Protein AF-0000000074539294 (afdb_homodimer)

Foldseek 3Di:
DKWFFFKFFLAWAWDADPDLQQTFIFAKMATWPFAKAKDADQAEDEPRHGDDDQLQVQLCVVLVGNYMYMYHPDDPQAQRCRQLRNQLNSLVNSPDDNLVSLQSSSSSCSVRVNHGYGSLNLSQHAIKGFPGRGTNVPTDIDHDHDWDKKKKDAQWGDDPCVQCVDPVLSVQSNVLRNVLSVVCVVPVDPVSSLVSSAVSCVSSVNCVLAVVLQVQQVVVVKGWHGGPPHSMIMIDNRQVSCVVRHHMDMTTGTRHRMDDD/DKWFFFKFFLAWAWDADPDLQQTFIFAKMATWPFAKAKDADQAEDEPRHGDDDQLQVQLCVVLVGNYMYMYHPDDPQAQRCRQLRNQLNSLVNSPDDNLVSLQSSSSSCSVRVNHGYGSLNLSQHAIKGFPGRGTNVPTDIDHDHDWDKKKKDAQWGDDPCVQCVDPVLSVQSNVLRNVLSVVCVVPVDPVSSLVSSAVSCVSSVNCVLAVVLQVQQVVVVKGWHGGPPHSMIMIDNRQVSCVVRHHMDMTTGTRHRMDDD

Radius of gyration: 23.57 Å; Cα contacts (8 Å, |Δi|>4): 1418; chains: 2; bounding box: 53×70×58 Å

Sequence (522 aa):
MIFAPASITCIFSPHVDSNPKNSGSIGVGFTIERGLQASPSRKTTINGEEWNFPTLDDVLEKVGLEGVEIKASLPFGCGFGMSGAAALATAVLGNLGYIEAADIAHVAEVENFTGLGDVVTQTFGGVVVRKSAACPSRAELERFFWNAEFDFVVMGEISTKDVIGDELKRRRIGEAGKRWTKEFLKKPTLENLFHCSNGFARETGLLELVGDAVEAVESAGGKAAMVMLGKTVFAVNGFEALKEFGEPFKARLDCCGVRRLMIFAPASITCIFSPHVDSNPKNSGSIGVGFTIERGLQASPSRKTTINGEEWNFPTLDDVLEKVGLEGVEIKASLPFGCGFGMSGAAALATAVLGNLGYIEAADIAHVAEVENFTGLGDVVTQTFGGVVVRKSAACPSRAELERFFWNAEFDFVVMGEISTKDVIGDELKRRRIGEAGKRWTKEFLKKPTLENLFHCSNGFARETGLLELVGDAVEAVESAGGKAAMVMLGKTVFAVNGFEALKEFGEPFKARLDCCGVRRL

Secondary structure (DSSP, 8-state):
-EEEEEEEEEEEEEE--SSGGG-EEEEEEEEEEEEEEEEEESS-EETTEE---HHHHHHHHHHT-SEEEEEESS-TTSSS-HHHHHHHHHHHHTS--HHHHHHHHHHHHHHHTS-SSHHHHHHH-SEEEE-S-S-TTT--EEEE----EEEEEEEE---HHHHHS-HHHHHHHHHHHHHHHHHHHHS-SHHHHHHHHHHHHHHHT-GGGTHHHHHHHHHTT-EEEE-TTSEEEEEES-HHHHGGGS--EEEEB-SS-SEE-/-EEEEEEEEEEEEEE--SSGGG-EEEEEEEEEEEEEEEEEESS-EETTEE---HHHHHHHHHHT-SEEEEEESS-TTSSS-HHHHHHHHHHHHTS--HHHHHHHHHHHHHHTTS-SSHHHHHHH-SEEEE-S-S-TTT--EEEE----EEEEEEEE---HHHHHT-HHHHHHHHHHHHHHHHHHHHS-SHHHHHHHHHHHHHHHT-GGGTHHHHHHHHHTT-EEEE-TTSEEEEEES-HHHHGGGS--EEEEB-SS-SEE-

Organism: Archaeoglobus fulgidus (strain ATCC 49558 / DSM 4304 / JCM 9628 / NBRC 100126 / VC-16) (NCBI:txid224325)

InterPro domains:
  IPR006204 GHMP kinase N-terminal domain [PF00288] (59-126)
  IPR012043 Pantoate kinase [MF_02223] (1-254)
  IPR012043 Pantoate kinase [PIRSF016896] (2-261)
  IPR012043 Pantoate kinase [PTHR42282] (2-242)
  IPR020568 Ribosomal protein uS5 domain 2-type superfamily [SSF54211] (2-130)

pLDDT: mean 94.46, std 6.66, range [62.99, 98.83]

Solvent-accessible surface area (backbone atoms only — not comparable to full-atom values): 24435 Å² total; per-residue (Å²): 87,24,34,17,26,20,20,39,27,44,39,50,14,72,40,86,45,96,50,46,61,55,16,11,22,24,17,34,29,31,16,28,71,51,29,34,37,29,36,86,33,83,50,37,23,50,70,85,35,78,54,85,49,70,41,49,52,52,32,30,63,74,41,72,47,77,23,35,36,31,46,60,78,63,66,72,55,34,17,33,31,44,65,36,23,53,22,31,26,52,20,50,69,38,76,45,44,42,50,58,16,39,31,48,23,33,33,27,22,43,77,61,66,71,43,45,42,35,39,48,33,22,63,54,17,12,37,25,35,30,75,33,36,28,20,56,82,66,43,42,67,48,30,37,78,70,93,50,64,33,26,34,30,67,66,43,71,39,64,59,60,69,55,58,65,35,62,71,52,34,49,50,32,26,54,42,14,53,53,35,41,54,56,28,66,74,51,79,41,73,69,38,47,41,52,33,25,39,50,41,27,53,75,64,59,56,36,71,73,48,40,70,62,33,50,44,12,40,75,69,71,21,45,40,31,61,24,52,57,18,34,19,39,39,18,39,76,19,55,75,51,36,47,79,64,39,76,49,48,76,45,36,56,22,47,41,29,44,39,75,106,86,24,35,16,26,21,21,38,28,43,40,50,14,72,40,86,44,95,50,44,61,55,16,10,21,24,17,32,28,31,16,27,70,50,30,32,37,30,36,85,34,81,51,36,24,49,70,86,35,78,56,86,49,70,39,48,51,52,30,30,63,75,42,72,45,78,24,35,37,31,48,59,79,63,67,72,56,35,18,34,31,44,66,35,23,51,20,31,24,52,20,50,68,39,76,46,44,43,49,59,16,38,31,48,23,33,33,27,23,44,75,62,68,71,42,46,46,36,39,46,33,23,63,55,17,12,36,25,34,31,74,34,37,28,20,54,80,68,42,42,67,47,29,35,77,69,94,48,64,33,24,34,29,66,66,44,70,38,65,59,61,68,53,58,64,34,60,70,51,33,52,52,33,26,54,41,13,53,52,35,41,54,57,29,66,75,53,80,43,74,71,38,46,41,52,32,24,39,50,40,26,53,74,63,57,55,36,73,74,48,40,69,61,34,50,44,12,40,75,69,72,20,45,41,29,61,24,51,58,17,32,19,39,40,18,39,75,19,56,75,52,36,48,81,63,36,76,49,49,75,46,37,56,22,44,40,29,45,38,73,108

Structure (mmCIF, N/CA/C/O backbone):
data_AF-0000000074539294-model_v1
#
loop_
_entity.id
_entity.type
_entity.pdbx_description
1 polymer 'Pantoate kinase'
#
loop_
_atom_site.group_PDB
_atom_site.id
_atom_site.type_symbol
_atom_site.label_atom_id
_atom_site.label_alt_id
_atom_site.label_comp_id
_atom_site.label_asym_id
_atom_site.label_entity_id
_atom_site.label_seq_id
_atom_site.pdbx_PDB_ins_code
_atom_site.Cartn_x
_atom_site.Cartn_y
_atom_site.Cartn_z
_atom_site.occupancy
_atom_site.B_iso_or_equiv
_atom_site.auth_seq_id
_atom_site.auth_comp_id
_atom_site.auth_asym_id
_atom_site.auth_atom_id
_atom_site.pdbx_PDB_model_num
ATOM 1 N N . MET A 1 1 ? 12.083 6.894 -11.375 1 93.81 1 MET A N 1
ATOM 2 C CA . MET A 1 1 ? 11.538 8.016 -10.615 1 93.81 1 MET A CA 1
ATOM 3 C C . MET A 1 1 ? 10.528 7.532 -9.58 1 93.81 1 MET A C 1
ATOM 5 O O . MET A 1 1 ? 9.766 6.599 -9.839 1 93.81 1 MET A O 1
ATOM 9 N N . ILE A 1 2 ? 10.609 8.138 -8.392 1 96.22 2 ILE A N 1
ATOM 10 C CA . ILE A 1 2 ? 9.728 7.733 -7.302 1 96.22 2 ILE A CA 1
ATOM 11 C C . ILE A 1 2 ? 8.795 8.885 -6.938 1 96.22 2 ILE A C 1
ATOM 13 O O . ILE A 1 2 ? 9.227 10.037 -6.843 1 96.22 2 ILE A O 1
ATOM 17 N N . PHE A 1 3 ? 7.556 8.599 -6.825 1 97.26 3 PHE A N 1
ATOM 18 C CA . PHE A 1 3 ? 6.571 9.556 -6.335 1 97.26 3 PHE A CA 1
ATOM 19 C C . PHE A 1 3 ? 6.219 9.273 -4.88 1 97.26 3 PHE A C 1
ATOM 21 O O . PHE A 1 3 ? 5.986 8.122 -4.504 1 97.26 3 PHE A O 1
ATOM 28 N N . ALA A 1 4 ? 6.24 10.265 -4.098 1 97.97 4 ALA A N 1
ATOM 29 C CA . ALA A 1 4 ? 5.737 10.199 -2.728 1 97.97 4 ALA A CA 1
ATOM 30 C C . ALA A 1 4 ? 4.619 11.213 -2.506 1 97.97 4 ALA A C 1
ATOM 32 O O . ALA A 1 4 ? 4.787 12.403 -2.783 1 97.97 4 ALA A O 1
ATOM 33 N N . PRO A 1 5 ? 3.53 10.804 -1.981 1 98.24 5 PRO A N 1
ATOM 34 C CA . PRO A 1 5 ? 2.398 11.708 -1.764 1 98.24 5 PRO A CA 1
ATOM 35 C C . PRO A 1 5 ? 2.577 12.592 -0.532 1 98.24 5 PRO A C 1
ATOM 37 O O . PRO A 1 5 ? 3.336 12.245 0.377 1 98.24 5 PRO A O 1
ATOM 40 N N . ALA A 1 6 ? 1.874 13.706 -0.586 1 98.52 6 ALA A N 1
ATOM 41 C CA . ALA A 1 6 ? 1.771 14.526 0.618 1 98.52 6 ALA A CA 1
ATOM 42 C C . ALA A 1 6 ? 0.951 13.819 1.694 1 98.52 6 ALA A C 1
ATOM 44 O O . ALA A 1 6 ? 0.131 12.95 1.388 1 98.52 6 ALA A O 1
ATOM 45 N N . SER A 1 7 ? 1.205 14.161 2.89 1 98.2 7 SER A N 1
ATOM 46 C CA . SER A 1 7 ? 0.519 13.618 4.058 1 98.2 7 SER A CA 1
ATOM 47 C C . SER A 1 7 ? -0.166 14.72 4.859 1 98.2 7 SER A C 1
ATOM 49 O O . SER A 1 7 ? 0.48 15.682 5.279 1 98.2 7 SER A O 1
ATOM 51 N N . ILE A 1 8 ? -1.438 14.567 5.099 1 98.43 8 ILE A N 1
ATOM 52 C CA . ILE A 1 8 ? -2.218 15.511 5.891 1 98.43 8 ILE A CA 1
ATOM 53 C C . ILE A 1 8 ? -2.491 14.923 7.273 1 98.43 8 ILE A C 1
ATOM 55 O O . ILE A 1 8 ? -3.117 13.868 7.393 1 98.43 8 ILE A O 1
ATOM 59 N N . THR A 1 9 ? -2.05 15.584 8.263 1 97.72 9 THR A N 1
ATOM 60 C CA . THR A 1 9 ? -2.299 15.145 9.631 1 97.72 9 THR A CA 1
ATOM 61 C C . THR A 1 9 ? -3.557 15.806 10.19 1 97.72 9 THR A C 1
ATOM 63 O O . THR A 1 9 ? -3.695 17.03 10.143 1 97.72 9 THR A O 1
ATOM 66 N N . CYS A 1 10 ? -4.426 15.034 10.734 1 98.42 10 CYS A N 1
ATOM 67 C CA . CYS A 1 10 ? -5.675 15.529 11.302 1 98.42 10 CYS A CA 1
ATOM 68 C C . CYS A 1 10 ? -5.631 15.498 12.825 1 98.42 10 CYS A C 1
ATOM 70 O O . CYS A 1 10 ? -6.236 16.346 13.485 1 98.42 10 CYS A O 1
ATOM 72 N N . ILE A 1 11 ? -5.043 14.525 13.376 1 98.21 11 ILE A N 1
ATOM 73 C CA . ILE A 1 11 ? -4.864 14.295 14.805 1 98.21 11 ILE A CA 1
ATOM 74 C C . ILE A 1 11 ? -3.478 13.708 15.063 1 98.21 11 ILE A C 1
ATOM 76 O O . ILE A 1 11 ? -3.001 12.867 14.297 1 98.21 11 ILE A O 1
ATOM 80 N N . PHE A 1 12 ? -2.844 14.165 16.106 1 96.32 12 PHE A N 1
ATOM 81 C CA . PHE A 1 12 ? -1.56 13.541 16.398 1 96.32 12 PHE A CA 1
ATOM 82 C C . PHE A 1 12 ? -1.262 13.589 17.892 1 96.32 12 PHE A C 1
ATOM 84 O O . PHE A 1 12 ? -1.701 14.506 18.589 1 96.32 12 PHE A O 1
ATOM 91 N N . SER A 1 13 ? -0.612 12.618 18.348 1 96.09 13 SER A N 1
ATOM 92 C CA . SER A 1 13 ? -0.024 12.486 19.678 1 96.09 13 SER A CA 1
ATOM 93 C C . SER A 1 13 ? 1.442 12.077 19.596 1 96.09 13 SER A C 1
ATOM 95 O O . SER A 1 13 ? 1.754 10.905 19.376 1 96.09 13 SER A O 1
ATOM 97 N N . PRO A 1 14 ? 2.311 13.022 19.853 1 93.33 14 PRO A N 1
ATOM 98 C CA . PRO A 1 14 ? 3.734 12.733 19.666 1 93.33 14 PRO A CA 1
ATOM 99 C C . PRO A 1 14 ? 4.311 11.862 20.78 1 93.33 14 PRO A C 1
ATOM 101 O O . PRO A 1 14 ? 3.93 12.009 21.944 1 93.33 14 PRO A O 1
ATOM 104 N N . HIS A 1 15 ? 5.156 10.986 20.425 1 92.8 15 HIS A N 1
ATOM 105 C CA . HIS A 1 15 ? 5.945 10.165 21.337 1 92.8 15 HIS A CA 1
ATOM 106 C C . HIS A 1 15 ? 7.396 10.069 20.876 1 92.8 15 HIS A C 1
ATOM 108 O O . HIS A 1 15 ? 7.672 9.579 19.779 1 92.8 15 HIS A O 1
ATOM 114 N N . VAL A 1 16 ? 8.261 10.544 21.703 1 89.87 16 VAL A N 1
ATOM 115 C CA . VAL A 1 16 ? 9.684 10.484 21.386 1 89.87 16 VAL A CA 1
ATOM 116 C C . VAL A 1 16 ? 10.39 9.539 22.357 1 89.87 16 VAL A C 1
ATOM 118 O O . VAL A 1 16 ? 10.281 9.696 23.575 1 89.87 16 VAL A O 1
ATOM 121 N N . ASP A 1 17 ? 11.046 8.597 21.766 1 92.5 17 ASP A N 1
ATOM 122 C CA . ASP A 1 17 ? 11.825 7.59 22.48 1 92.5 17 ASP A CA 1
ATOM 123 C C . ASP A 1 17 ? 13.315 7.731 22.175 1 92.5 17 ASP A C 1
ATOM 125 O O . ASP A 1 17 ? 13.698 8.429 21.234 1 92.5 17 ASP A O 1
ATOM 129 N N . SER A 1 18 ? 14.184 7.207 23.09 1 94.79 18 SER A N 1
ATOM 130 C CA . SER A 1 18 ? 15.618 7.198 22.82 1 94.79 18 SER A CA 1
ATOM 131 C C . SER A 1 18 ? 15.935 6.428 21.542 1 94.79 18 SER A C 1
ATOM 133 O O . SER A 1 18 ? 16.893 6.753 20.837 1 94.79 18 SER A O 1
ATOM 135 N N . ASN A 1 19 ? 15.173 5.419 21.334 1 96.82 19 ASN A N 1
ATOM 136 C CA . ASN A 1 19 ? 15.26 4.698 20.068 1 96.82 19 ASN A CA 1
ATOM 137 C C . ASN A 1 19 ? 14.341 5.307 19.012 1 96.82 19 ASN A C 1
ATOM 139 O O . ASN A 1 19 ? 13.118 5.19 19.106 1 96.82 19 ASN A O 1
ATOM 143 N N . PRO A 1 20 ? 14.882 5.884 17.991 1 97.07 20 PRO A N 1
ATOM 144 C CA . PRO A 1 20 ? 14.068 6.552 16.972 1 97.07 20 PRO A CA 1
ATOM 145 C C . PRO A 1 20 ? 13.052 5.616 16.321 1 97.07 20 PRO A C 1
ATOM 147 O O . PRO A 1 20 ? 11.997 6.065 15.865 1 97.07 20 PRO A O 1
ATOM 150 N N . LYS A 1 21 ? 13.3 4.382 16.28 1 97.56 21 LYS A N 1
ATOM 151 C CA . LYS A 1 21 ? 12.372 3.43 15.676 1 97.56 21 LYS A CA 1
ATOM 152 C C . LYS A 1 21 ? 11.127 3.253 16.541 1 97.56 21 LYS A C 1
ATOM 154 O O . LYS A 1 21 ? 10.104 2.752 16.071 1 97.56 21 LYS A O 1
ATOM 159 N N . ASN A 1 22 ? 11.211 3.636 17.828 1 96.96 22 ASN A N 1
ATOM 160 C CA . ASN A 1 22 ? 10.083 3.572 18.75 1 96.96 22 ASN A CA 1
ATOM 161 C C . ASN A 1 22 ? 9.441 4.942 18.948 1 96.96 22 ASN A C 1
ATOM 163 O O . ASN A 1 22 ? 8.674 5.143 19.891 1 96.96 22 ASN A O 1
ATOM 167 N N . SER A 1 23 ? 9.883 5.89 18.189 1 95.8 23 SER A N 1
ATOM 168 C CA . SER A 1 23 ? 9.325 7.238 18.2 1 95.8 23 SER A CA 1
ATOM 169 C C . SER A 1 23 ? 8.308 7.425 17.079 1 95.8 23 SER A C 1
ATOM 171 O O . SER A 1 23 ? 8.336 6.701 16.082 1 95.8 23 SER A O 1
ATOM 173 N N . GLY A 1 24 ? 7.432 8.35 17.246 1 94.49 24 GLY A N 1
ATOM 174 C CA . GLY A 1 24 ? 6.42 8.645 16.245 1 94.49 24 GLY A CA 1
ATOM 175 C C . GLY A 1 24 ? 5.218 9.378 16.809 1 94.49 24 GLY A C 1
ATOM 176 O O . GLY A 1 24 ? 5.361 10.227 17.692 1 94.49 24 GLY A O 1
ATOM 177 N N . SER A 1 25 ? 4.098 9.116 16.171 1 96.01 25 SER A N 1
ATOM 178 C CA . SER A 1 25 ? 2.872 9.742 16.656 1 96.01 25 SER A CA 1
ATOM 179 C C . SER A 1 25 ? 1.664 8.837 16.436 1 96.01 25 SER A C 1
ATOM 181 O O . SER A 1 25 ? 1.545 8.195 15.39 1 96.01 25 SER A O 1
ATOM 183 N N . ILE A 1 26 ? 0.941 8.704 17.455 1 97.7 26 ILE A N 1
ATOM 184 C CA . ILE A 1 26 ? -0.407 8.162 17.318 1 97.7 26 ILE A CA 1
ATOM 185 C C . ILE A 1 26 ? -1.324 9.212 16.693 1 97.7 26 ILE A C 1
ATOM 187 O O . ILE A 1 26 ? -1.22 10.4 17.004 1 97.7 26 ILE A O 1
ATOM 191 N N . GLY A 1 27 ? -2.201 8.768 15.843 1 98.23 27 GLY A N 1
ATOM 192 C CA . GLY A 1 27 ? -3.082 9.767 15.258 1 98.23 27 GLY A CA 1
ATOM 193 C C . GLY A 1 27 ? -3.706 9.32 13.95 1 98.23 27 GLY A C 1
ATOM 194 O O . GLY A 1 27 ? -3.742 8.125 13.649 1 98.23 27 GLY A O 1
ATOM 195 N N . VAL A 1 28 ? -4.297 10.313 13.254 1 98.67 28 VAL A N 1
ATOM 196 C CA . VAL A 1 28 ? -4.992 10.077 11.994 1 98.67 28 VAL A CA 1
ATOM 197 C C . VAL A 1 28 ? -4.463 11.03 10.925 1 98.67 28 VAL A C 1
ATOM 199 O O . VAL A 1 28 ? -4.287 12.224 11.181 1 98.67 28 VAL A O 1
ATOM 202 N N . GLY A 1 29 ? -4.114 10.541 9.847 1 98.38 29 GLY A N 1
ATOM 203 C CA . GLY A 1 29 ? -3.73 11.32 8.681 1 98.38 29 GLY A CA 1
ATOM 204 C C . GLY A 1 29 ? -4.112 10.659 7.37 1 98.38 29 GLY A C 1
ATOM 205 O O . GLY A 1 29 ? -4.567 9.514 7.355 1 98.38 29 GLY A O 1
ATOM 206 N N . PHE A 1 30 ? -3.954 11.396 6.27 1 98.5 30 PHE A N 1
ATOM 207 C CA . PHE A 1 30 ? -4.254 10.813 4.967 1 98.5 30 PHE A CA 1
ATOM 208 C C . PHE A 1 30 ? -3.324 11.372 3.897 1 98.5 30 PHE A C 1
ATOM 210 O O . PHE A 1 30 ? -2.717 12.429 4.085 1 98.5 30 PHE A O 1
ATOM 217 N N . THR A 1 31 ? -3.185 10.655 2.853 1 98.24 31 THR A N 1
ATOM 218 C CA . THR A 1 31 ? -2.363 11.096 1.732 1 98.24 31 THR A CA 1
ATOM 219 C C . THR A 1 31 ? -3.235 11.636 0.602 1 98.24 31 THR A C 1
ATOM 221 O O . THR A 1 31 ? -4.398 11.25 0.47 1 98.24 31 THR A O 1
ATOM 224 N N . ILE A 1 32 ? -2.646 12.52 -0.195 1 98.25 32 ILE A N 1
ATOM 225 C CA . ILE A 1 32 ? -3.35 13.048 -1.359 1 98.25 32 ILE A CA 1
ATOM 226 C C . ILE A 1 32 ? -2.512 12.822 -2.615 1 98.25 32 ILE A C 1
ATOM 228 O O . ILE A 1 32 ? -1.333 12.471 -2.527 1 98.25 32 ILE A O 1
ATOM 232 N N . GLU A 1 33 ? -3.146 13.001 -3.766 1 96.6 33 GLU A N 1
ATOM 233 C CA . GLU A 1 33 ? -2.523 12.637 -5.035 1 96.6 33 GLU A CA 1
ATOM 234 C C . GLU A 1 33 ? -1.453 13.649 -5.435 1 96.6 33 GLU A C 1
ATOM 236 O O . GLU A 1 33 ? -0.793 13.487 -6.464 1 96.6 33 GLU A O 1
ATOM 241 N N . ARG A 1 34 ? -1.275 14.663 -4.641 1 97.96 34 ARG A N 1
ATOM 242 C CA . ARG A 1 34 ? -0.166 15.595 -4.817 1 97.96 34 ARG A CA 1
ATOM 243 C C . ARG A 1 34 ? 0.992 15.249 -3.888 1 97.96 34 ARG A C 1
ATOM 245 O O . ARG A 1 34 ? 0.787 14.667 -2.821 1 97.96 34 ARG A O 1
ATOM 252 N N . GLY A 1 35 ? 2.122 15.58 -4.305 1 98.09 35 GLY A N 1
ATOM 253 C CA . GLY A 1 35 ? 3.337 15.279 -3.564 1 98.09 35 GLY A CA 1
ATOM 254 C C . GLY A 1 35 ? 4.6 15.692 -4.295 1 98.09 35 GLY A C 1
ATOM 255 O O . GLY A 1 35 ? 4.728 16.841 -4.722 1 98.09 35 GLY A O 1
ATOM 256 N N . LEU A 1 36 ? 5.475 14.758 -4.335 1 98.59 36 LEU A N 1
ATOM 257 C CA . LEU A 1 36 ? 6.716 15.092 -5.027 1 98.59 36 LEU A CA 1
ATOM 258 C C . LEU A 1 36 ? 7.273 13.877 -5.76 1 98.59 36 LEU A C 1
ATOM 260 O O . LEU A 1 36 ? 6.864 12.744 -5.495 1 98.59 36 LEU A O 1
ATOM 264 N N . GLN A 1 37 ? 8.093 14.154 -6.736 1 98.49 37 GLN A N 1
ATOM 265 C CA . GLN A 1 37 ? 8.827 13.147 -7.496 1 98.49 37 GLN A CA 1
ATOM 266 C C . GLN A 1 37 ? 10.329 13.257 -7.248 1 98.49 37 GLN A C 1
ATOM 268 O O . GLN A 1 37 ? 10.87 14.361 -7.161 1 98.49 37 GLN A O 1
ATOM 273 N N . ALA A 1 38 ? 10.956 12.143 -7.126 1 98.04 38 ALA A N 1
ATOM 274 C CA . ALA A 1 38 ? 12.389 12.122 -6.845 1 98.04 38 ALA A CA 1
ATOM 275 C C . ALA A 1 38 ? 13.133 11.249 -7.852 1 98.04 38 ALA A C 1
ATOM 277 O O . ALA A 1 38 ? 12.639 10.192 -8.251 1 98.04 38 ALA A O 1
ATOM 278 N N . SER A 1 39 ? 14.256 11.67 -8.218 1 97.89 39 SER A N 1
ATOM 279 C CA . SER A 1 39 ? 15.171 10.927 -9.078 1 97.89 39 SER A CA 1
ATOM 280 C C . SER A 1 39 ? 16.619 11.115 -8.639 1 97.89 39 SER A C 1
ATOM 282 O O . SER A 1 39 ? 16.987 12.178 -8.135 1 97.89 39 SER A O 1
ATOM 284 N N . PRO A 1 40 ? 17.433 10.086 -8.866 1 96.68 40 PRO A N 1
ATOM 285 C CA . PRO A 1 40 ? 18.844 10.252 -8.511 1 96.68 40 PRO A CA 1
ATOM 286 C C . PRO A 1 40 ? 19.518 11.385 -9.281 1 96.68 40 PRO A C 1
ATOM 288 O O . PRO A 1 40 ? 19.194 11.621 -10.448 1 96.68 40 PRO A O 1
ATOM 291 N N . SER A 1 41 ? 20.389 12.018 -8.6 1 97.13 41 SER A N 1
ATOM 292 C CA . SER A 1 41 ? 21.149 13.115 -9.19 1 97.13 41 SER A CA 1
ATOM 293 C C . SER A 1 41 ? 22.503 13.278 -8.509 1 97.13 41 SER A C 1
ATOM 295 O O . SER A 1 41 ? 22.753 12.68 -7.46 1 97.13 41 SER A O 1
ATOM 297 N N . ARG A 1 42 ? 23.418 14.057 -9.156 1 95.78 42 ARG A N 1
ATOM 298 C CA . ARG A 1 42 ? 24.731 14.329 -8.58 1 95.78 42 ARG A CA 1
ATOM 299 C C . ARG A 1 42 ? 24.634 15.349 -7.451 1 95.78 42 ARG A C 1
ATOM 301 O O . ARG A 1 42 ? 25.468 15.361 -6.544 1 95.78 42 ARG A O 1
ATOM 308 N N . LYS A 1 43 ? 23.593 16.177 -7.523 1 95.62 43 LYS A N 1
ATOM 309 C CA . LYS A 1 43 ? 23.324 17.173 -6.489 1 95.62 43 LYS A CA 1
ATOM 310 C C . LYS A 1 43 ? 21.866 17.123 -6.043 1 95.62 43 LYS A C 1
ATOM 312 O O . LYS A 1 43 ? 21 16.657 -6.787 1 95.62 43 LYS A O 1
ATOM 317 N N . THR A 1 44 ? 21.67 17.658 -4.865 1 97.19 44 THR A N 1
ATOM 318 C CA . THR A 1 44 ? 20.31 17.686 -4.339 1 97.19 44 THR A CA 1
ATOM 319 C C . THR A 1 44 ? 19.618 18.998 -4.698 1 97.19 44 THR A C 1
ATOM 321 O O . THR A 1 44 ? 20.103 20.077 -4.35 1 97.19 44 THR A O 1
ATOM 324 N N . THR A 1 45 ? 18.49 18.873 -5.382 1 97.67 45 THR A N 1
ATOM 325 C CA . THR A 1 45 ? 17.723 20.056 -5.754 1 97.67 45 THR A CA 1
ATOM 326 C C . THR A 1 45 ? 16.235 19.842 -5.493 1 97.67 45 THR A C 1
ATOM 328 O O . THR A 1 45 ? 15.742 18.715 -5.574 1 97.67 45 THR A O 1
ATOM 331 N N . ILE A 1 46 ? 15.586 20.896 -5.154 1 96.96 46 ILE A N 1
ATOM 332 C CA . ILE A 1 46 ? 14.13 20.945 -5.083 1 96.96 46 ILE A CA 1
ATOM 333 C C . ILE A 1 46 ? 13.603 22.021 -6.031 1 96.96 46 ILE A C 1
ATOM 335 O O . ILE A 1 46 ? 13.937 23.2 -5.888 1 96.96 46 ILE A O 1
ATOM 339 N N . ASN A 1 47 ? 12.857 21.568 -6.964 1 97.3 47 ASN A N 1
ATOM 340 C CA . ASN A 1 47 ? 12.321 22.472 -7.976 1 97.3 47 ASN A CA 1
ATOM 341 C C . ASN A 1 47 ? 13.424 23.305 -8.624 1 97.3 47 ASN A C 1
ATOM 343 O O . ASN A 1 47 ? 13.286 24.522 -8.765 1 97.3 47 ASN A O 1
ATOM 347 N N . GLY A 1 48 ? 14.53 22.694 -8.847 1 95.23 48 GLY A N 1
ATOM 348 C CA . GLY A 1 48 ? 15.611 23.299 -9.609 1 95.23 48 GLY A CA 1
ATOM 349 C C . GLY A 1 48 ? 16.602 24.053 -8.743 1 95.23 48 GLY A C 1
ATOM 350 O O . GLY A 1 48 ? 17.655 24.48 -9.222 1 95.23 48 GLY A O 1
ATOM 351 N N . GLU A 1 49 ? 16.295 24.172 -7.482 1 95.72 49 GLU A N 1
ATOM 352 C CA . GLU A 1 49 ? 17.169 24.92 -6.584 1 95.72 49 GLU A CA 1
ATOM 353 C C . GLU A 1 49 ? 17.918 23.986 -5.637 1 95.72 49 GLU A C 1
ATOM 355 O O . GLU A 1 49 ? 17.331 23.055 -5.083 1 95.72 49 GLU A O 1
ATOM 360 N N . GLU A 1 50 ? 19.106 24.313 -5.479 1 94.02 50 GLU A N 1
ATOM 361 C CA . GLU A 1 50 ? 19.892 23.502 -4.555 1 94.02 50 GLU A CA 1
ATOM 362 C C . GLU A 1 50 ? 19.35 23.603 -3.132 1 94.02 50 GLU A C 1
ATOM 364 O O . GLU A 1 50 ? 18.973 24.687 -2.682 1 94.02 50 GLU A O 1
ATOM 369 N N . TRP A 1 51 ? 19.289 22.521 -2.589 1 86.97 51 TRP A N 1
ATOM 370 C CA . TRP A 1 51 ? 18.687 22.455 -1.261 1 86.97 51 TRP A CA 1
ATOM 371 C C . TRP A 1 51 ? 19.498 21.551 -0.339 1 86.97 51 TRP A C 1
ATOM 373 O O . TRP A 1 51 ? 20.015 20.518 -0.771 1 86.97 51 TRP A O 1
ATOM 383 N N . ASN A 1 52 ? 19.75 22.042 0.803 1 84.83 52 ASN A N 1
ATOM 384 C CA . ASN A 1 52 ? 20.367 21.235 1.851 1 84.83 52 ASN A CA 1
ATOM 385 C C . ASN A 1 52 ? 19.467 21.128 3.079 1 84.83 52 ASN A C 1
ATOM 387 O O . ASN A 1 52 ? 18.979 22.139 3.585 1 84.83 52 ASN A O 1
ATOM 391 N N . PHE A 1 53 ? 19.218 20.033 3.486 1 87.77 53 PHE A N 1
ATOM 392 C CA . PHE A 1 53 ? 18.341 19.72 4.607 1 87.77 53 PHE A CA 1
ATOM 393 C C . PHE A 1 53 ? 18.848 18.501 5.368 1 87.77 53 PHE A C 1
ATOM 395 O O . PHE A 1 53 ? 19.08 17.445 4.776 1 87.77 53 PHE A O 1
ATOM 402 N N . PRO A 1 54 ? 19.117 18.622 6.583 1 92.28 54 PRO A N 1
ATOM 403 C CA . PRO A 1 54 ? 19.76 17.544 7.338 1 92.28 54 PRO A CA 1
ATOM 404 C C . PRO A 1 54 ? 19.037 16.207 7.19 1 92.28 54 PRO A C 1
ATOM 406 O O . PRO A 1 54 ? 19.682 15.163 7.065 1 92.28 54 PRO A O 1
ATOM 409 N N . THR A 1 55 ? 17.755 16.249 7.217 1 94.89 55 THR A N 1
ATOM 410 C CA . THR A 1 55 ? 16.981 15.019 7.09 1 94.89 55 THR A CA 1
ATOM 411 C C . THR A 1 55 ? 17.313 14.304 5.784 1 94.89 55 THR A C 1
ATOM 413 O O . THR A 1 55 ? 17.558 13.096 5.776 1 94.89 55 THR A O 1
ATOM 416 N N . LEU A 1 56 ? 17.342 15.018 4.713 1 96.35 56 LEU A N 1
ATOM 417 C CA . LEU A 1 56 ? 17.629 14.441 3.404 1 96.35 56 LEU A CA 1
ATOM 418 C C . LEU A 1 56 ? 19.083 13.989 3.317 1 96.35 56 LEU A C 1
ATOM 420 O O . LEU A 1 56 ? 19.38 12.951 2.721 1 96.35 56 LEU A O 1
ATOM 424 N N . ASP A 1 57 ? 19.986 14.743 3.918 1 96.35 57 ASP A N 1
ATOM 425 C CA . ASP A 1 57 ? 21.4 14.38 3.931 1 96.35 57 ASP A CA 1
ATOM 426 C C . ASP A 1 57 ? 21.616 13.039 4.628 1 96.35 57 ASP A C 1
ATOM 428 O O . ASP A 1 57 ? 22.393 12.206 4.156 1 96.35 57 ASP A O 1
ATOM 432 N N . ASP A 1 58 ? 20.946 12.883 5.708 1 97.42 58 ASP A N 1
ATOM 433 C CA . ASP A 1 58 ? 21.043 11.635 6.458 1 97.42 58 ASP A CA 1
ATOM 434 C C . ASP A 1 58 ? 20.599 10.447 5.607 1 97.42 58 ASP A C 1
ATOM 436 O O . ASP A 1 58 ? 21.243 9.396 5.615 1 97.42 58 ASP A O 1
ATOM 440 N N . VAL A 1 59 ? 19.511 10.629 4.881 1 98.07 59 VAL A N 1
ATOM 441 C CA . VAL A 1 59 ? 18.975 9.551 4.056 1 98.07 59 VAL A CA 1
ATOM 442 C C . VAL A 1 59 ? 19.938 9.25 2.91 1 98.07 59 VAL A C 1
ATOM 444 O O . VAL A 1 59 ? 20.239 8.086 2.633 1 98.07 59 VAL A O 1
ATOM 447 N N . LEU A 1 60 ? 20.434 10.302 2.262 1 97.82 60 LEU A N 1
ATOM 448 C CA . LEU A 1 60 ? 21.365 10.14 1.15 1 97.82 60 LEU A CA 1
ATOM 449 C C . LEU A 1 60 ? 22.591 9.342 1.579 1 97.82 60 LEU A C 1
ATOM 451 O O . LEU A 1 60 ? 23.031 8.44 0.863 1 97.82 60 LEU A O 1
ATOM 455 N N . GLU A 1 61 ? 23.082 9.632 2.708 1 97.07 61 GLU A N 1
ATOM 456 C CA . GLU A 1 61 ? 24.247 8.925 3.232 1 97.07 61 GLU A CA 1
ATOM 457 C C . GLU A 1 61 ? 23.938 7.449 3.467 1 97.07 61 GLU A C 1
ATOM 459 O O . GLU A 1 61 ? 24.731 6.578 3.104 1 97.07 61 GLU A O 1
ATOM 464 N N . LYS A 1 62 ? 22.829 7.168 4.025 1 97.46 62 LYS A N 1
ATOM 465 C CA . LYS A 1 62 ? 22.467 5.805 4.402 1 97.46 62 LYS A CA 1
ATOM 466 C C . LYS A 1 62 ? 22.214 4.942 3.169 1 97.46 62 LYS A C 1
ATOM 468 O O . LYS A 1 62 ? 22.478 3.738 3.182 1 97.46 62 LYS A O 1
ATOM 473 N N . VAL A 1 63 ? 21.659 5.558 2.091 1 97.02 63 VAL A N 1
ATOM 474 C CA . VAL A 1 63 ? 21.268 4.739 0.949 1 97.02 63 VAL A CA 1
ATOM 475 C C . VAL A 1 63 ? 22.346 4.807 -0.13 1 97.02 63 VAL A C 1
ATOM 477 O O . VAL A 1 63 ? 22.232 4.157 -1.172 1 97.02 63 VAL A O 1
ATOM 480 N N . GLY A 1 64 ? 23.38 5.639 0.062 1 95.91 64 GLY A N 1
ATOM 481 C CA . GLY A 1 64 ? 24.538 5.679 -0.817 1 95.91 64 GLY A CA 1
ATOM 482 C C . GLY A 1 64 ? 24.285 6.445 -2.102 1 95.91 64 GLY A C 1
ATOM 483 O O . GLY A 1 64 ? 24.728 6.03 -3.175 1 95.91 64 GLY A O 1
ATOM 484 N N . LEU A 1 65 ? 23.498 7.5 -2.01 1 96.77 65 LEU A N 1
ATOM 485 C CA . LEU A 1 65 ? 23.26 8.362 -3.162 1 96.77 65 LEU A CA 1
ATOM 486 C C . LEU A 1 65 ? 24.005 9.685 -3.013 1 96.77 65 LEU A C 1
ATOM 488 O O . LEU A 1 65 ? 24.09 10.234 -1.912 1 96.77 65 LEU A O 1
ATOM 492 N N . GLU A 1 66 ? 24.501 10.218 -4.034 1 96.14 66 GLU A N 1
ATOM 493 C CA . GLU A 1 66 ? 25.233 11.481 -4.014 1 96.14 66 GLU A CA 1
ATOM 494 C C . GLU A 1 66 ? 24.283 12.667 -3.88 1 96.14 66 GLU A C 1
ATOM 496 O O . GLU A 1 66 ? 24.629 13.681 -3.271 1 96.14 66 GLU A O 1
ATOM 501 N N . GLY A 1 67 ? 23.161 12.565 -4.552 1 97 67 GLY A N 1
ATOM 502 C CA . GLY A 1 67 ? 22.148 13.608 -4.548 1 97 67 GLY A CA 1
ATOM 503 C C . GLY A 1 67 ? 20.827 13.16 -5.142 1 97 67 GLY A C 1
ATOM 504 O O . GLY A 1 67 ? 20.711 12.034 -5.633 1 97 67 GLY A O 1
ATOM 505 N N . VAL A 1 68 ? 19.84 14.101 -5.026 1 97.95 68 VAL A N 1
ATOM 506 C CA . VAL A 1 68 ? 18.5 13.782 -5.508 1 97.95 68 VAL A CA 1
ATOM 507 C C . VAL A 1 68 ? 17.844 15.037 -6.078 1 97.95 68 VAL A C 1
ATOM 509 O O . VAL A 1 68 ? 18.018 16.134 -5.543 1 97.95 68 VAL A O 1
ATOM 512 N N . GLU A 1 69 ? 17.214 14.833 -7.202 1 98.37 69 GLU A N 1
ATOM 513 C CA . GLU A 1 69 ? 16.369 15.886 -7.759 1 98.37 69 GLU A CA 1
ATOM 514 C C . GLU A 1 69 ? 14.908 15.684 -7.369 1 98.37 69 GLU A C 1
ATOM 516 O O . GLU A 1 69 ? 14.321 14.639 -7.659 1 98.37 69 GLU A O 1
ATOM 521 N N . ILE A 1 70 ? 14.38 16.672 -6.757 1 98.05 70 ILE A N 1
ATOM 522 C CA . ILE A 1 70 ? 13.003 16.587 -6.284 1 98.05 70 ILE A CA 1
ATOM 523 C C . ILE A 1 70 ? 12.152 17.647 -6.979 1 98.05 70 ILE A C 1
ATOM 525 O O . ILE A 1 70 ? 12.542 18.814 -7.054 1 98.05 70 ILE A O 1
ATOM 529 N N . LYS A 1 71 ? 11.083 17.24 -7.535 1 98.36 71 LYS A N 1
ATOM 530 C CA . LYS A 1 71 ? 10.038 18.125 -8.041 1 98.36 71 LYS A CA 1
ATOM 531 C C . LYS A 1 71 ? 8.797 18.073 -7.154 1 98.36 71 LYS A C 1
ATOM 533 O O . LYS A 1 71 ? 8.063 17.083 -7.162 1 98.36 71 LYS A O 1
ATOM 538 N N . ALA A 1 72 ? 8.59 19.124 -6.437 1 97.62 72 ALA A N 1
ATOM 539 C CA . ALA A 1 72 ? 7.498 19.18 -5.468 1 97.62 72 ALA A CA 1
ATOM 540 C C . ALA A 1 72 ? 6.355 20.051 -5.98 1 97.62 72 ALA A C 1
ATOM 542 O O . ALA A 1 72 ? 6.587 21.106 -6.574 1 97.62 72 ALA A O 1
ATOM 543 N N . SER A 1 73 ? 5.144 19.635 -5.755 1 97.15 73 SER A N 1
ATOM 544 C CA . SER A 1 73 ? 3.974 20.373 -6.219 1 97.15 73 SER A CA 1
ATOM 545 C C . SER A 1 73 ? 3.341 21.175 -5.087 1 97.15 73 SER A C 1
ATOM 547 O O . SER A 1 73 ? 2.421 21.963 -5.316 1 97.15 73 SER A O 1
ATOM 549 N N . LEU A 1 74 ? 3.792 20.991 -3.877 1 97.28 74 LEU A N 1
ATOM 550 C CA . LEU A 1 74 ? 3.277 21.669 -2.692 1 97.28 74 LEU A CA 1
ATOM 551 C C . LEU A 1 74 ? 4.411 22.299 -1.89 1 97.28 74 LEU A C 1
ATOM 553 O O . LEU A 1 74 ? 5.558 21.856 -1.977 1 97.28 74 LEU A O 1
ATOM 557 N N . PRO A 1 75 ? 4.11 23.269 -1.151 1 93.67 75 PRO A N 1
ATOM 558 C CA . PRO A 1 75 ? 5.165 23.943 -0.391 1 93.67 75 PRO A CA 1
ATOM 559 C C . PRO A 1 75 ? 5.611 23.147 0.833 1 93.67 75 PRO A C 1
ATOM 561 O O . PRO A 1 75 ? 4.828 22.373 1.39 1 93.67 75 PRO A O 1
ATOM 564 N N . PHE A 1 76 ? 6.842 23.379 1.212 1 91.2 76 PHE A N 1
ATOM 565 C CA . PHE A 1 76 ? 7.388 22.827 2.446 1 91.2 76 PHE A CA 1
ATOM 566 C C . PHE A 1 76 ? 6.992 23.682 3.644 1 91.2 76 PHE A C 1
ATOM 568 O O . PHE A 1 76 ? 6.793 24.891 3.511 1 91.2 76 PHE A O 1
ATOM 575 N N . GLY A 1 77 ? 6.817 23.04 4.764 1 88.62 77 GLY A N 1
ATOM 576 C CA . GLY A 1 77 ? 6.603 23.768 6.004 1 88.62 77 GLY A CA 1
ATOM 577 C C . GLY A 1 77 ? 5.157 24.174 6.217 1 88.62 77 GLY A C 1
ATOM 578 O O . GLY A 1 77 ? 4.851 24.949 7.125 1 88.62 77 GLY A O 1
ATOM 579 N N . CYS A 1 78 ? 4.269 23.614 5.389 1 92.05 78 CYS A N 1
ATOM 580 C CA . CYS A 1 78 ? 2.876 24.038 5.474 1 92.05 78 CYS A CA 1
ATOM 581 C C . CYS A 1 78 ? 1.974 22.873 5.866 1 92.05 78 CYS A C 1
ATOM 583 O O . CYS A 1 78 ? 0.762 22.922 5.653 1 92.05 78 CYS A O 1
ATOM 585 N N . GLY A 1 79 ? 2.589 21.834 6.329 1 93.38 79 GLY A N 1
ATOM 586 C CA . GLY A 1 79 ? 1.79 20.758 6.894 1 93.38 79 GLY A CA 1
ATOM 587 C C . GLY A 1 79 ? 1.551 19.619 5.922 1 93.38 79 GLY A C 1
ATOM 588 O O . GLY A 1 79 ? 0.806 18.684 6.224 1 93.38 79 GLY A O 1
ATOM 589 N N . PHE A 1 80 ? 2.19 19.612 4.797 1 96.76 80 PHE A N 1
ATOM 590 C CA . PHE A 1 80 ? 1.925 18.598 3.783 1 96.76 80 PHE A CA 1
ATOM 591 C C . PHE A 1 80 ? 2.886 17.424 3.928 1 96.76 80 PHE A C 1
ATOM 593 O O . PHE A 1 80 ? 2.925 16.538 3.073 1 96.76 80 PHE A O 1
ATOM 600 N N . GLY A 1 81 ? 3.7 17.451 4.929 1 95.58 81 GLY A N 1
ATOM 601 C CA . GLY A 1 81 ? 4.626 16.353 5.153 1 95.58 81 GLY A CA 1
ATOM 602 C C . GLY A 1 81 ? 5.654 16.204 4.048 1 95.58 81 GLY A C 1
ATOM 603 O O . GLY A 1 81 ? 6.07 15.09 3.725 1 95.58 81 GLY A O 1
ATOM 604 N N . MET A 1 82 ? 6.062 17.32 3.496 1 95.77 82 MET A N 1
ATOM 605 C CA . MET A 1 82 ? 6.942 17.275 2.332 1 95.77 82 MET A CA 1
ATOM 606 C C . MET A 1 82 ? 8.337 16.798 2.722 1 95.77 82 MET A C 1
ATOM 608 O O . MET A 1 82 ? 9.018 16.143 1.93 1 95.77 82 MET A O 1
ATOM 612 N N . SER A 1 83 ? 8.755 17.091 3.896 1 94.31 83 SER A N 1
ATOM 613 C CA . SER A 1 83 ? 10.034 16.563 4.358 1 94.31 83 SER A CA 1
ATOM 614 C C . SER A 1 83 ? 10.025 15.038 4.388 1 94.31 83 SER A C 1
ATOM 616 O O . SER A 1 83 ? 10.976 14.397 3.936 1 94.31 83 SER A O 1
ATOM 618 N N . GLY A 1 84 ? 8.983 14.508 4.98 1 96.63 84 GLY A N 1
ATOM 619 C CA . GLY A 1 84 ? 8.836 13.062 5.019 1 96.63 84 GLY A CA 1
ATOM 620 C C . GLY A 1 84 ? 8.753 12.433 3.641 1 96.63 84 GLY A C 1
ATOM 621 O O . GLY A 1 84 ? 9.379 11.402 3.385 1 96.63 84 GLY A O 1
ATOM 622 N N . ALA A 1 85 ? 7.987 13.091 2.782 1 98.11 85 ALA A N 1
ATOM 623 C CA . ALA A 1 85 ? 7.867 12.606 1.409 1 98.11 85 ALA A CA 1
ATOM 624 C C . ALA A 1 85 ? 9.225 12.583 0.715 1 98.11 85 ALA A C 1
ATOM 626 O O . ALA A 1 85 ? 9.56 11.618 0.023 1 98.11 85 ALA A O 1
ATOM 627 N N . ALA A 1 86 ? 9.978 13.63 0.882 1 97.87 86 ALA A N 1
ATOM 628 C CA . ALA A 1 86 ? 11.3 13.72 0.267 1 97.87 86 ALA A CA 1
ATOM 629 C C . ALA A 1 86 ? 12.23 12.638 0.806 1 97.87 86 ALA A C 1
ATOM 631 O O . ALA A 1 86 ? 12.944 11.985 0.041 1 97.87 86 ALA A O 1
ATOM 632 N N . ALA A 1 87 ? 12.216 12.496 2.093 1 97.78 87 ALA A N 1
ATOM 633 C CA . ALA A 1 87 ? 13.052 11.481 2.73 1 97.78 87 ALA A CA 1
ATOM 634 C C . ALA A 1 87 ? 12.691 10.083 2.235 1 97.78 87 ALA A C 1
ATOM 636 O O . ALA A 1 87 ? 13.572 9.301 1.87 1 97.78 87 ALA A O 1
ATOM 637 N N . LEU A 1 88 ? 11.429 9.829 2.209 1 98.1 88 LEU A N 1
ATOM 638 C CA . LEU A 1 88 ? 10.945 8.5 1.851 1 98.1 88 LEU A CA 1
ATOM 639 C C . LEU A 1 88 ? 11.221 8.199 0.381 1 98.1 88 LEU A C 1
ATOM 641 O O . LEU A 1 88 ? 11.714 7.12 0.046 1 98.1 88 LEU A O 1
ATOM 645 N N . ALA A 1 89 ? 10.891 9.132 -0.491 1 97.9 89 ALA A N 1
ATOM 646 C CA . ALA A 1 89 ? 11.148 8.932 -1.915 1 97.9 89 ALA A CA 1
ATOM 647 C C . ALA A 1 89 ? 12.631 8.687 -2.176 1 97.9 89 ALA A C 1
ATOM 649 O O . ALA A 1 89 ? 12.993 7.809 -2.963 1 97.9 89 ALA A O 1
ATOM 650 N N . THR A 1 90 ? 13.476 9.408 -1.536 1 97.64 90 THR A N 1
ATOM 651 C CA . THR A 1 90 ? 14.919 9.264 -1.696 1 97.64 90 THR A CA 1
ATOM 652 C C . THR A 1 90 ? 15.389 7.91 -1.17 1 97.64 90 THR A C 1
ATOM 654 O O . THR A 1 90 ? 16.214 7.246 -1.801 1 97.64 90 THR A O 1
ATOM 657 N N . ALA A 1 91 ? 14.859 7.533 -0.03 1 97.87 91 ALA A N 1
ATOM 658 C CA . ALA A 1 91 ? 15.236 6.244 0.545 1 97.87 91 ALA A CA 1
ATOM 659 C C . ALA A 1 91 ? 14.878 5.098 -0.397 1 97.87 91 ALA A C 1
ATOM 661 O O . ALA A 1 91 ? 15.658 4.158 -0.564 1 97.87 91 ALA A O 1
ATOM 662 N N . VAL A 1 92 ? 13.737 5.194 -0.994 1 96.33 92 VAL A N 1
ATOM 663 C CA . VAL A 1 92 ? 13.245 4.14 -1.876 1 96.33 92 VAL A CA 1
ATOM 664 C C . VAL A 1 92 ? 14.111 4.072 -3.132 1 96.33 92 VAL A C 1
ATOM 666 O O . VAL A 1 92 ? 14.263 3.005 -3.732 1 96.33 92 VAL A O 1
ATOM 669 N N . LEU A 1 93 ? 14.734 5.154 -3.498 1 95.59 93 LEU A N 1
ATOM 670 C CA . LEU A 1 93 ? 15.638 5.183 -4.643 1 95.59 93 LEU A CA 1
ATOM 671 C C . LEU A 1 93 ? 16.885 4.348 -4.373 1 95.59 93 LEU A C 1
ATOM 673 O O . LEU A 1 93 ? 17.553 3.901 -5.309 1 95.59 93 LEU A O 1
ATOM 677 N N . GLY A 1 94 ? 17.338 4.06 -3.124 1 91.34 94 GLY A N 1
ATOM 678 C CA . GLY A 1 94 ? 18.571 3.405 -2.717 1 91.34 94 GLY A CA 1
ATOM 679 C C . GLY A 1 94 ? 18.539 1.901 -2.909 1 91.34 94 GLY A C 1
ATOM 680 O O . GLY A 1 94 ? 19.442 1.193 -2.458 1 91.34 94 GLY A O 1
ATOM 681 N N . ASN A 1 95 ? 17.69 1.307 -3.605 1 82.5 95 ASN A N 1
ATOM 682 C CA . ASN A 1 95 ? 17.62 -0.116 -3.921 1 82.5 95 ASN A CA 1
ATOM 683 C C . ASN A 1 95 ? 17.51 -0.966 -2.658 1 82.5 95 ASN A C 1
ATOM 685 O O . ASN A 1 95 ? 18.254 -1.932 -2.488 1 82.5 95 ASN A O 1
ATOM 689 N N . LEU A 1 96 ? 16.953 -0.606 -1.692 1 91.18 96 LEU A N 1
ATOM 690 C CA . LEU A 1 96 ? 16.639 -1.324 -0.462 1 91.18 96 LEU A CA 1
ATOM 691 C C . LEU A 1 96 ? 15.208 -1.852 -0.49 1 91.18 96 LEU A C 1
ATOM 693 O O . LEU A 1 96 ? 14.413 -1.456 -1.346 1 91.18 96 LEU A O 1
ATOM 697 N N . GLY A 1 97 ? 15.01 -2.796 0.415 1 93.56 97 GLY A N 1
ATOM 698 C CA . GLY A 1 97 ? 13.61 -3.126 0.634 1 93.56 97 GLY A CA 1
ATOM 699 C C . GLY A 1 97 ? 12.771 -1.927 1.035 1 93.56 97 GLY A C 1
ATOM 700 O O . GLY A 1 97 ? 13.265 -1.009 1.693 1 93.56 97 GLY A O 1
ATOM 701 N N . TYR A 1 98 ? 11.585 -1.906 0.623 1 94.76 98 TYR A N 1
ATOM 702 C CA . TYR A 1 98 ? 10.705 -0.757 0.805 1 94.76 98 TYR A CA 1
ATOM 703 C C . TYR A 1 98 ? 10.529 -0.434 2.284 1 94.76 98 TYR A C 1
ATOM 705 O O . TYR A 1 98 ? 10.586 0.732 2.682 1 94.76 98 TYR A O 1
ATOM 713 N N . ILE A 1 99 ? 10.268 -1.479 3.101 1 94.83 99 ILE A N 1
ATOM 714 C CA . ILE A 1 99 ? 10.027 -1.248 4.521 1 94.83 99 ILE A CA 1
ATOM 715 C C . ILE A 1 99 ? 11.301 -0.727 5.183 1 94.83 99 ILE A C 1
ATOM 717 O O . ILE A 1 99 ? 11.247 0.171 6.026 1 94.83 99 ILE A O 1
ATOM 721 N N . GLU A 1 100 ? 12.422 -1.263 4.783 1 95.9 100 GLU A N 1
ATOM 722 C CA . GLU A 1 100 ? 13.705 -0.777 5.283 1 95.9 100 GLU A CA 1
ATOM 723 C C . GLU A 1 100 ? 13.935 0.679 4.89 1 95.9 100 GLU A C 1
ATOM 725 O O . GLU A 1 100 ? 14.385 1.485 5.708 1 95.9 100 GLU A O 1
ATOM 730 N N . ALA A 1 101 ? 13.669 0.958 3.685 1 97.38 101 ALA A N 1
ATOM 731 C CA . ALA A 1 101 ? 13.794 2.332 3.204 1 97.38 101 ALA A CA 1
ATOM 732 C C . ALA A 1 101 ? 12.888 3.274 3.992 1 97.38 101 ALA A C 1
ATOM 734 O O . ALA A 1 101 ? 13.302 4.374 4.365 1 97.38 101 ALA A O 1
ATOM 735 N N . ALA A 1 102 ? 11.706 2.818 4.241 1 97.79 102 ALA A N 1
ATOM 736 C CA . ALA A 1 102 ? 10.748 3.625 4.992 1 97.79 102 ALA A CA 1
ATOM 737 C C . ALA A 1 102 ? 11.231 3.863 6.42 1 97.79 102 ALA A C 1
ATOM 739 O O . ALA A 1 102 ? 11.071 4.959 6.962 1 97.79 102 ALA A O 1
ATOM 740 N N . ASP A 1 103 ? 11.823 2.816 7.001 1 98.15 103 ASP A N 1
ATOM 741 C CA . ASP A 1 103 ? 12.376 2.973 8.343 1 98.15 103 ASP A CA 1
ATOM 742 C C . ASP A 1 103 ? 13.509 3.996 8.354 1 98.15 103 ASP A C 1
ATOM 744 O O . ASP A 1 103 ? 13.621 4.796 9.285 1 98.15 103 ASP A O 1
ATOM 748 N N . ILE A 1 104 ? 14.328 3.926 7.381 1 98.48 104 ILE A N 1
ATOM 749 C CA . ILE A 1 104 ? 15.443 4.861 7.277 1 98.48 104 ILE A CA 1
ATOM 750 C C . ILE A 1 104 ? 14.911 6.291 7.199 1 98.48 104 ILE A C 1
ATOM 752 O O . ILE A 1 104 ? 15.403 7.181 7.897 1 98.48 104 ILE A O 1
ATOM 756 N N . ALA A 1 105 ? 13.908 6.483 6.357 1 98.4 105 ALA A N 1
ATOM 757 C CA . ALA A 1 105 ? 13.303 7.806 6.22 1 98.4 105 ALA A CA 1
ATOM 758 C C . ALA A 1 105 ? 12.694 8.27 7.54 1 98.4 105 ALA A C 1
ATOM 760 O O . ALA A 1 105 ? 12.875 9.421 7.944 1 98.4 105 ALA A O 1
ATOM 761 N N . HIS A 1 106 ? 12.006 7.369 8.181 1 98.4 106 HIS A N 1
ATOM 762 C CA . HIS A 1 106 ? 11.38 7.686 9.46 1 98.4 106 HIS A CA 1
ATOM 763 C C . HIS A 1 106 ? 12.422 8.089 10.499 1 98.4 106 HIS A C 1
ATOM 765 O O . HIS A 1 106 ? 12.262 9.101 11.184 1 98.4 106 HIS A O 1
ATOM 771 N N . VAL A 1 107 ? 13.424 7.328 10.629 1 98.32 107 VAL A N 1
ATOM 772 C CA . VAL A 1 107 ? 14.471 7.585 11.613 1 98.32 107 VAL A CA 1
ATOM 773 C C . VAL A 1 107 ? 15.114 8.943 11.339 1 98.32 107 VAL A C 1
ATOM 775 O O . VAL A 1 107 ? 15.384 9.707 12.268 1 98.32 107 VAL A O 1
ATOM 778 N N . ALA A 1 108 ? 15.33 9.234 10.096 1 97.45 108 ALA A N 1
ATOM 779 C CA . ALA A 1 108 ? 15.914 10.523 9.735 1 97.45 108 ALA A CA 1
ATOM 780 C C . ALA A 1 108 ? 15.02 11.675 10.183 1 97.45 108 ALA A C 1
ATOM 782 O O . ALA A 1 108 ? 15.507 12.682 10.703 1 97.45 108 ALA A O 1
ATOM 783 N N . GLU A 1 109 ? 13.73 11.555 9.964 1 95.5 109 GLU A N 1
ATOM 784 C CA . GLU A 1 109 ? 12.792 12.589 10.393 1 95.5 109 GLU A CA 1
ATOM 785 C C . GLU A 1 109 ? 12.815 12.761 11.909 1 95.5 109 GLU A C 1
ATOM 787 O O . GLU A 1 109 ? 12.852 13.886 12.411 1 95.5 109 GLU A O 1
ATOM 792 N N . VAL A 1 110 ? 12.793 11.644 12.597 1 94.91 110 VAL A N 1
ATOM 793 C CA . VAL A 1 110 ? 12.74 11.666 14.055 1 94.91 110 VAL A CA 1
ATOM 794 C C . VAL A 1 110 ? 14.005 12.318 14.609 1 94.91 110 VAL A C 1
ATOM 796 O O . VAL A 1 110 ? 13.932 13.19 15.478 1 94.91 110 VAL A O 1
ATOM 799 N N . GLU A 1 111 ? 15.072 11.938 14.085 1 94.84 111 GLU A N 1
ATOM 800 C CA . GLU A 1 111 ? 16.353 12.411 14.599 1 94.84 111 GLU A CA 1
ATOM 801 C C . GLU A 1 111 ? 16.548 13.897 14.312 1 94.84 111 GLU A C 1
ATOM 803 O O . GLU A 1 111 ? 17.198 14.605 15.085 1 94.84 111 GLU A O 1
ATOM 808 N N . ASN A 1 112 ? 15.931 14.364 13.275 1 91.74 112 ASN A N 1
ATOM 809 C CA . ASN A 1 112 ? 16.08 15.77 12.916 1 91.74 112 ASN A CA 1
ATOM 810 C C . ASN A 1 112 ? 14.849 16.582 13.307 1 91.74 112 ASN A C 1
ATOM 812 O O . ASN A 1 112 ? 14.738 17.758 12.956 1 91.74 112 ASN A O 1
ATOM 816 N N . PHE A 1 113 ? 13.858 15.904 13.881 1 87.72 113 PHE A N 1
ATOM 817 C CA . PHE A 1 113 ? 12.66 16.523 14.437 1 87.72 113 PHE A CA 1
ATOM 818 C C . PHE A 1 113 ? 11.862 17.231 13.349 1 87.72 113 PHE A C 1
ATOM 820 O O . PHE A 1 113 ? 11.445 18.378 13.525 1 87.72 113 PHE A O 1
ATOM 827 N N . THR A 1 114 ? 11.72 16.554 12.25 1 87.85 114 THR A N 1
ATOM 828 C CA . THR A 1 114 ? 10.979 17.146 11.141 1 87.85 114 THR A CA 1
ATOM 829 C C . THR A 1 114 ? 9.644 16.435 10.941 1 87.85 114 THR A C 1
ATOM 831 O O . THR A 1 114 ? 8.789 16.908 10.19 1 87.85 114 THR A O 1
ATOM 834 N N . GLY A 1 115 ? 9.504 15.35 11.579 1 88.98 115 GLY A N 1
ATOM 835 C CA . GLY A 1 115 ? 8.248 14.623 11.488 1 88.98 115 GLY A CA 1
ATOM 836 C C . GLY A 1 115 ? 8.202 13.398 12.382 1 88.98 115 GLY A C 1
ATOM 837 O O . GLY A 1 115 ? 9.227 12.755 12.616 1 88.98 115 GLY A O 1
ATOM 838 N N . LEU A 1 116 ? 6.987 13.04 12.757 1 90.93 116 LEU A N 1
ATOM 839 C CA . LEU A 1 116 ? 6.828 11.902 13.656 1 90.93 116 LEU A CA 1
ATOM 840 C C . LEU A 1 116 ? 5.798 10.918 13.11 1 90.93 116 LEU A C 1
ATOM 842 O O . LEU A 1 116 ? 5.611 9.835 13.668 1 90.93 116 LEU A O 1
ATOM 846 N N . GLY A 1 117 ? 5.149 11.29 12.055 1 94.09 117 GLY A N 1
ATOM 847 C CA . GLY A 1 117 ? 4.098 10.392 11.605 1 94.09 117 GLY A CA 1
ATOM 848 C C . GLY A 1 117 ? 3.916 10.392 10.099 1 94.09 117 GLY A C 1
ATOM 849 O O . GLY A 1 117 ? 3.291 9.487 9.543 1 94.09 117 GLY A O 1
ATOM 850 N N . ASP A 1 118 ? 4.492 11.311 9.432 1 96.6 118 ASP A N 1
ATOM 851 C CA . ASP A 1 118 ? 4.249 11.505 8.006 1 96.6 118 ASP A CA 1
ATOM 852 C C . ASP A 1 118 ? 4.746 10.308 7.197 1 96.6 118 ASP A C 1
ATOM 854 O O . ASP A 1 118 ? 4.055 9.834 6.293 1 96.6 118 ASP A O 1
ATOM 858 N N . VAL A 1 119 ? 5.881 9.845 7.538 1 98.39 119 VAL A N 1
ATOM 859 C CA . VAL A 1 119 ? 6.469 8.762 6.756 1 98.39 119 VAL A CA 1
ATOM 860 C C . VAL A 1 119 ? 5.596 7.513 6.866 1 98.39 119 VAL A C 1
ATOM 862 O O . VAL A 1 119 ? 5.405 6.794 5.882 1 98.39 119 VAL A O 1
ATOM 865 N N . VAL A 1 120 ? 5.064 7.266 8.067 1 98.06 120 VAL A N 1
ATOM 866 C CA . VAL A 1 120 ? 4.175 6.12 8.227 1 98.06 120 VAL A CA 1
ATOM 867 C C . VAL A 1 120 ? 2.939 6.297 7.347 1 98.06 120 VAL A C 1
ATOM 869 O O . VAL A 1 120 ? 2.545 5.377 6.627 1 98.06 120 VAL A O 1
ATOM 872 N N . THR A 1 121 ? 2.361 7.435 7.371 1 98.26 121 THR A N 1
ATOM 873 C CA . THR A 1 121 ? 1.178 7.718 6.567 1 98.26 121 THR A CA 1
ATOM 874 C C . THR A 1 121 ? 1.498 7.615 5.079 1 98.26 121 THR A C 1
ATOM 876 O O . THR A 1 121 ? 0.721 7.047 4.309 1 98.26 121 THR A O 1
ATOM 879 N N . GLN A 1 122 ? 2.591 8.096 4.693 1 98.27 122 GLN A N 1
ATOM 880 C CA . GLN A 1 122 ? 2.999 8.099 3.292 1 98.27 122 GLN A CA 1
ATOM 881 C C . GLN A 1 122 ? 3.376 6.696 2.826 1 98.27 122 GLN A C 1
ATOM 883 O O . GLN A 1 122 ? 3.179 6.35 1.659 1 98.27 122 GLN A O 1
ATOM 888 N N . THR A 1 123 ? 3.924 5.9 3.697 1 96.73 123 THR A N 1
ATOM 889 C CA . THR A 1 123 ? 4.329 4.532 3.392 1 96.73 123 THR A CA 1
ATOM 890 C C . THR A 1 123 ? 3.12 3.681 3.015 1 96.73 123 THR A C 1
ATOM 892 O O . THR A 1 123 ? 3.197 2.853 2.105 1 96.73 123 THR A O 1
ATOM 895 N N . PHE A 1 124 ? 2.034 3.937 3.632 1 94.99 124 PHE A N 1
ATOM 896 C CA . PHE A 1 124 ? 0.926 3 3.497 1 94.99 124 PHE A CA 1
ATOM 897 C C . PHE A 1 124 ? -0.18 3.589 2.631 1 94.99 124 PHE A C 1
ATOM 899 O O . PHE A 1 124 ? -0.895 2.857 1.943 1 94.99 124 PHE A O 1
ATOM 906 N N . GLY A 1 125 ? -0.357 4.963 2.716 1 94.61 125 GLY A N 1
ATOM 907 C CA . GLY A 1 125 ? -1.317 5.625 1.848 1 94.61 125 GLY A CA 1
ATOM 908 C C . GLY A 1 125 ? -2.749 5.496 2.333 1 94.61 125 GLY A C 1
ATOM 909 O O . GLY A 1 125 ? -3.067 4.593 3.11 1 94.61 125 GLY A O 1
ATOM 910 N N . GLY A 1 126 ? -3.639 6.387 1.802 1 95.72 126 GLY A N 1
ATOM 911 C CA . GLY A 1 126 ? -5.023 6.412 2.249 1 95.72 126 GLY A CA 1
ATOM 912 C C . GLY A 1 126 ? -5.225 7.21 3.523 1 95.72 126 GLY A C 1
ATOM 913 O O . GLY A 1 126 ? -4.478 8.152 3.796 1 95.72 126 GLY A O 1
ATOM 914 N N . VAL A 1 127 ? -6.333 6.854 4.182 1 97.42 127 VAL A N 1
ATOM 915 C CA . VAL A 1 127 ? -6.519 7.336 5.546 1 97.42 127 VAL A CA 1
ATOM 916 C C . VAL A 1 127 ? -5.861 6.371 6.53 1 97.42 127 VAL A C 1
ATOM 918 O O . VAL A 1 127 ? -6.267 5.212 6.637 1 97.42 127 VAL A O 1
ATOM 921 N N . VAL A 1 128 ? -4.909 6.861 7.165 1 97.98 128 VAL A N 1
ATOM 922 C CA . VAL A 1 128 ? -4.117 6.003 8.041 1 97.98 128 VAL A CA 1
ATOM 923 C C . VAL A 1 128 ? -4.352 6.394 9.498 1 97.98 128 VAL A C 1
ATOM 925 O O . VAL A 1 128 ? -4.206 7.562 9.865 1 97.98 128 VAL A O 1
ATOM 928 N N . VAL A 1 129 ? -4.721 5.413 10.25 1 98.29 129 VAL A N 1
ATOM 929 C CA . VAL A 1 129 ? -4.774 5.566 11.7 1 98.29 129 VAL A CA 1
ATOM 930 C C . VAL A 1 129 ? -3.562 4.887 12.336 1 98.29 129 VAL A C 1
ATOM 932 O O . VAL A 1 129 ? -3.469 3.658 12.351 1 98.29 129 VAL A O 1
ATOM 935 N N . ARG A 1 130 ? -2.691 5.675 12.8 1 97.99 130 ARG A N 1
ATOM 936 C CA . ARG A 1 130 ? -1.545 5.151 13.536 1 97.99 130 ARG A CA 1
ATOM 937 C C . ARG A 1 130 ? -1.916 4.847 14.984 1 97.99 130 ARG A C 1
ATOM 939 O O . ARG A 1 130 ? -2.116 5.763 15.784 1 97.99 130 ARG A O 1
ATOM 946 N N . LYS A 1 131 ? -1.958 3.622 15.328 1 96.87 131 LYS A N 1
ATOM 947 C CA . LYS A 1 131 ? -2.357 3.183 16.662 1 96.87 131 LYS A CA 1
ATOM 948 C C . LYS A 1 131 ? -1.154 3.097 17.596 1 96.87 131 LYS A C 1
ATOM 950 O O . LYS A 1 131 ? -1.313 2.982 18.813 1 96.87 131 LYS A O 1
ATOM 955 N N . SER A 1 132 ? 0.008 3.163 17.026 1 96.28 132 SER A N 1
ATOM 956 C CA . SER A 1 132 ? 1.251 3.188 17.79 1 96.28 132 SER A CA 1
ATOM 957 C C . SER A 1 132 ? 2.223 4.221 17.23 1 96.28 132 SER A C 1
ATOM 959 O O . SER A 1 132 ? 2.146 4.58 16.053 1 96.28 132 SER A O 1
ATOM 961 N N . ALA A 1 133 ? 3.032 4.692 18.16 1 96.32 133 ALA A N 1
ATOM 962 C CA . ALA A 1 133 ? 4.132 5.561 17.748 1 96.32 133 ALA A CA 1
ATOM 963 C C . ALA A 1 133 ? 5.379 4.746 17.418 1 96.32 133 ALA A C 1
ATOM 965 O O . ALA A 1 133 ? 6.115 4.333 18.317 1 96.32 133 ALA A O 1
ATOM 966 N N . ALA A 1 134 ? 5.622 4.534 16.143 1 97.27 134 ALA A N 1
ATOM 967 C CA . ALA A 1 134 ? 6.751 3.71 15.721 1 97.27 134 ALA A CA 1
ATOM 968 C C . ALA A 1 134 ? 7.081 3.943 14.249 1 97.27 134 ALA A C 1
ATOM 970 O O . ALA A 1 134 ? 6.339 4.627 13.541 1 97.27 134 ALA A O 1
ATOM 971 N N . CYS A 1 135 ? 8.193 3.386 13.875 1 97.69 135 CYS A N 1
ATOM 972 C CA . CYS A 1 135 ? 8.568 3.401 12.466 1 97.69 135 CYS A CA 1
ATOM 973 C C . CYS A 1 135 ? 7.68 2.463 11.656 1 97.69 135 CYS A C 1
ATOM 975 O O . CYS A 1 135 ? 6.952 1.647 12.223 1 97.69 135 CYS A O 1
ATOM 977 N N . PRO A 1 136 ? 7.749 2.52 10.362 1 96.51 136 PRO A N 1
ATOM 978 C CA . PRO A 1 136 ? 6.832 1.766 9.504 1 96.51 136 PRO A CA 1
ATOM 979 C C . PRO A 1 136 ? 6.908 0.259 9.74 1 96.51 136 PRO A C 1
ATOM 981 O O . PRO A 1 136 ? 5.882 -0.425 9.713 1 96.51 136 PRO A O 1
ATOM 984 N N . SER A 1 137 ? 8.052 -0.327 9.999 1 95.07 137 SER A N 1
ATOM 985 C CA . SER A 1 137 ? 8.181 -1.773 10.15 1 95.07 137 SER A CA 1
ATOM 986 C C . SER A 1 137 ? 7.528 -2.254 11.441 1 95.07 137 SER A C 1
ATOM 988 O O . SER A 1 137 ? 7.262 -3.447 11.602 1 95.07 137 SER A O 1
ATOM 990 N N . ARG A 1 138 ? 7.19 -1.348 12.329 1 94.75 138 ARG A N 1
ATOM 991 C CA . ARG A 1 138 ? 6.696 -1.725 13.65 1 94.75 138 ARG A CA 1
ATOM 992 C C . ARG A 1 138 ? 5.326 -1.111 13.918 1 94.75 138 ARG A C 1
ATOM 994 O O . ARG A 1 138 ? 4.683 -1.429 14.92 1 94.75 138 ARG A O 1
ATOM 1001 N N . ALA A 1 139 ? 4.914 -0.288 13.043 1 94.3 139 ALA A N 1
ATOM 1002 C CA . ALA A 1 139 ? 3.704 0.497 13.273 1 94.3 139 ALA A CA 1
ATOM 1003 C C . ALA A 1 139 ? 2.467 -0.398 13.298 1 94.3 139 ALA A C 1
ATOM 1005 O O . ALA A 1 139 ? 2.337 -1.31 1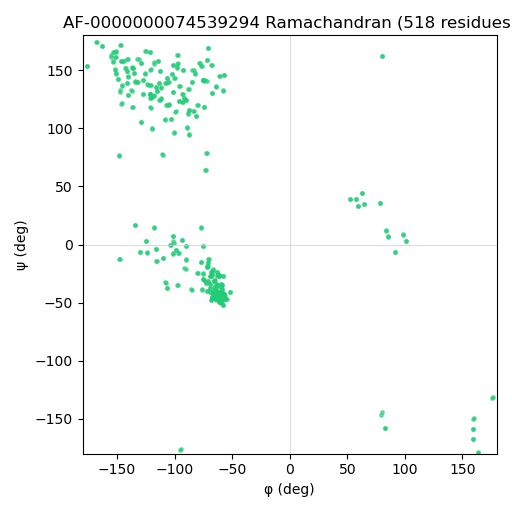2.479 1 94.3 139 ALA A O 1
ATOM 1006 N N . GLU A 1 140 ? 1.702 -0.221 14.282 1 93.61 140 GLU A N 1
ATOM 1007 C CA . GLU A 1 140 ? 0.338 -0.742 14.28 1 93.61 140 GLU A CA 1
ATOM 1008 C C . GLU A 1 140 ? -0.642 0.28 13.711 1 93.61 140 GLU A C 1
ATOM 1010 O O . GLU A 1 140 ? -0.677 1.429 14.155 1 93.61 140 GLU A O 1
ATOM 1015 N N . LEU A 1 141 ? -1.388 -0.157 12.675 1 94.36 141 LEU A N 1
ATOM 1016 C CA . LEU A 1 141 ? -2.232 0.863 12.062 1 94.36 141 LEU A CA 1
ATOM 1017 C C . LEU A 1 141 ? -3.478 0.238 11.444 1 94.36 141 LEU A C 1
ATOM 1019 O O . LEU A 1 141 ? -3.582 -0.987 11.35 1 94.36 141 LEU A O 1
ATOM 1023 N N . GLU A 1 142 ? -4.441 1.013 11.209 1 94.69 142 GLU A N 1
ATOM 1024 C CA . GLU A 1 142 ? -5.584 0.756 10.339 1 94.69 142 GLU A CA 1
ATOM 1025 C C . GLU A 1 142 ? -5.627 1.746 9.178 1 94.69 142 GLU A C 1
ATOM 1027 O O . GLU A 1 142 ? -5.038 2.826 9.254 1 94.69 142 GLU A O 1
ATOM 1032 N N . ARG A 1 143 ? -6.261 1.34 8.114 1 95.09 143 ARG A N 1
ATOM 1033 C CA . ARG A 1 143 ? -6.348 2.192 6.933 1 95.09 143 ARG A CA 1
ATOM 1034 C C . ARG A 1 143 ? -7.756 2.175 6.348 1 95.09 143 ARG A C 1
ATOM 1036 O O . ARG A 1 143 ? -8.462 1.17 6.445 1 95.09 143 ARG A O 1
ATOM 1043 N N . PHE A 1 144 ? -8.111 3.251 5.711 1 94.78 144 PHE A N 1
ATOM 1044 C CA . PHE A 1 144 ? -9.383 3.358 5.006 1 94.78 144 PHE A CA 1
ATOM 1045 C C . PHE A 1 144 ? -9.18 3.921 3.605 1 94.78 144 PHE A C 1
ATOM 1047 O O . PHE A 1 144 ? -8.367 4.826 3.406 1 94.78 144 PHE A O 1
ATOM 1054 N N . PHE A 1 145 ? -9.905 3.366 2.63 1 92 145 PHE A N 1
ATOM 1055 C CA . PHE A 1 145 ? -9.814 3.77 1.232 1 92 145 PHE A CA 1
ATOM 1056 C C . PHE A 1 145 ? -11.084 4.49 0.793 1 92 145 PHE A C 1
ATOM 1058 O O . PHE A 1 145 ? -11.871 3.952 0.012 1 92 145 PHE A O 1
ATOM 1065 N N . TRP A 1 146 ? -11.204 5.708 1.189 1 92.6 146 TRP A N 1
ATOM 1066 C CA . TRP A 1 146 ? -12.39 6.492 0.859 1 92.6 146 TRP A CA 1
ATOM 1067 C C . TRP A 1 146 ? -12.269 7.101 -0.534 1 92.6 146 TRP A C 1
ATOM 1069 O O . TRP A 1 146 ? -11.164 7.242 -1.063 1 92.6 146 TRP A O 1
ATOM 1079 N N . ASN A 1 147 ? -13.412 7.275 -1.171 1 91.31 147 ASN A N 1
ATOM 1080 C CA . ASN A 1 147 ? -13.494 8.139 -2.344 1 91.31 147 ASN A CA 1
ATOM 1081 C C . ASN A 1 147 ? -13.771 9.588 -1.954 1 91.31 147 ASN A C 1
ATOM 1083 O O . ASN A 1 147 ? -14.928 9.985 -1.806 1 91.31 147 ASN A O 1
ATOM 1087 N N . ALA A 1 148 ? -12.668 10.337 -1.837 1 94.81 148 ALA A N 1
ATOM 1088 C CA . ALA A 1 148 ? -12.831 11.695 -1.324 1 94.81 148 ALA A CA 1
ATOM 1089 C C . ALA A 1 148 ? -11.925 12.674 -2.065 1 94.81 148 ALA A C 1
ATOM 1091 O O . ALA A 1 148 ? -10.831 12.308 -2.501 1 94.81 148 ALA A O 1
ATOM 1092 N N . GLU A 1 149 ? -12.404 13.862 -2.257 1 97.56 149 GLU A N 1
ATOM 1093 C CA . GLU A 1 149 ? -11.667 15.018 -2.758 1 97.56 149 GLU A CA 1
ATOM 1094 C C . GLU A 1 149 ? -11.755 16.192 -1.788 1 97.56 149 GLU A C 1
ATOM 1096 O O . GLU A 1 149 ? -12.821 16.467 -1.233 1 97.56 149 GLU A O 1
ATOM 1101 N N . PHE A 1 150 ? -10.668 16.857 -1.59 1 98.66 150 PHE A N 1
ATOM 1102 C CA . PHE A 1 150 ? -10.621 17.929 -0.603 1 98.66 150 PHE A CA 1
ATOM 1103 C C . PHE A 1 150 ? -10.22 19.248 -1.254 1 98.66 150 PHE A C 1
ATOM 1105 O O . PHE A 1 150 ? -9.488 19.259 -2.246 1 98.66 150 PHE A O 1
ATOM 1112 N N . ASP A 1 151 ? -10.699 20.301 -0.681 1 98.78 151 ASP A N 1
ATOM 1113 C CA . ASP A 1 151 ? -10.239 21.657 -0.964 1 98.78 151 ASP A CA 1
ATOM 1114 C C . ASP A 1 151 ? -9.179 22.099 0.043 1 98.78 151 ASP A C 1
ATOM 1116 O O . ASP A 1 151 ? -9.321 21.863 1.245 1 98.78 151 ASP A O 1
ATOM 1120 N N . PHE A 1 152 ? -8.136 22.729 -0.483 1 98.73 152 PHE A N 1
ATOM 1121 C CA . PHE A 1 152 ? -7.065 23.191 0.392 1 98.73 152 PHE A CA 1
ATOM 1122 C C . PHE A 1 152 ? -6.803 24.678 0.187 1 98.73 152 PHE A C 1
ATOM 1124 O O . PHE A 1 152 ? -6.926 25.188 -0.929 1 98.73 152 PHE A O 1
ATOM 1131 N N . VAL A 1 153 ? -6.425 25.302 1.261 1 98.41 153 VAL A N 1
ATOM 1132 C CA . VAL A 1 153 ? -5.857 26.641 1.146 1 98.41 153 VAL A CA 1
ATOM 1133 C C . VAL A 1 153 ? -4.691 26.794 2.12 1 98.41 153 VAL A C 1
ATOM 1135 O O . VAL A 1 153 ? -4.796 26.413 3.288 1 98.41 153 VAL A O 1
ATOM 1138 N N . VAL A 1 154 ? -3.6 27.23 1.614 1 97.29 154 VAL A N 1
ATOM 1139 C CA . VAL A 1 154 ? -2.408 27.487 2.416 1 97.29 154 VAL A CA 1
ATOM 1140 C C . VAL A 1 154 ? -2.4 28.942 2.879 1 97.29 154 VAL A C 1
ATOM 1142 O O . VAL A 1 154 ? -2.444 29.861 2.059 1 97.29 154 VAL A O 1
ATOM 1145 N N . MET A 1 155 ? -2.273 29.142 4.148 1 95.03 155 MET A N 1
ATOM 1146 C CA . MET A 1 155 ? -2.331 30.495 4.694 1 95.03 155 MET A CA 1
ATOM 1147 C C . MET A 1 155 ? -0.999 30.886 5.324 1 95.03 155 MET A C 1
ATOM 1149 O O . MET A 1 155 ? -0.767 32.059 5.62 1 95.03 155 MET A O 1
ATOM 1153 N N . GLY A 1 156 ? -0.126 29.927 5.554 1 88.81 156 GLY A N 1
ATOM 1154 C CA . GLY A 1 156 ? 1.175 30.248 6.119 1 88.81 156 GLY A CA 1
ATOM 1155 C C . GLY A 1 156 ? 1.893 29.039 6.687 1 88.81 156 GLY A C 1
ATOM 1156 O O . GLY A 1 156 ? 1.394 27.915 6.597 1 88.81 156 GLY A O 1
ATOM 1157 N N . GLU A 1 157 ? 3.071 29.29 7.215 1 83.33 157 GLU A N 1
ATOM 1158 C CA . GLU A 1 157 ? 3.916 28.252 7.796 1 83.33 157 GLU A CA 1
ATOM 1159 C C . GLU A 1 157 ? 3.792 28.225 9.317 1 83.33 157 GLU A C 1
ATOM 1161 O O . GLU A 1 157 ? 3.479 29.243 9.937 1 83.33 157 GLU A O 1
ATOM 1166 N N . ILE A 1 158 ? 3.827 27.087 9.881 1 76.3 158 ILE A N 1
ATOM 1167 C CA . ILE A 1 158 ? 3.981 26.937 11.324 1 76.3 158 ILE A CA 1
ATOM 1168 C C . ILE A 1 158 ? 5.229 26.11 11.626 1 76.3 158 ILE A C 1
ATOM 1170 O O . ILE A 1 158 ? 5.463 25.075 10.998 1 76.3 158 ILE A O 1
ATOM 1174 N N . SER A 1 159 ? 6.01 26.647 12.486 1 68.06 159 SER A N 1
ATOM 1175 C CA . SER A 1 159 ? 7.172 25.865 12.894 1 68.06 159 SER A CA 1
ATOM 1176 C C . SER A 1 159 ? 6.773 24.732 13.834 1 68.06 159 SER A C 1
ATOM 1178 O O . SER A 1 159 ? 6.26 24.977 14.927 1 68.06 159 SER A O 1
ATOM 1180 N N . THR A 1 160 ? 6.944 23.607 13.555 1 62.99 160 THR A N 1
ATOM 1181 C CA . THR A 1 160 ? 6.663 22.423 14.359 1 62.99 160 THR A CA 1
ATOM 1182 C C . THR A 1 160 ? 7.434 22.468 15.675 1 62.99 160 THR A C 1
ATOM 1184 O O . THR A 1 160 ? 6.896 22.122 16.729 1 62.99 160 THR A O 1
ATOM 1187 N N . LYS A 1 161 ? 8.574 22.925 15.534 1 63.96 161 LYS A N 1
ATOM 1188 C CA . LYS A 1 161 ? 9.461 23.013 16.69 1 63.96 161 LYS A CA 1
ATOM 1189 C C . LYS A 1 161 ? 8.855 23.889 17.783 1 63.96 161 LYS A C 1
ATOM 1191 O O . LYS A 1 161 ? 8.956 23.57 18.969 1 63.96 161 LYS A O 1
ATOM 1196 N N . ASP A 1 162 ? 8.188 24.828 17.364 1 65.09 162 ASP A N 1
ATOM 1197 C CA . ASP A 1 162 ? 7.631 25.768 18.332 1 65.09 162 ASP A CA 1
ATOM 1198 C C . ASP A 1 162 ? 6.433 25.162 19.06 1 65.09 162 ASP A C 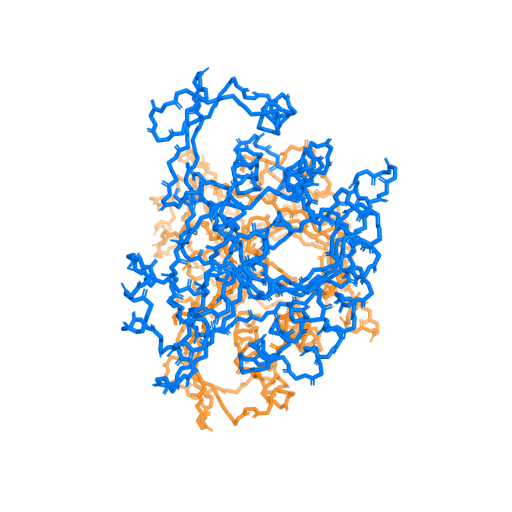1
ATOM 1200 O O . ASP A 1 162 ? 6.224 25.423 20.247 1 65.09 162 ASP A O 1
ATOM 1204 N N . VAL A 1 163 ? 5.804 24.348 18.394 1 66.82 163 VAL A N 1
ATOM 1205 C CA . VAL A 1 163 ? 4.596 23.775 18.978 1 66.82 163 VAL A CA 1
ATOM 1206 C C . VAL A 1 163 ? 4.962 22.572 19.845 1 66.82 163 VAL A C 1
ATOM 1208 O O . VAL A 1 163 ? 4.455 22.425 20.959 1 66.82 163 VAL A O 1
ATOM 1211 N N . ILE A 1 164 ? 5.908 21.773 19.443 1 66.13 164 ILE A N 1
ATOM 1212 C CA . ILE A 1 164 ? 6.224 20.516 20.112 1 66.13 164 ILE A CA 1
ATOM 1213 C C . ILE A 1 164 ? 7.3 20.75 21.17 1 66.13 164 ILE A C 1
ATOM 1215 O O . ILE A 1 164 ? 7.423 19.974 22.121 1 66.13 164 ILE A O 1
ATOM 1219 N N . GLY A 1 165 ? 7.937 21.78 20.974 1 64.76 165 GLY A N 1
ATOM 1220 C CA . GLY A 1 165 ? 9.02 22.068 21.901 1 64.76 165 GLY A CA 1
ATOM 1221 C C . GLY A 1 165 ? 8.534 22.494 23.273 1 64.76 165 GLY A C 1
ATOM 1222 O O . GLY A 1 165 ? 9.276 22.409 24.254 1 64.76 165 GLY A O 1
ATOM 1223 N N . ASP A 1 166 ? 7.299 22.915 23.346 1 68.7 166 ASP A N 1
ATOM 1224 C CA . ASP A 1 166 ? 6.708 23.258 24.636 1 68.7 166 ASP A CA 1
ATOM 1225 C C . ASP A 1 166 ? 6.17 22.015 25.341 1 68.7 166 ASP A C 1
ATOM 1227 O O . ASP A 1 166 ? 5.209 21.398 24.876 1 68.7 166 ASP A O 1
ATOM 1231 N N . GLU A 1 167 ? 6.803 21.762 26.415 1 72.2 167 GLU A N 1
ATOM 1232 C CA . GLU A 1 167 ? 6.496 20.517 27.114 1 72.2 167 GLU A CA 1
ATOM 1233 C C . GLU A 1 167 ? 5.017 20.441 27.482 1 72.2 167 GLU A C 1
ATOM 1235 O O . GLU A 1 167 ? 4.393 19.386 27.352 1 72.2 167 GLU A O 1
ATOM 1240 N N . LEU A 1 168 ? 4.561 21.564 28.167 1 69.89 168 LEU A N 1
ATOM 1241 C CA . LEU A 1 168 ? 3.159 21.575 28.57 1 69.89 168 LEU A CA 1
ATOM 1242 C C . LEU A 1 168 ? 2.245 21.399 27.362 1 69.89 168 LEU A C 1
ATOM 1244 O O . LEU A 1 168 ? 1.277 20.637 27.416 1 69.89 168 LEU A O 1
ATOM 1248 N N . LYS A 1 169 ? 2.552 22.034 26.366 1 76.47 169 LYS A N 1
ATOM 1249 C CA . LYS A 1 169 ? 1.783 21.902 25.131 1 76.47 169 LYS A CA 1
ATOM 1250 C C . LYS A 1 169 ? 1.903 20.493 24.558 1 76.47 169 LYS A C 1
ATOM 1252 O O . LYS A 1 169 ? 0.916 19.921 24.09 1 76.47 169 LYS A O 1
ATOM 1257 N N . ARG A 1 170 ? 3.035 20.032 24.733 1 80.75 170 ARG A N 1
ATOM 1258 C CA . ARG A 1 170 ? 3.272 18.689 24.213 1 80.75 170 ARG A CA 1
ATOM 1259 C C . ARG A 1 170 ? 2.436 17.657 24.962 1 80.75 170 ARG A C 1
ATOM 1261 O O . ARG A 1 170 ? 1.918 16.714 24.36 1 80.75 170 ARG A O 1
ATOM 1268 N N . ARG A 1 171 ? 2.346 17.823 26.23 1 85.24 171 ARG A N 1
ATOM 1269 C CA . ARG A 1 171 ? 1.55 16.904 27.038 1 85.24 171 ARG A CA 1
ATOM 1270 C C . ARG A 1 171 ? 0.071 17.001 26.68 1 85.24 171 ARG A C 1
ATOM 1272 O O . ARG A 1 171 ? -0.616 15.982 26.573 1 85.24 171 ARG A O 1
ATOM 1279 N N . ARG A 1 172 ? -0.367 18.202 26.571 1 87.23 172 ARG A N 1
ATOM 1280 C CA . ARG A 1 172 ? -1.761 18.419 26.2 1 87.23 172 ARG A CA 1
ATOM 1281 C C . ARG A 1 172 ? -2.061 17.827 24.827 1 87.23 172 ARG A C 1
ATOM 1283 O O . ARG A 1 172 ? -3.095 17.185 24.634 1 87.23 172 ARG A O 1
ATOM 1290 N N . ILE A 1 173 ? -1.199 18.035 23.996 1 91.58 173 ILE A N 1
ATOM 1291 C CA . ILE A 1 173 ? -1.334 17.52 22.638 1 91.58 173 ILE A CA 1
ATOM 1292 C C . ILE A 1 173 ? -1.329 15.993 22.661 1 91.58 173 ILE A C 1
ATOM 1294 O O . ILE A 1 173 ? -2.134 15.353 21.98 1 91.58 173 ILE A O 1
ATOM 1298 N N . GLY A 1 174 ? -0.481 15.472 23.458 1 93.8 174 GLY A N 1
ATOM 1299 C CA . GLY A 1 174 ? -0.382 14.027 23.579 1 93.8 174 GLY A CA 1
ATOM 1300 C C . GLY A 1 174 ? -1.665 13.38 24.066 1 93.8 174 GLY A C 1
ATOM 1301 O O . GLY A 1 174 ? -2.152 12.422 23.461 1 93.8 174 GLY A O 1
ATOM 1302 N N . GLU A 1 175 ? -2.196 13.882 25.09 1 95.22 175 GLU A N 1
ATOM 1303 C CA . GLU A 1 175 ? -3.413 13.332 25.679 1 95.22 175 GLU A CA 1
ATOM 1304 C C . GLU A 1 175 ? -4.611 13.531 24.755 1 95.22 175 GLU A C 1
ATOM 1306 O O . GLU A 1 175 ? -5.402 12.608 24.549 1 95.22 175 GLU A O 1
ATOM 1311 N N . ALA A 1 176 ? -4.721 14.675 24.266 1 96.3 176 ALA A N 1
ATOM 1312 C CA . ALA A 1 176 ? -5.818 14.972 23.348 1 96.3 176 ALA A CA 1
ATOM 1313 C C . ALA A 1 176 ? -5.742 14.095 22.102 1 96.3 176 ALA A C 1
ATOM 1315 O O . ALA A 1 176 ? -6.762 13.586 21.631 1 96.3 176 ALA A O 1
ATOM 1316 N N . GLY A 1 177 ? -4.546 13.974 21.587 1 97.34 177 GLY A N 1
ATOM 1317 C CA . GLY A 1 177 ? -4.356 13.158 20.399 1 97.34 177 GLY A CA 1
ATOM 1318 C C . GLY A 1 177 ? -4.821 11.725 20.579 1 97.34 177 GLY A C 1
ATOM 1319 O O . GLY A 1 177 ? -5.497 11.172 19.709 1 97.34 177 GLY A O 1
ATOM 1320 N N . LYS A 1 178 ? -4.501 11.136 21.693 1 97.48 178 LYS A N 1
ATOM 1321 C CA . LYS A 1 178 ? -4.932 9.771 21.98 1 97.48 178 LYS A CA 1
ATOM 1322 C C . LYS A 1 178 ? -6.452 9.684 22.082 1 97.48 178 LYS A C 1
ATOM 1324 O O . LYS A 1 178 ? -7.066 8.774 21.521 1 97.48 178 LYS A O 1
ATOM 1329 N N . ARG A 1 179 ? -6.982 10.594 22.76 1 97.79 179 ARG A N 1
ATOM 1330 C CA . ARG A 1 179 ? -8.423 10.59 22.992 1 97.79 179 ARG A CA 1
ATOM 1331 C C . ARG A 1 179 ? -9.19 10.741 21.683 1 97.79 179 ARG A C 1
ATOM 1333 O O . ARG A 1 179 ? -10.12 9.98 21.411 1 97.79 179 ARG A O 1
ATOM 1340 N N . TRP A 1 180 ? -8.807 11.648 20.892 1 98.36 180 TRP A N 1
ATOM 1341 C CA . TRP A 1 180 ? -9.555 11.939 19.673 1 98.36 180 TRP A CA 1
ATOM 1342 C C . TRP A 1 180 ? -9.323 10.86 18.621 1 98.36 180 TRP A C 1
ATOM 1344 O O . TRP A 1 180 ? -10.194 10.598 17.789 1 98.36 180 TRP A O 1
ATOM 1354 N N . THR A 1 181 ? -8.129 10.25 18.633 1 98.44 181 THR A N 1
ATOM 1355 C CA . THR A 1 181 ? -7.911 9.103 17.758 1 98.44 181 THR A CA 1
ATOM 1356 C C . THR A 1 181 ? -8.871 7.969 18.102 1 98.44 181 THR A C 1
ATOM 1358 O O . THR A 1 181 ? -9.448 7.344 17.21 1 98.44 181 THR A O 1
ATOM 1361 N N . LYS A 1 182 ? -9.05 7.713 19.379 1 97.88 182 LYS A N 1
ATOM 1362 C CA . LYS A 1 182 ? -9.989 6.689 19.828 1 97.88 182 LYS A CA 1
ATOM 1363 C C . LYS A 1 182 ? -11.417 7.034 19.415 1 97.88 182 LYS A C 1
ATOM 1365 O O . LYS A 1 182 ? -12.174 6.158 18.991 1 97.88 182 LYS A O 1
ATOM 1370 N N . GLU A 1 183 ? -11.752 8.277 19.591 1 98.29 183 GLU A N 1
ATOM 1371 C CA . GLU A 1 183 ? -13.084 8.733 19.204 1 98.29 183 GLU A CA 1
ATOM 1372 C C . GLU A 1 183 ? -13.325 8.527 17.711 1 98.29 183 GLU A C 1
ATOM 1374 O O . GLU A 1 183 ? -14.41 8.106 17.304 1 98.29 183 GLU A O 1
ATOM 1379 N N . PHE A 1 184 ? -12.382 8.814 16.87 1 98.27 184 PHE A N 1
ATOM 1380 C CA . PHE A 1 184 ? -12.494 8.636 15.427 1 98.27 184 PHE A CA 1
ATOM 1381 C C . PHE A 1 184 ? -12.726 7.17 15.079 1 98.27 184 PHE A C 1
ATOM 1383 O O . PHE A 1 184 ? -13.546 6.854 14.215 1 98.27 184 PHE A O 1
ATOM 1390 N N . LEU A 1 185 ? -12.005 6.319 15.746 1 96.7 185 LEU A N 1
ATOM 1391 C CA . LEU A 1 185 ? -12.039 4.893 15.439 1 96.7 185 LEU A CA 1
ATOM 1392 C C . LEU A 1 185 ? -13.405 4.299 15.763 1 96.7 185 LEU A C 1
ATOM 1394 O O . LEU A 1 185 ? -13.769 3.245 15.238 1 96.7 185 LEU A O 1
ATOM 1398 N N . LYS A 1 186 ? -14.176 4.956 16.639 1 96.43 186 LYS A N 1
ATOM 1399 C CA . LYS A 1 186 ? -15.521 4.479 16.948 1 96.43 186 LYS A CA 1
ATOM 1400 C C . LYS A 1 186 ? -16.42 4.531 15.715 1 96.43 186 LYS A C 1
ATOM 1402 O O . LYS A 1 186 ? -17.327 3.71 15.567 1 96.43 186 LYS A O 1
ATOM 1407 N N . LYS A 1 187 ? -16.236 5.478 14.89 1 96.02 187 LYS A N 1
ATOM 1408 C CA . LYS A 1 187 ? -16.985 5.664 13.65 1 96.02 187 LYS A CA 1
ATOM 1409 C C . LYS A 1 187 ? -16.116 6.31 12.575 1 96.02 187 LYS A C 1
ATOM 1411 O O . LYS A 1 187 ? -16.276 7.494 12.269 1 96.02 187 LYS A O 1
ATOM 1416 N N . PRO A 1 188 ? -15.269 5.545 11.991 1 95.64 188 PRO A N 1
ATOM 1417 C CA . PRO A 1 188 ? -14.292 6.089 11.045 1 95.64 188 PRO A CA 1
ATOM 1418 C C . PRO A 1 188 ? -14.923 6.497 9.715 1 95.64 188 PRO A C 1
ATOM 1420 O O . PRO A 1 188 ? -14.765 5.797 8.712 1 95.64 188 PRO A O 1
ATOM 1423 N N . THR A 1 189 ? -15.542 7.596 9.666 1 95.58 189 THR A N 1
ATOM 1424 C CA . THR A 1 189 ? -16.156 8.19 8.484 1 95.58 189 THR A CA 1
ATOM 1425 C C . THR A 1 189 ? -15.555 9.563 8.196 1 95.58 189 THR A C 1
ATOM 1427 O O . THR A 1 189 ? -14.897 10.152 9.056 1 95.58 189 THR A O 1
ATOM 1430 N N . LEU A 1 190 ? -15.829 10.014 7.023 1 96.37 190 LEU A N 1
ATOM 1431 C CA . LEU A 1 190 ? -15.341 11.332 6.63 1 96.37 190 LEU A CA 1
ATOM 1432 C C . LEU A 1 190 ? -15.912 12.416 7.538 1 96.37 190 LEU A C 1
ATOM 1434 O O . LEU A 1 190 ? -15.192 13.326 7.955 1 96.37 190 LEU A O 1
ATOM 1438 N N . GLU A 1 191 ? -17.167 12.333 7.819 1 96.53 191 GLU A N 1
ATOM 1439 C CA . GLU A 1 191 ? -17.815 13.299 8.702 1 96.53 191 GLU A CA 1
ATOM 1440 C C . GLU A 1 191 ? -17.169 13.304 10.084 1 96.53 191 GLU A C 1
ATOM 1442 O O . GLU A 1 191 ? -16.89 14.368 10.641 1 96.53 191 GLU A O 1
ATOM 1447 N N . ASN A 1 192 ? -16.968 12.13 10.535 1 97.9 192 ASN A N 1
ATOM 1448 C CA . ASN A 1 192 ? -16.372 12.018 11.861 1 97.9 192 ASN A CA 1
ATOM 1449 C C . ASN A 1 192 ? -14.919 12.485 11.864 1 97.9 192 ASN A C 1
ATOM 1451 O O . ASN A 1 192 ? -14.411 12.942 12.889 1 97.9 192 ASN A O 1
ATOM 1455 N N . LEU A 1 193 ? -14.236 12.406 10.756 1 98.51 193 LEU A N 1
ATOM 1456 C CA . LEU A 1 193 ? -12.874 12.917 10.651 1 98.51 193 LEU A CA 1
ATOM 1457 C C . LEU A 1 193 ? -12.832 14.416 10.929 1 98.51 193 LEU A C 1
ATOM 1459 O O . LEU A 1 193 ? -11.987 14.887 11.693 1 98.51 193 LEU A O 1
ATOM 1463 N N . PHE A 1 194 ? -13.753 15.142 10.331 1 98.58 194 PHE A N 1
ATOM 1464 C CA . PHE A 1 194 ? -13.797 16.584 10.542 1 98.58 194 PHE A CA 1
ATOM 1465 C C . PHE A 1 194 ? -14.152 16.909 11.988 1 98.58 194 PHE A C 1
ATOM 1467 O O . PHE A 1 194 ? -13.558 17.805 12.592 1 98.58 194 PHE A O 1
ATOM 1474 N N . HIS A 1 195 ? -15.087 16.16 12.477 1 98.16 195 HIS A N 1
ATOM 1475 C CA . HIS A 1 195 ? -15.507 16.379 13.857 1 98.16 195 HIS A CA 1
ATOM 1476 C C . HIS A 1 195 ? -14.347 16.173 14.825 1 98.16 195 HIS A C 1
ATOM 1478 O O . HIS A 1 195 ? -14.068 17.037 15.66 1 98.16 195 HIS A O 1
ATOM 1484 N N . CYS A 1 196 ? -13.651 15.086 14.691 1 98.73 196 CYS A N 1
ATOM 1485 C CA . CYS A 1 196 ? -12.578 14.729 15.614 1 98.73 196 CYS A CA 1
ATOM 1486 C C . CYS A 1 196 ? -11.364 15.627 15.411 1 98.73 196 CYS A C 1
ATOM 1488 O O . CYS A 1 196 ? -10.706 16.016 16.378 1 98.73 196 CYS A O 1
ATOM 1490 N N . SER A 1 197 ? -11.049 15.932 14.159 1 98.6 197 SER A N 1
ATOM 1491 C CA . SER A 1 197 ? -9.929 16.823 13.875 1 98.6 197 SER A CA 1
ATOM 1492 C C . SER A 1 197 ? -10.147 18.2 14.492 1 98.6 197 SER A C 1
ATOM 1494 O O . SER A 1 197 ? -9.241 18.757 15.116 1 98.6 197 SER A O 1
ATOM 1496 N N . ASN A 1 198 ? -11.344 18.729 14.316 1 98.23 198 ASN A N 1
ATOM 1497 C CA . ASN A 1 198 ? -11.669 20.031 14.888 1 98.23 198 ASN A CA 1
ATOM 1498 C C . ASN A 1 198 ? -11.698 19.982 16.413 1 98.23 198 ASN A C 1
ATOM 1500 O O . ASN A 1 198 ? -11.306 20.944 17.077 1 98.23 198 ASN A O 1
ATOM 1504 N N . GLY A 1 199 ? -12.269 18.903 16.91 1 97.81 199 GLY A N 1
ATOM 1505 C CA . GLY A 1 199 ? -12.23 18.737 18.354 1 97.81 199 GLY A CA 1
ATOM 1506 C C . GLY A 1 199 ? -10.823 18.767 18.92 1 97.81 199 GLY A C 1
ATOM 1507 O O . GLY A 1 199 ? -10.56 19.459 19.906 1 97.81 199 GLY A O 1
ATOM 1508 N N . PHE A 1 200 ? -9.926 18.074 18.354 1 97.99 200 PHE A N 1
ATOM 1509 C CA . PHE A 1 200 ? -8.521 18.047 18.743 1 97.99 200 PHE A CA 1
ATOM 1510 C C . PHE A 1 200 ? -7.907 19.439 18.651 1 97.99 200 PHE A C 1
ATOM 1512 O O . PHE A 1 200 ? -7.251 19.897 19.589 1 97.99 200 PHE A O 1
ATOM 1519 N N . ALA A 1 201 ? -8.103 20.098 17.512 1 95.7 201 ALA A N 1
ATOM 1520 C CA . ALA A 1 201 ? -7.519 21.418 17.285 1 95.7 201 ALA A CA 1
ATOM 1521 C C . ALA A 1 201 ? -8.028 22.426 18.311 1 95.7 201 ALA A C 1
ATOM 1523 O O . ALA A 1 201 ? -7.266 23.266 18.796 1 95.7 201 ALA A O 1
ATOM 1524 N N . ARG A 1 202 ? -9.273 22.351 18.596 1 95.5 202 ARG A N 1
ATOM 1525 C CA . ARG A 1 202 ? -9.863 23.255 19.578 1 95.5 202 ARG A CA 1
ATOM 1526 C C . ARG A 1 202 ? -9.278 23.014 20.965 1 95.5 202 ARG A C 1
ATOM 1528 O O . ARG A 1 202 ? -8.909 23.962 21.662 1 95.5 202 ARG A O 1
ATOM 1535 N N . GLU A 1 203 ? -9.201 21.811 21.313 1 94.68 203 GLU A N 1
ATOM 1536 C CA . GLU A 1 203 ? -8.722 21.446 22.642 1 94.68 203 GLU A CA 1
ATOM 1537 C C . GLU A 1 203 ? -7.255 21.825 22.824 1 94.68 203 GLU A C 1
ATOM 1539 O O . GLU A 1 203 ? -6.827 22.155 23.932 1 94.68 203 GLU A O 1
ATOM 1544 N N . THR A 1 204 ? -6.47 21.825 21.814 1 92.43 204 THR A N 1
ATOM 1545 C CA . THR A 1 204 ? -5.039 22.089 21.909 1 92.43 204 THR A CA 1
ATOM 1546 C C . THR A 1 204 ? -4.736 23.55 21.592 1 92.43 204 THR A C 1
ATOM 1548 O O . THR A 1 204 ? -3.584 23.982 21.67 1 92.43 204 THR A O 1
ATOM 1551 N N . GLY A 1 205 ? -5.762 24.306 21.148 1 89.16 205 GLY A N 1
ATOM 1552 C CA . GLY A 1 205 ? -5.595 25.725 20.875 1 89.16 205 GLY A CA 1
ATOM 1553 C C . GLY A 1 205 ? -5.059 26.006 19.484 1 89.16 205 GLY A C 1
ATOM 1554 O O . GLY A 1 205 ? -4.756 27.153 19.15 1 89.16 205 GLY A O 1
ATOM 1555 N N . LEU A 1 206 ? -4.97 24.994 18.688 1 89.73 206 LEU A N 1
ATOM 1556 C CA . LEU A 1 206 ? -4.384 25.145 17.361 1 89.73 206 LEU A CA 1
ATOM 1557 C C . LEU A 1 206 ? -5.399 25.725 16.381 1 89.73 206 LEU A C 1
ATOM 1559 O O . LEU A 1 206 ? -5.022 26.373 15.402 1 89.73 206 LEU A O 1
ATOM 1563 N N . LEU A 1 207 ? -6.643 25.536 16.661 1 92.41 207 LEU A N 1
ATOM 1564 C CA . LEU A 1 207 ? -7.698 25.93 15.734 1 92.41 207 LEU A CA 1
ATOM 1565 C C . LEU A 1 207 ? -7.701 27.441 15.524 1 92.41 207 LEU A C 1
ATOM 1567 O O . LEU A 1 207 ? -8.121 27.924 14.47 1 92.41 207 LEU A O 1
ATOM 1571 N N . GLU A 1 208 ? -7.25 28.158 16.455 1 90.96 208 GLU A N 1
ATOM 1572 C CA . GLU A 1 208 ? -7.254 29.617 16.398 1 90.96 208 GLU A CA 1
ATOM 1573 C C . GLU A 1 208 ? -6.413 30.126 15.231 1 90.96 208 GLU A C 1
ATOM 1575 O O . GLU A 1 208 ? -6.686 31.196 14.683 1 90.96 208 GLU A O 1
ATOM 1580 N N . LEU A 1 209 ? -5.474 29.358 14.844 1 89.77 209 LEU A N 1
ATOM 1581 C CA . LEU A 1 209 ? -4.562 29.754 13.777 1 89.77 209 LEU A CA 1
ATOM 1582 C C . LEU A 1 209 ? -5.285 29.811 12.436 1 89.77 209 LEU A C 1
ATOM 1584 O O . LEU A 1 209 ? -4.844 30.504 11.517 1 89.77 209 LEU A O 1
ATOM 1588 N N . VAL A 1 210 ? -6.448 29.024 12.327 1 94.93 210 VAL A N 1
ATOM 1589 C CA . VAL A 1 210 ? -7.136 28.955 11.043 1 94.93 210 VAL A CA 1
ATOM 1590 C C . VAL A 1 210 ? -8.639 29.13 11.251 1 94.93 210 VAL A C 1
ATOM 1592 O O . VAL A 1 210 ? -9.437 28.801 10.37 1 94.93 210 VAL A O 1
ATOM 1595 N N . GLY A 1 211 ? -9.053 29.616 12.348 1 96.33 211 GLY A N 1
ATOM 1596 C CA . GLY A 1 211 ? -10.441 29.662 12.78 1 96.33 211 GLY A CA 1
ATOM 1597 C C . GLY A 1 211 ? -11.347 30.385 11.802 1 96.33 211 GLY A C 1
ATOM 1598 O O . GLY A 1 211 ? -12.445 29.914 11.5 1 96.33 211 GLY A O 1
ATOM 1599 N N . ASP A 1 212 ? -10.922 31.5 11.315 1 97.03 212 ASP A N 1
ATOM 1600 C CA . ASP A 1 212 ? -11.735 32.298 10.402 1 97.03 212 ASP A CA 1
ATOM 1601 C C . ASP A 1 212 ? -12.068 31.513 9.135 1 97.03 212 ASP A C 1
ATOM 1603 O O . ASP A 1 212 ? -13.197 31.57 8.643 1 97.03 212 ASP A O 1
ATOM 1607 N N . ALA A 1 213 ? -11.098 30.837 8.616 1 97.74 213 ALA A N 1
ATOM 1608 C CA . ALA A 1 213 ? -11.301 30.062 7.395 1 97.74 213 ALA A CA 1
ATOM 1609 C C . ALA A 1 213 ? -12.254 28.895 7.638 1 97.74 213 ALA A C 1
ATOM 1611 O O . ALA A 1 213 ? -13.12 28.609 6.808 1 97.74 213 ALA A O 1
ATOM 1612 N N . VAL A 1 214 ? -12.103 28.231 8.753 1 98.27 214 VAL A N 1
ATOM 1613 C CA . VAL A 1 214 ? -12.961 27.103 9.1 1 98.27 214 VAL A CA 1
ATOM 1614 C C . VAL A 1 214 ? -14.406 27.576 9.241 1 98.27 214 VAL A C 1
ATOM 1616 O O . VAL A 1 214 ? -15.326 26.95 8.709 1 98.27 214 VAL A O 1
ATOM 1619 N N . GLU A 1 215 ? -14.574 28.66 9.915 1 97.88 215 GLU A N 1
ATOM 1620 C CA . GLU A 1 215 ? -15.91 29.214 10.114 1 97.88 215 GLU A CA 1
ATOM 1621 C C . GLU A 1 215 ? -16.546 29.613 8.785 1 97.88 215 GLU A C 1
ATOM 1623 O O . GLU A 1 215 ? -17.746 29.419 8.582 1 97.88 215 GLU A O 1
ATOM 1628 N N . ALA A 1 216 ? -15.783 30.204 7.968 1 98.21 216 ALA A N 1
ATOM 1629 C CA . ALA A 1 216 ? -16.29 30.626 6.664 1 98.21 216 ALA A CA 1
ATOM 1630 C C . ALA A 1 216 ? -16.819 29.434 5.871 1 98.21 216 ALA A C 1
ATOM 1632 O O . ALA A 1 216 ? -17.882 29.517 5.25 1 98.21 216 ALA A O 1
ATOM 1633 N N . VAL A 1 217 ? -16.101 28.336 5.855 1 98.48 217 VAL A N 1
ATOM 1634 C CA . VAL A 1 217 ? -16.507 27.142 5.121 1 98.48 217 VAL A CA 1
ATOM 1635 C C . VAL A 1 217 ? -17.782 26.567 5.734 1 98.48 217 VAL A C 1
ATOM 1637 O O . VAL A 1 217 ? -18.715 26.205 5.013 1 98.48 217 VAL A O 1
ATOM 1640 N N . GLU A 1 218 ? -17.779 26.475 7.021 1 97.86 218 GLU A N 1
ATOM 1641 C CA . GLU A 1 218 ? -18.933 25.903 7.708 1 97.86 218 GLU A CA 1
ATOM 1642 C C . GLU A 1 218 ? -20.185 26.745 7.479 1 97.86 218 GLU A C 1
ATOM 1644 O O . GLU A 1 218 ? -21.282 26.206 7.319 1 97.86 218 GLU A O 1
ATOM 1649 N N . SER A 1 219 ? -20.034 28.032 7.519 1 97.62 219 SER A N 1
ATOM 1650 C CA . SER A 1 219 ? -21.152 28.937 7.272 1 97.62 219 SER A CA 1
ATOM 1651 C C . SER A 1 219 ? -21.711 28.754 5.865 1 97.62 219 SER A C 1
ATOM 1653 O O . SER A 1 219 ? -22.895 29.001 5.625 1 97.62 219 SER A O 1
ATOM 1655 N N . ALA A 1 220 ? -20.901 28.318 4.993 1 97.61 220 ALA A N 1
ATOM 1656 C CA . ALA A 1 220 ? -21.314 28.11 3.607 1 97.61 220 ALA A CA 1
ATOM 1657 C C . ALA A 1 220 ? -21.848 26.695 3.401 1 97.61 220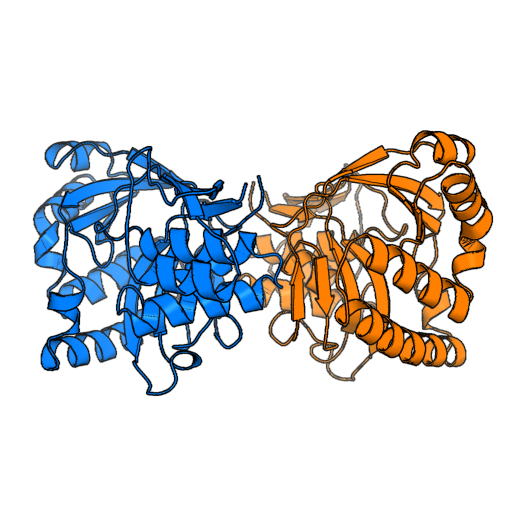 ALA A C 1
ATOM 1659 O O . ALA A 1 220 ? -22.181 26.309 2.278 1 97.61 220 ALA A O 1
ATOM 1660 N N . GLY A 1 221 ? -21.844 25.892 4.452 1 97.34 221 GLY A N 1
ATOM 1661 C CA . GLY A 1 221 ? -22.451 24.573 4.371 1 97.34 221 GLY A CA 1
ATOM 1662 C C . GLY A 1 221 ? -21.437 23.461 4.174 1 97.34 221 GLY A C 1
ATOM 1663 O O . GLY A 1 221 ? -21.809 22.301 3.988 1 97.34 221 GLY A O 1
ATOM 1664 N N . GLY A 1 222 ? -20.158 23.874 4.172 1 98.18 222 GLY A N 1
ATOM 1665 C CA . GLY A 1 222 ? -19.111 22.877 4.024 1 98.18 222 GLY A CA 1
ATOM 1666 C C . GLY A 1 222 ? -18.551 22.398 5.351 1 98.18 222 GLY A C 1
ATOM 1667 O O . GLY A 1 222 ? -19.123 22.674 6.407 1 98.18 222 GLY A O 1
ATOM 1668 N N . LYS A 1 223 ? -17.543 21.546 5.305 1 98.55 223 LYS A N 1
ATOM 1669 C CA . LYS A 1 223 ? -16.758 21.094 6.45 1 98.55 223 LYS A CA 1
ATOM 1670 C C . LYS A 1 223 ? -15.279 21.425 6.268 1 98.55 223 LYS A C 1
ATOM 1672 O O . LYS A 1 223 ? -14.745 21.315 5.163 1 98.55 223 LYS A O 1
ATOM 1677 N N . ALA A 1 224 ? -14.657 21.898 7.338 1 98.52 224 ALA A N 1
ATOM 1678 C CA . ALA A 1 224 ? -13.253 22.289 7.238 1 98.52 224 ALA A CA 1
ATOM 1679 C C . ALA A 1 224 ? -12.491 21.923 8.508 1 98.52 224 ALA A C 1
ATOM 1681 O O . ALA A 1 224 ? -13.076 21.852 9.592 1 98.52 224 ALA A O 1
ATOM 1682 N N . ALA A 1 225 ? -11.253 21.688 8.367 1 98.48 225 ALA A N 1
ATOM 1683 C CA . ALA A 1 225 ? -10.353 21.411 9.484 1 98.48 225 ALA A CA 1
ATOM 1684 C C . ALA A 1 225 ? -8.932 21.871 9.169 1 98.48 225 ALA A C 1
ATOM 1686 O O . ALA A 1 225 ? -8.612 22.176 8.018 1 98.48 225 ALA A O 1
ATOM 1687 N N . MET A 1 226 ? -8.164 21.92 10.174 1 97.41 226 MET A N 1
ATOM 1688 C CA . MET A 1 226 ? -6.778 22.37 10.069 1 97.41 226 MET A CA 1
ATOM 1689 C C . MET A 1 226 ? -5.865 21.225 9.645 1 97.41 226 MET A C 1
ATOM 1691 O O . MET A 1 226 ? -6.059 20.083 10.064 1 97.41 226 MET A O 1
ATOM 1695 N N . VAL A 1 227 ? -4.865 21.498 8.745 1 96.56 227 VAL A N 1
ATOM 1696 C CA . VAL A 1 227 ? -3.748 20.593 8.496 1 96.56 227 VAL A CA 1
ATOM 1697 C C . VAL A 1 227 ? -2.701 20.75 9.597 1 96.56 227 VAL A C 1
ATOM 1699 O O . VAL A 1 227 ? -2.09 21.813 9.734 1 96.56 227 VAL A O 1
ATOM 1702 N N . MET A 1 228 ? -2.418 19.707 10.296 1 91.57 228 MET A N 1
ATOM 1703 C CA . MET A 1 228 ? -1.519 19.794 11.443 1 91.57 228 MET A CA 1
ATOM 1704 C C . MET A 1 228 ? -0.116 19.326 11.071 1 91.57 228 MET A C 1
ATOM 1706 O O . MET A 1 228 ? 0.08 18.165 10.707 1 91.57 228 MET A O 1
ATOM 1710 N N . LEU A 1 229 ? 0.982 20.034 11.026 1 86.54 229 LEU A N 1
ATOM 1711 C CA . LEU A 1 229 ? 0.996 21.386 11.573 1 86.54 229 LEU A CA 1
ATOM 1712 C C . LEU A 1 229 ? 1.343 22.406 10.494 1 86.54 229 LEU A C 1
ATOM 1714 O O . LEU A 1 229 ? 2.493 22.483 10.053 1 86.54 229 LEU A O 1
ATOM 1718 N N . GLY A 1 230 ? 0.364 23.025 9.999 1 89.01 230 GLY A N 1
ATOM 1719 C CA . GLY A 1 230 ? 0.469 24.16 9.097 1 89.01 230 GLY A CA 1
ATOM 1720 C C . GLY A 1 230 ? -0.718 25.101 9.18 1 89.01 230 GLY A C 1
ATOM 1721 O O . GLY A 1 230 ? -1.785 24.721 9.667 1 89.01 230 GLY A O 1
ATOM 1722 N N . LYS A 1 231 ? -0.403 26.344 8.896 1 93.97 231 LYS A N 1
ATOM 1723 C CA . LYS A 1 231 ? -1.539 27.245 8.725 1 93.97 231 LYS A CA 1
ATOM 1724 C C . LYS A 1 231 ? -2.265 26.972 7.411 1 93.97 231 LYS A C 1
ATOM 1726 O O . LYS A 1 231 ? -2.306 27.831 6.528 1 93.97 231 LYS A O 1
ATOM 1731 N N . THR A 1 232 ? -2.796 25.86 7.337 1 97.08 232 THR A N 1
ATOM 1732 C CA . THR A 1 232 ? -3.457 25.31 6.159 1 97.08 232 THR A CA 1
ATOM 1733 C C . THR A 1 232 ? -4.791 24.672 6.536 1 97.08 232 THR A C 1
ATOM 1735 O O . THR A 1 232 ? -4.914 24.06 7.599 1 97.08 232 THR A O 1
ATOM 1738 N N . VAL A 1 233 ? -5.784 24.877 5.681 1 98.38 233 VAL A N 1
ATOM 1739 C CA . VAL A 1 233 ? -7.116 24.32 5.897 1 98.38 233 VAL A CA 1
ATOM 1740 C C . VAL A 1 233 ? -7.446 23.325 4.787 1 98.38 233 VAL A C 1
ATOM 1742 O O . VAL A 1 233 ? -7.134 23.562 3.618 1 98.38 233 VAL A O 1
ATOM 1745 N N . PHE A 1 234 ? -7.983 22.2 5.144 1 98.75 234 PHE A N 1
ATOM 1746 C CA . PHE A 1 234 ? -8.618 21.33 4.162 1 98.75 234 PHE A CA 1
ATOM 1747 C C . PHE A 1 234 ? -10.123 21.262 4.391 1 98.75 234 PHE A C 1
ATOM 1749 O O . PHE A 1 234 ? -10.589 21.375 5.527 1 98.75 234 PHE A O 1
ATOM 1756 N N . ALA A 1 235 ? -10.907 21.069 3.293 1 98.83 235 ALA A N 1
ATOM 1757 C CA . ALA A 1 235 ? -12.361 21.164 3.391 1 98.83 235 ALA A CA 1
ATOM 1758 C C . ALA A 1 235 ? -13.039 20.319 2.316 1 98.83 235 ALA A C 1
ATOM 1760 O O . ALA A 1 235 ? -12.393 19.884 1.36 1 98.83 235 ALA A O 1
ATOM 1761 N N . VAL A 1 236 ? -14.231 19.985 2.595 1 98.55 236 VAL A N 1
ATOM 1762 C CA . VAL A 1 236 ? -15.169 19.511 1.583 1 98.55 236 VAL A CA 1
ATOM 1763 C C . VAL A 1 236 ? -16.275 20.543 1.38 1 98.55 236 VAL A C 1
ATOM 1765 O O . VAL A 1 236 ? -16.753 21.149 2.342 1 98.55 236 VAL A O 1
ATOM 1768 N N . ASN A 1 237 ? -16.565 20.789 0.091 1 97.72 237 ASN A N 1
ATOM 1769 C CA . ASN A 1 237 ? -17.551 21.803 -0.269 1 97.72 237 ASN A CA 1
ATOM 1770 C C . ASN A 1 237 ? -17.176 23.172 0.291 1 97.72 237 ASN A C 1
ATOM 1772 O O . ASN A 1 237 ? -18.014 23.857 0.88 1 97.72 237 ASN A O 1
ATOM 1776 N N . GLY A 1 238 ? -15.949 23.51 0.282 1 97.99 238 GLY A N 1
ATOM 1777 C CA . GLY A 1 238 ? -15.479 24.758 0.863 1 97.99 238 GLY A CA 1
ATOM 1778 C C . GLY A 1 238 ? -14.7 25.615 -0.117 1 97.99 238 GLY A C 1
ATOM 1779 O O . GLY A 1 238 ? -14.19 26.677 0.249 1 97.99 238 GLY A O 1
ATOM 1780 N N . PHE A 1 239 ? -14.593 25.189 -1.366 1 98.36 239 PHE A N 1
ATOM 1781 C CA . PHE A 1 239 ? -13.683 25.796 -2.33 1 98.36 239 PHE A CA 1
ATOM 1782 C C . PHE A 1 239 ? -13.94 27.293 -2.449 1 98.36 239 PHE A C 1
ATOM 1784 O O . PHE A 1 239 ? -13.014 28.099 -2.337 1 98.36 239 PHE A O 1
ATOM 1791 N N . GLU A 1 240 ? -15.18 27.727 -2.573 1 98.41 240 GLU A N 1
ATOM 1792 C CA . GLU A 1 240 ? -15.525 29.132 -2.771 1 98.41 240 GLU A CA 1
ATOM 1793 C C . GLU A 1 240 ? -15.241 29.952 -1.516 1 98.41 240 GLU A C 1
ATOM 1795 O O . GLU A 1 240 ? -14.707 31.06 -1.6 1 98.41 240 GLU A O 1
ATOM 1800 N N . ALA A 1 241 ? -15.551 29.405 -0.375 1 98.36 241 ALA A N 1
ATOM 1801 C CA . ALA A 1 241 ? -15.327 30.11 0.884 1 98.36 241 ALA A CA 1
ATOM 1802 C C . ALA A 1 241 ? -13.837 30.309 1.144 1 98.36 241 ALA A C 1
ATOM 1804 O O . ALA A 1 241 ? -13.43 31.324 1.714 1 98.36 241 ALA A O 1
ATOM 1805 N N . LEU A 1 242 ? -13.025 29.393 0.687 1 98.52 242 LEU A N 1
ATOM 1806 C CA . LEU A 1 242 ? -11.594 29.421 0.97 1 98.52 242 LEU A CA 1
ATOM 1807 C C . LEU A 1 242 ? -10.889 30.458 0.101 1 98.52 242 LEU A C 1
ATOM 1809 O O . LEU A 1 242 ? -9.765 30.866 0.403 1 98.52 242 LEU A O 1
ATOM 1813 N N . LYS A 1 243 ? -11.52 30.943 -0.925 1 98.27 243 LYS A N 1
ATOM 1814 C CA . LYS A 1 243 ? -10.936 31.934 -1.824 1 98.27 243 LYS A CA 1
ATOM 1815 C C . LYS A 1 243 ? -10.633 33.235 -1.085 1 98.27 243 LYS A C 1
ATOM 1817 O O . LYS A 1 243 ? -9.767 34.005 -1.504 1 98.27 243 LYS A O 1
ATOM 1822 N N . GLU A 1 244 ? -11.318 33.452 -0.02 1 97.31 244 GLU A N 1
ATOM 1823 C CA . GLU A 1 244 ? -11.113 34.657 0.778 1 97.31 244 GLU A CA 1
ATOM 1824 C C . GLU A 1 244 ? -9.777 34.611 1.514 1 97.31 244 GLU A C 1
ATOM 1826 O O . GLU A 1 244 ? -9.287 35.638 1.988 1 97.31 244 GLU A O 1
ATOM 1831 N N . PHE A 1 245 ? -9.243 33.494 1.572 1 97.6 245 PHE A N 1
ATOM 1832 C CA . PHE A 1 245 ? -8.087 33.328 2.445 1 97.6 245 PHE A CA 1
ATOM 1833 C C . PHE A 1 245 ? -6.842 32.985 1.636 1 97.6 245 PHE A C 1
ATOM 1835 O O . PHE A 1 245 ? -5.757 32.82 2.197 1 97.6 245 PHE A O 1
ATOM 1842 N N . GLY A 1 246 ? -6.964 32.808 0.348 1 96.91 246 GLY A N 1
ATOM 1843 C CA . GLY A 1 246 ? -5.863 32.479 -0.543 1 96.91 246 GLY A CA 1
ATOM 1844 C C . GLY A 1 246 ? -6.317 31.842 -1.843 1 96.91 246 GLY A C 1
ATOM 1845 O O . GLY A 1 246 ? -7.439 32.076 -2.297 1 96.91 246 GLY A O 1
ATOM 1846 N N . GLU A 1 247 ? -5.427 31.139 -2.483 1 97.43 247 GLU A N 1
ATOM 1847 C CA . GLU A 1 247 ? -5.721 30.412 -3.714 1 97.43 247 GLU A CA 1
ATOM 1848 C C . GLU A 1 247 ? -5.933 28.926 -3.441 1 97.43 247 GLU A C 1
ATOM 1850 O O . GLU A 1 247 ? -4.973 28.153 -3.41 1 97.43 247 GLU A O 1
ATOM 1855 N N . PRO A 1 248 ? -7.146 28.587 -3.317 1 98.42 248 PRO A N 1
ATOM 1856 C CA . PRO A 1 248 ? -7.4 27.181 -2.992 1 98.42 248 PRO A CA 1
ATOM 1857 C C . PRO A 1 248 ? -7.124 26.245 -4.167 1 98.42 248 PRO A C 1
ATOM 1859 O O . PRO A 1 248 ? -7.07 26.689 -5.316 1 98.42 248 PRO A O 1
ATOM 1862 N N . PHE A 1 249 ? -6.904 24.959 -3.901 1 98.55 249 PHE A N 1
ATOM 1863 C CA . PHE A 1 249 ? -6.793 23.899 -4.895 1 98.55 249 PHE A CA 1
ATOM 1864 C C . PHE A 1 249 ? -7.472 22.625 -4.407 1 98.55 249 PHE A C 1
ATOM 1866 O O . PHE A 1 249 ? -7.748 22.48 -3.215 1 98.55 249 PHE A O 1
ATOM 1873 N N . LYS A 1 250 ? -7.786 21.805 -5.341 1 98.59 250 LYS A N 1
ATOM 1874 C CA . LYS A 1 250 ? -8.408 20.521 -5.031 1 98.59 250 LYS A CA 1
ATOM 1875 C C . LYS A 1 250 ? -7.395 19.383 -5.119 1 98.59 250 LYS A C 1
ATOM 1877 O O . LYS A 1 250 ? -6.461 19.438 -5.922 1 98.59 250 LYS A O 1
ATOM 1882 N N . ALA A 1 251 ? -7.542 18.409 -4.31 1 98.27 251 ALA A N 1
ATOM 1883 C CA . ALA A 1 251 ? -6.744 17.188 -4.391 1 98.27 251 ALA A CA 1
ATOM 1884 C C . ALA A 1 251 ? -7.541 15.98 -3.907 1 98.27 251 ALA A C 1
ATOM 1886 O O . ALA A 1 251 ? -8.277 16.068 -2.922 1 98.27 251 ALA A O 1
ATOM 1887 N N . ARG A 1 252 ? -7.344 14.884 -4.548 1 97.17 252 ARG A N 1
ATOM 1888 C CA . ARG A 1 252 ? -8.039 13.647 -4.205 1 97.17 252 ARG A CA 1
ATOM 1889 C C . ARG A 1 252 ? -7.223 12.815 -3.221 1 97.17 252 ARG A C 1
ATOM 1891 O O . ARG A 1 252 ? -5.992 12.867 -3.228 1 97.17 252 ARG A O 1
ATOM 1898 N N . LEU A 1 253 ? -7.946 12.082 -2.423 1 96.9 253 LEU A N 1
ATOM 1899 C CA . LEU A 1 253 ? -7.305 11.09 -1.566 1 96.9 253 LEU A CA 1
ATOM 1900 C C . LEU A 1 253 ? -6.519 10.081 -2.397 1 96.9 253 LEU A C 1
ATOM 1902 O O . LEU A 1 253 ? -6.997 9.618 -3.435 1 96.9 253 LEU A O 1
ATOM 1906 N N . ASP A 1 254 ? -5.302 9.818 -1.992 1 94.92 254 ASP A N 1
ATOM 1907 C CA . ASP A 1 254 ? -4.429 8.847 -2.644 1 94.92 254 ASP A CA 1
ATOM 1908 C C . ASP A 1 254 ? -4.27 7.591 -1.789 1 94.92 254 ASP A C 1
ATOM 1910 O O . ASP A 1 254 ? -3.626 7.626 -0.739 1 94.92 254 ASP A O 1
ATOM 1914 N N . CYS A 1 255 ? -4.639 6.413 -2.25 1 91.77 255 CYS A N 1
ATOM 1915 C CA . CYS A 1 255 ? -4.666 5.206 -1.431 1 91.77 255 CYS A CA 1
ATOM 1916 C C . CYS A 1 255 ? -3.437 4.343 -1.692 1 91.77 255 CYS A C 1
ATOM 1918 O O . CYS A 1 255 ? -3.28 3.281 -1.087 1 91.77 255 CYS A O 1
ATOM 1920 N N . CYS A 1 256 ? -2.513 4.662 -2.489 1 89.54 256 CYS A N 1
ATOM 1921 C CA . CYS A 1 256 ? -1.397 3.814 -2.891 1 89.54 256 CYS A CA 1
ATOM 1922 C C . CYS A 1 256 ? -0.156 4.113 -2.058 1 89.54 256 CYS A C 1
ATOM 1924 O O . CYS A 1 256 ? 0.636 3.214 -1.772 1 89.54 256 CYS A O 1
ATOM 1926 N N . GLY A 1 257 ? 0.085 5.336 -1.674 1 90.4 257 GLY A N 1
ATOM 1927 C CA . GLY A 1 257 ? 1.338 5.737 -1.055 1 90.4 257 GLY A CA 1
ATOM 1928 C C . GLY A 1 257 ? 2.456 5.954 -2.058 1 90.4 257 GLY A C 1
ATOM 1929 O O . GLY A 1 257 ? 2.22 6.456 -3.159 1 90.4 257 GLY A O 1
ATOM 1930 N N . VAL A 1 258 ? 3.632 5.61 -1.662 1 93.53 258 VAL A N 1
ATOM 1931 C CA . VAL A 1 258 ? 4.819 5.795 -2.491 1 93.53 258 VAL A CA 1
ATOM 1932 C C . VAL A 1 258 ? 4.832 4.758 -3.613 1 93.53 258 VAL A C 1
ATOM 1934 O O . VAL A 1 258 ? 4.445 3.606 -3.406 1 93.53 258 VAL A O 1
ATOM 1937 N N . ARG A 1 259 ? 5.254 5.228 -4.768 1 90.53 259 ARG A N 1
ATOM 1938 C CA . ARG A 1 259 ? 5.272 4.296 -5.891 1 90.53 259 ARG A CA 1
ATOM 1939 C C . ARG A 1 259 ? 6.297 4.72 -6.938 1 90.53 259 ARG A C 1
ATOM 1941 O O . ARG A 1 259 ? 6.729 5.874 -6.959 1 90.53 259 ARG A O 1
ATOM 1948 N N . ARG A 1 260 ? 6.6 3.813 -7.729 1 88.73 260 ARG A N 1
ATOM 1949 C CA . ARG A 1 260 ? 7.458 4.104 -8.874 1 88.73 260 ARG A CA 1
ATOM 1950 C C . ARG A 1 260 ? 6.633 4.547 -10.077 1 88.73 260 ARG A C 1
ATOM 1952 O O . ARG A 1 260 ? 5.565 3.991 -10.343 1 88.73 260 ARG A O 1
ATOM 1959 N N . LEU A 1 261 ? 7.073 5.613 -10.708 1 84.89 261 LEU A N 1
ATOM 1960 C CA . LEU A 1 261 ? 6.414 6.105 -11.913 1 84.89 261 LEU A CA 1
ATOM 1961 C C . LEU A 1 261 ? 7.047 5.502 -13.163 1 84.89 261 LEU A C 1
ATOM 1963 O O . LEU A 1 261 ? 8.254 5.252 -13.195 1 84.89 261 LEU A O 1
ATOM 1967 N N . MET B 1 1 ? -15.709 1.767 -7.214 1 93.9 1 MET B N 1
ATOM 1968 C CA . MET B 1 1 ? -15.126 0.582 -7.835 1 93.9 1 MET B CA 1
ATOM 1969 C C . MET B 1 1 ? -13.736 0.302 -7.276 1 93.9 1 MET B C 1
ATOM 1971 O O . MET B 1 1 ? -12.974 1.231 -7.001 1 93.9 1 MET B O 1
ATOM 1975 N N . ILE B 1 2 ? -13.466 -0.985 -7.038 1 96.34 2 ILE B N 1
ATOM 1976 C CA . ILE B 1 2 ? -12.185 -1.378 -6.461 1 96.34 2 ILE B CA 1
ATOM 1977 C C . ILE B 1 2 ? -11.405 -2.223 -7.466 1 96.34 2 ILE B C 1
ATOM 1979 O O . ILE B 1 2 ? -11.968 -3.111 -8.11 1 96.34 2 ILE B O 1
ATOM 1983 N N . PHE B 1 3 ? -10.174 -1.89 -7.644 1 97.35 3 PHE B N 1
ATOM 1984 C CA . PHE B 1 3 ? -9.265 -2.695 -8.451 1 97.35 3 PHE B CA 1
ATOM 1985 C C . PHE B 1 3 ? -8.354 -3.536 -7.564 1 97.35 3 PHE B C 1
ATOM 1987 O O . PHE B 1 3 ? -7.798 -3.035 -6.585 1 97.35 3 PHE B O 1
ATOM 1994 N N . ALA B 1 4 ? -8.265 -4.768 -7.87 1 98.03 4 ALA B N 1
ATOM 1995 C CA . ALA B 1 4 ? -7.285 -5.656 -7.25 1 98.03 4 ALA B CA 1
ATOM 1996 C C . ALA B 1 4 ? -6.366 -6.276 -8.299 1 98.03 4 ALA B C 1
ATOM 1998 O O . ALA B 1 4 ? -6.836 -6.863 -9.276 1 98.03 4 ALA B O 1
ATOM 1999 N N . PRO B 1 5 ? -5.104 -6.201 -8.11 1 98.27 5 PRO B N 1
ATOM 2000 C CA . PRO B 1 5 ? -4.154 -6.742 -9.085 1 98.27 5 PRO B CA 1
ATOM 2001 C C . PRO B 1 5 ? -4.014 -8.26 -8.993 1 98.27 5 PRO B C 1
ATOM 2003 O O . PRO B 1 5 ? -4.309 -8.849 -7.949 1 98.27 5 PRO B O 1
ATOM 2006 N N . ALA B 1 6 ? -3.594 -8.808 -10.105 1 98.54 6 ALA B N 1
ATOM 2007 C CA . ALA B 1 6 ? -3.195 -10.213 -10.084 1 98.54 6 ALA B CA 1
ATOM 2008 C C . ALA B 1 6 ? -1.925 -10.41 -9.262 1 98.54 6 ALA B C 1
ATOM 2010 O O . ALA B 1 6 ? -1.142 -9.473 -9.083 1 98.54 6 ALA B O 1
ATOM 2011 N N . SER B 1 7 ? -1.764 -11.568 -8.764 1 98.22 7 SER B N 1
ATOM 2012 C CA . SER B 1 7 ? -0.609 -11.964 -7.965 1 98.22 7 SER B CA 1
ATOM 2013 C C . SER B 1 7 ? 0.119 -13.147 -8.595 1 98.22 7 SER B C 1
ATOM 2015 O O . SER B 1 7 ? -0.486 -14.191 -8.848 1 98.22 7 SER B O 1
ATOM 2017 N N . ILE B 1 8 ? 1.4 -12.992 -8.811 1 98.45 8 ILE B N 1
ATOM 2018 C CA . ILE B 1 8 ? 2.24 -14.049 -9.363 1 98.45 8 ILE B CA 1
ATOM 2019 C C . ILE B 1 8 ? 3.106 -14.65 -8.259 1 98.45 8 ILE B C 1
ATOM 2021 O O . ILE B 1 8 ? 3.905 -13.947 -7.636 1 98.45 8 ILE B O 1
ATOM 2025 N N . THR B 1 9 ? 2.958 -15.902 -8.044 1 97.76 9 THR B N 1
ATOM 2026 C CA . THR B 1 9 ? 3.771 -16.592 -7.049 1 97.76 9 THR B CA 1
ATOM 2027 C C . THR B 1 9 ? 5.011 -17.205 -7.694 1 97.76 9 THR B C 1
ATOM 2029 O O . THR B 1 9 ? 4.906 -17.935 -8.682 1 97.76 9 THR B O 1
ATOM 2032 N N . CYS B 1 10 ? 6.147 -16.947 -7.133 1 98.45 10 CYS B N 1
ATOM 2033 C CA . CYS B 1 10 ? 7.411 -17.461 -7.647 1 98.45 10 CYS B CA 1
ATOM 2034 C C . CYS B 1 10 ? 7.945 -18.581 -6.762 1 98.45 10 CYS B C 1
ATOM 2036 O O . CYS B 1 10 ? 8.592 -19.509 -7.251 1 98.45 10 CYS B O 1
ATOM 2038 N N . ILE B 1 11 ? 7.785 -18.467 -5.522 1 98.23 11 ILE B N 1
ATOM 2039 C CA . ILE B 1 11 ? 8.194 -19.413 -4.489 1 98.23 11 ILE B CA 1
ATOM 2040 C C . ILE B 1 11 ? 7.131 -19.475 -3.395 1 98.23 11 ILE B C 1
ATOM 2042 O O . ILE B 1 11 ? 6.56 -18.449 -3.017 1 98.23 11 ILE B O 1
ATOM 2046 N N . PHE B 1 12 ? 6.86 -20.658 -2.919 1 96.35 12 PHE B N 1
ATOM 2047 C CA . PHE B 1 12 ? 5.911 -20.702 -1.813 1 96.35 12 PHE B CA 1
ATOM 2048 C C . PHE B 1 12 ? 6.186 -21.899 -0.911 1 96.35 12 PHE B C 1
ATOM 2050 O O . PHE B 1 12 ? 6.688 -22.927 -1.37 1 96.35 12 PHE B O 1
ATOM 2057 N N . SER B 1 13 ? 5.934 -21.727 0.308 1 96.14 13 SER B N 1
ATOM 2058 C CA . SER B 1 13 ? 5.918 -22.738 1.361 1 96.14 13 SER B CA 1
ATOM 2059 C C . SER B 1 13 ? 4.623 -22.679 2.164 1 96.14 13 SER B C 1
ATOM 2061 O O . SER B 1 13 ? 4.463 -21.818 3.032 1 96.14 13 SER B O 1
ATOM 2063 N N . PRO B 1 14 ? 3.762 -23.639 1.927 1 93.41 14 PRO B N 1
ATOM 2064 C CA . PRO B 1 14 ? 2.446 -23.571 2.568 1 93.41 14 PRO B CA 1
ATOM 2065 C C . PRO B 1 14 ? 2.492 -23.939 4.049 1 93.41 14 PRO B C 1
ATOM 2067 O O . PRO B 1 14 ? 3.251 -24.827 4.446 1 93.41 14 PRO B O 1
ATOM 2070 N N . HIS B 1 15 ? 1.75 -23.262 4.816 1 92.92 15 HIS B N 1
ATOM 2071 C CA . HIS B 1 15 ? 1.516 -23.552 6.226 1 92.92 15 HIS B CA 1
ATOM 2072 C C . HIS B 1 15 ? 0.04 -23.408 6.581 1 92.92 15 HIS B C 1
ATOM 2074 O O . HIS B 1 15 ? -0.534 -22.325 6.441 1 92.92 15 HIS B O 1
ATOM 2080 N N . VAL B 1 16 ? -0.524 -24.489 7.002 1 90.03 16 VAL B N 1
ATOM 2081 C CA . VAL B 1 16 ? -1.928 -24.471 7.4 1 90.03 16 VAL B CA 1
ATOM 2082 C C . VAL B 1 16 ? -2.043 -24.715 8.903 1 90.03 16 VAL B C 1
ATOM 2084 O O . VAL B 1 16 ? -1.511 -25.7 9.421 1 90.03 16 VAL B O 1
ATOM 2087 N N . ASP B 1 17 ? -2.696 -23.785 9.525 1 92.52 17 ASP B N 1
ATOM 2088 C CA . ASP B 1 17 ? -2.965 -23.812 10.959 1 92.52 17 ASP B CA 1
ATOM 2089 C C . ASP B 1 17 ? -4.461 -23.946 11.235 1 92.52 17 ASP B C 1
ATOM 2091 O O . ASP B 1 17 ? -5.282 -23.772 10.331 1 92.52 17 ASP B O 1
ATOM 2095 N N . SER B 1 18 ? -4.81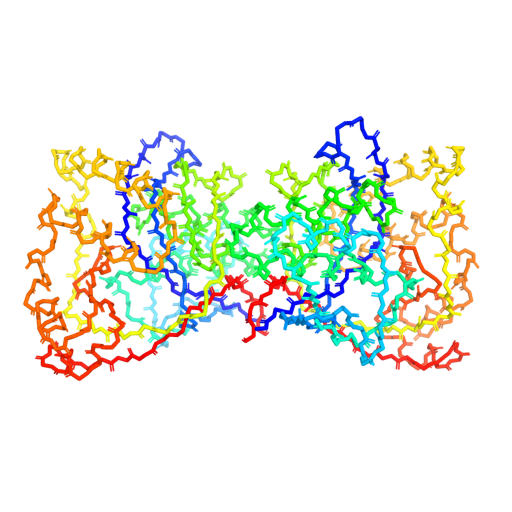 -24.446 12.454 1 94.74 18 SER B N 1
ATOM 2096 C CA . SER B 1 18 ? -6.216 -24.498 12.842 1 94.74 18 SER B CA 1
ATOM 2097 C C . SER B 1 18 ? -6.848 -23.11 12.816 1 94.74 18 SER B C 1
ATOM 2099 O O . SER B 1 18 ? -8.041 -22.971 12.539 1 94.74 18 SER B O 1
ATOM 2101 N N . ASN B 1 19 ? -6.067 -22.166 13.164 1 96.76 19 ASN B N 1
ATOM 2102 C CA . ASN B 1 19 ? -6.495 -20.777 13.031 1 96.76 19 ASN B CA 1
ATOM 2103 C C . ASN B 1 19 ? -6.162 -20.217 11.651 1 96.76 19 ASN B C 1
ATOM 2105 O O . ASN B 1 19 ? -4.992 -19.992 11.334 1 96.76 19 ASN B O 1
ATOM 2109 N N . PRO B 1 20 ? -7.138 -19.924 10.858 1 97.06 20 PRO B N 1
ATOM 2110 C CA . PRO B 1 20 ? -6.899 -19.446 9.494 1 97.06 20 PRO B CA 1
ATOM 2111 C C . PRO B 1 20 ? -6.049 -18.178 9.453 1 97.06 20 PRO B C 1
ATOM 2113 O O . PRO B 1 20 ? -5.339 -17.938 8.474 1 97.06 20 PRO B O 1
ATOM 2116 N N . LYS B 1 21 ? -6.07 -17.399 10.446 1 97.5 21 LYS B N 1
ATOM 2117 C CA . LYS B 1 21 ? -5.279 -16.172 10.477 1 97.5 21 LYS B CA 1
ATOM 2118 C C . LYS B 1 21 ? -3.792 -16.479 10.629 1 97.5 21 LYS B C 1
ATOM 2120 O O . LYS B 1 21 ? -2.946 -15.624 10.362 1 97.5 21 LYS B O 1
ATOM 2125 N N . ASN B 1 22 ? -3.453 -17.697 11.085 1 96.97 22 ASN B N 1
ATOM 2126 C CA . ASN B 1 22 ? -2.07 -18.141 11.225 1 96.97 22 ASN B CA 1
ATOM 2127 C C . ASN B 1 22 ? -1.657 -19.059 10.079 1 96.97 22 ASN B C 1
ATOM 2129 O O . ASN B 1 22 ? -0.648 -19.76 10.172 1 96.97 22 ASN B O 1
ATOM 2133 N N . SER B 1 23 ? -2.509 -19.169 9.12 1 95.92 23 SER B N 1
ATOM 2134 C CA . SER B 1 23 ? -2.236 -19.947 7.916 1 95.92 23 SER B CA 1
ATOM 2135 C C . SER B 1 23 ? -1.77 -19.052 6.773 1 95.92 23 SER B C 1
ATOM 2137 O O . SER B 1 23 ? -2.057 -17.854 6.759 1 95.92 23 SER B O 1
ATOM 2139 N N . GLY B 1 24 ? -1.064 -19.612 5.865 1 94.53 24 GLY B N 1
ATOM 2140 C CA . GLY B 1 24 ? -0.571 -18.88 4.709 1 94.53 24 GLY B CA 1
ATOM 2141 C C . GLY B 1 24 ? 0.609 -19.555 4.034 1 94.53 24 GLY B C 1
ATOM 2142 O O . GLY B 1 24 ? 0.659 -20.784 3.943 1 94.53 24 GLY B O 1
ATOM 2143 N N . SER B 1 25 ? 1.447 -18.707 3.468 1 96.08 25 SER B N 1
ATOM 2144 C CA . SER B 1 25 ? 2.64 -19.253 2.83 1 96.08 25 SER B CA 1
ATOM 2145 C C . SER B 1 25 ? 3.814 -18.286 2.934 1 96.08 25 SER B C 1
ATOM 2147 O O . SER B 1 25 ? 3.64 -17.073 2.794 1 96.08 25 SER B O 1
ATOM 2149 N N . ILE B 1 26 ? 4.879 -18.831 3.306 1 97.74 26 ILE B N 1
ATOM 2150 C CA . ILE B 1 26 ? 6.149 -18.135 3.129 1 97.74 26 ILE B CA 1
ATOM 2151 C C . ILE B 1 26 ? 6.56 -18.178 1.659 1 97.74 26 ILE B C 1
ATOM 2153 O O . ILE B 1 26 ? 6.368 -19.191 0.984 1 97.74 26 ILE B O 1
ATOM 2157 N N . GLY B 1 27 ? 7.118 -17.101 1.197 1 98.24 27 GLY B N 1
ATOM 2158 C CA . GLY B 1 27 ? 7.523 -17.152 -0.198 1 98.24 27 GLY B CA 1
ATOM 2159 C C . GLY B 1 27 ? 7.684 -15.779 -0.823 1 98.24 27 GLY B C 1
ATOM 2160 O O . GLY B 1 27 ? 7.809 -14.779 -0.113 1 98.24 27 GLY B O 1
ATOM 2161 N N . VAL B 1 28 ? 7.79 -15.799 -2.162 1 98.68 28 VAL B N 1
ATOM 2162 C CA . VAL B 1 28 ? 7.993 -14.585 -2.945 1 98.68 28 VAL B CA 1
ATOM 2163 C C . VAL B 1 28 ? 6.946 -14.503 -4.053 1 98.68 28 VAL B C 1
ATOM 2165 O O . VAL B 1 28 ? 6.674 -15.496 -4.733 1 98.68 28 VAL B O 1
ATOM 2168 N N . GLY B 1 29 ? 6.316 -13.451 -4.17 1 98.4 29 GLY B N 1
ATOM 2169 C CA . GLY B 1 29 ? 5.397 -13.157 -5.258 1 98.4 29 GLY B CA 1
ATOM 2170 C C . GLY B 1 29 ? 5.371 -11.688 -5.637 1 98.4 29 GLY B C 1
ATOM 2171 O O . GLY B 1 29 ? 5.985 -10.857 -4.965 1 98.4 29 GLY B O 1
ATOM 2172 N N . PHE B 1 30 ? 4.685 -11.375 -6.734 1 98.52 30 PHE B N 1
ATOM 2173 C CA . PHE B 1 30 ? 4.573 -9.978 -7.134 1 98.52 30 PHE B CA 1
ATOM 2174 C C . PHE B 1 30 ? 3.23 -9.712 -7.803 1 98.52 30 PHE B C 1
ATOM 2176 O O . PHE B 1 30 ? 2.563 -10.643 -8.26 1 98.52 30 PHE B O 1
ATOM 2183 N N . THR B 1 31 ? 2.837 -8.502 -7.795 1 98.22 31 THR B N 1
ATOM 2184 C CA . THR B 1 31 ? 1.592 -8.102 -8.442 1 98.22 31 THR B CA 1
ATOM 2185 C C . THR B 1 31 ? 1.871 -7.458 -9.797 1 98.22 31 THR B C 1
ATOM 2187 O O . THR B 1 31 ? 2.951 -6.906 -10.018 1 98.22 31 THR B O 1
ATOM 2190 N N . ILE B 1 32 ? 0.882 -7.529 -10.676 1 98.27 32 ILE B N 1
ATOM 2191 C CA . ILE B 1 32 ? 0.998 -6.879 -11.976 1 98.27 32 ILE B CA 1
ATO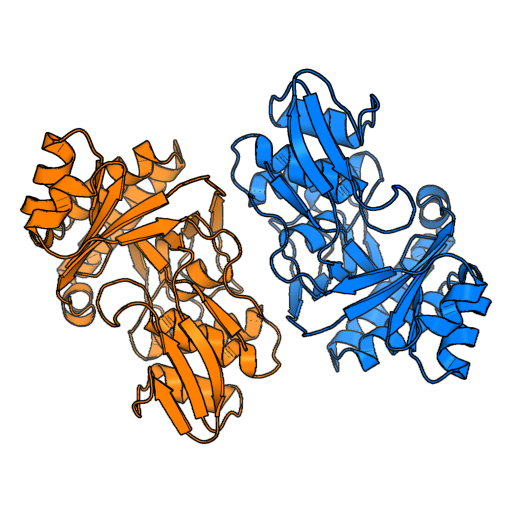M 2192 C C . ILE B 1 32 ? -0.192 -5.946 -12.194 1 98.27 32 ILE B C 1
ATOM 2194 O O . ILE B 1 32 ? -1.175 -6 -11.452 1 98.27 32 ILE B O 1
ATOM 2198 N N . GLU B 1 33 ? -0.071 -5.084 -13.195 1 96.63 33 GLU B N 1
ATOM 2199 C CA . GLU B 1 33 ? -1.043 -4.014 -13.395 1 96.63 33 GLU B CA 1
ATOM 2200 C C . GLU B 1 33 ? -2.345 -4.553 -13.981 1 96.63 33 GLU B C 1
ATOM 2202 O O . GLU B 1 33 ? -3.294 -3.797 -14.198 1 96.63 33 GLU B O 1
ATOM 2207 N N . ARG B 1 34 ? -2.391 -5.832 -14.228 1 98 34 ARG B N 1
ATOM 2208 C CA . ARG B 1 34 ? -3.632 -6.495 -14.613 1 98 34 ARG B CA 1
ATOM 2209 C C . ARG B 1 34 ? -4.287 -7.172 -13.413 1 98 34 ARG B C 1
ATOM 2211 O O . ARG B 1 34 ? -3.604 -7.555 -12.461 1 98 34 ARG B O 1
ATOM 2218 N N . GLY B 1 35 ? -5.524 -7.284 -13.487 1 98.14 35 GLY B N 1
ATOM 2219 C CA . GLY B 1 35 ? -6.304 -7.858 -12.402 1 98.14 35 GLY B CA 1
ATOM 2220 C C . GLY B 1 35 ? -7.8 -7.802 -12.648 1 98.14 35 GLY B C 1
ATOM 2221 O O . GLY B 1 35 ? -8.277 -8.23 -13.701 1 98.14 35 GLY B O 1
ATOM 2222 N N . LEU B 1 36 ? -8.457 -7.341 -11.639 1 98.61 36 LEU B N 1
ATOM 2223 C CA . LEU B 1 36 ? -9.903 -7.262 -11.81 1 98.61 36 LEU B CA 1
ATOM 2224 C C . LEU B 1 36 ? -10.468 -6.033 -11.106 1 98.61 36 LEU B C 1
ATOM 2226 O O . LEU B 1 36 ? -9.796 -5.432 -10.265 1 98.61 36 LEU B O 1
ATOM 2230 N N . GLN B 1 37 ? -11.62 -5.624 -11.546 1 98.52 37 GLN B N 1
ATOM 2231 C CA . GLN B 1 37 ? -12.391 -4.542 -10.944 1 98.52 37 GLN B CA 1
ATOM 2232 C C . GLN B 1 37 ? -13.687 -5.065 -10.33 1 98.52 37 GLN B C 1
ATOM 2234 O O . GLN B 1 37 ? -14.345 -5.934 -10.905 1 98.52 37 GLN B O 1
ATOM 2239 N N . ALA B 1 38 ? -14.018 -4.555 -9.189 1 98.06 38 ALA B N 1
ATOM 2240 C CA . ALA B 1 38 ? -15.215 -5.008 -8.486 1 98.06 38 ALA B CA 1
ATOM 2241 C C . ALA B 1 38 ? -16.112 -3.83 -8.116 1 98.06 38 ALA B C 1
ATOM 2243 O O . ALA B 1 38 ? -15.623 -2.765 -7.733 1 98.06 38 ALA B O 1
ATOM 2244 N N . SER B 1 39 ? -17.35 -4.021 -8.216 1 97.91 39 SER B N 1
ATOM 2245 C CA . SER B 1 39 ? -18.37 -3.066 -7.796 1 97.91 39 SER B CA 1
ATOM 2246 C C . SER B 1 39 ? -19.56 -3.774 -7.157 1 97.91 39 SER B C 1
ATOM 2248 O O . SER B 1 39 ? -19.896 -4.898 -7.535 1 97.91 39 SER B O 1
ATOM 2250 N N . PRO B 1 40 ? -20.206 -3.097 -6.212 1 96.74 40 PRO B N 1
ATOM 2251 C CA . PRO B 1 40 ? -21.391 -3.721 -5.619 1 96.74 40 PRO B CA 1
ATOM 2252 C C . PRO B 1 40 ? -22.49 -3.993 -6.643 1 96.74 40 PRO B C 1
ATOM 2254 O O . PRO B 1 40 ? -22.666 -3.218 -7.586 1 96.74 40 PRO B O 1
ATOM 2257 N N . SER B 1 41 ? -23.152 -5.07 -6.41 1 97.13 41 SER B N 1
ATOM 2258 C CA . SER B 1 41 ? -24.259 -5.466 -7.275 1 97.13 41 SER B CA 1
ATOM 2259 C C . SER B 1 41 ? -25.271 -6.321 -6.52 1 97.13 41 SER B C 1
ATOM 2261 O O . SER B 1 41 ? -25.001 -6.775 -5.407 1 97.13 41 SER B O 1
ATOM 2263 N N . ARG B 1 42 ? -26.501 -6.504 -7.113 1 95.91 42 ARG B N 1
ATOM 2264 C CA . ARG B 1 42 ? -27.532 -7.345 -6.513 1 95.91 42 ARG B CA 1
ATOM 2265 C C . ARG B 1 42 ? -27.204 -8.824 -6.689 1 95.91 42 ARG B C 1
ATOM 2267 O O . ARG B 1 42 ? -27.62 -9.658 -5.882 1 95.91 42 ARG B O 1
ATOM 2274 N N . LYS B 1 43 ? -26.4 -9.118 -7.72 1 95.59 43 LYS B N 1
ATOM 2275 C CA . LYS B 1 43 ? -25.945 -10.479 -7.989 1 95.59 43 LYS B CA 1
ATOM 2276 C C . LYS B 1 43 ? -24.441 -10.516 -8.245 1 95.59 43 LYS B C 1
ATOM 2278 O O . LYS B 1 43 ? -23.845 -9.504 -8.621 1 95.59 43 LYS B O 1
ATOM 2283 N N . THR B 1 44 ? -23.921 -11.712 -8.075 1 97.22 44 THR B N 1
ATOM 2284 C CA . THR B 1 44 ? -22.491 -11.879 -8.309 1 97.22 44 THR B CA 1
ATOM 2285 C C . THR B 1 44 ? -22.226 -12.33 -9.742 1 97.22 44 THR B C 1
ATOM 2287 O O . THR B 1 44 ? -22.729 -13.37 -10.174 1 97.22 44 THR B O 1
ATOM 2290 N N . THR B 1 45 ? -21.432 -11.53 -10.444 1 97.67 45 THR B N 1
ATOM 2291 C CA . THR B 1 45 ? -21.084 -11.874 -11.818 1 97.67 45 THR B CA 1
ATOM 2292 C C . THR B 1 45 ? -19.594 -11.66 -12.07 1 97.67 45 THR B C 1
ATOM 2294 O O . THR B 1 45 ? -18.976 -10.784 -11.46 1 97.67 45 THR B O 1
ATOM 2297 N N . ILE B 1 46 ? -19.063 -12.474 -12.914 1 96.9 46 ILE B N 1
ATOM 2298 C CA . ILE B 1 46 ? -17.718 -12.295 -13.45 1 96.9 46 ILE B CA 1
ATOM 2299 C C . ILE B 1 46 ? -17.779 -12.19 -14.972 1 96.9 46 ILE B C 1
ATOM 2301 O O . ILE B 1 46 ? -18.239 -13.115 -15.646 1 96.9 46 ILE B O 1
ATOM 2305 N N . ASN B 1 47 ? -17.36 -11.073 -15.427 1 97.3 47 ASN B N 1
ATOM 2306 C CA . ASN B 1 47 ? -17.405 -10.807 -16.861 1 97.3 47 ASN B CA 1
ATOM 2307 C C . ASN B 1 47 ? -18.797 -11.056 -17.434 1 97.3 47 ASN B C 1
ATOM 2309 O O . ASN B 1 47 ? -18.939 -11.707 -18.471 1 97.3 47 ASN B O 1
ATOM 2313 N N . GLY B 1 48 ? -19.781 -10.693 -16.693 1 95.2 48 GLY B N 1
ATOM 2314 C CA . GLY B 1 48 ? -21.156 -10.708 -17.167 1 95.2 48 GLY B CA 1
ATOM 2315 C C . GLY B 1 48 ? -21.87 -12.016 -16.883 1 95.2 48 GLY B C 1
ATOM 2316 O O . GLY B 1 48 ? -23.082 -12.123 -17.081 1 95.2 48 GLY B O 1
ATOM 2317 N N . GLU B 1 49 ? -21.14 -12.976 -16.379 1 95.72 49 GLU B N 1
ATOM 2318 C CA . GLU B 1 49 ? -21.734 -14.283 -16.116 1 95.72 49 GLU B CA 1
ATOM 2319 C C . GLU B 1 49 ? -21.905 -14.52 -14.618 1 95.72 49 GLU B C 1
ATOM 2321 O O . GLU B 1 49 ? -21 -14.234 -13.832 1 95.72 49 GLU B O 1
ATOM 2326 N N . GLU B 1 50 ? -22.985 -15.064 -14.342 1 93.97 50 GLU B N 1
ATOM 2327 C CA . GLU B 1 50 ? -23.219 -15.372 -12.934 1 93.97 50 GLU B CA 1
ATOM 2328 C C . GLU B 1 50 ? -22.211 -16.395 -12.418 1 93.97 50 GLU B C 1
ATOM 2330 O O . GLU B 1 50 ? -21.881 -17.356 -13.116 1 93.97 50 GLU B O 1
ATOM 2335 N N . TRP B 1 51 ? -21.778 -16.091 -11.309 1 87 51 TRP B N 1
ATOM 2336 C CA . TRP B 1 51 ? -20.721 -16.923 -10.742 1 87 51 TRP B CA 1
ATOM 2337 C C . TRP B 1 51 ? -20.963 -17.172 -9.257 1 87 51 TRP B C 1
ATOM 2339 O O . TRP B 1 51 ? -21.428 -16.284 -8.54 1 87 51 TRP B O 1
ATOM 2349 N N . ASN B 1 52 ? -20.836 -18.384 -8.898 1 84.72 52 ASN B N 1
ATOM 2350 C CA . ASN B 1 52 ? -20.861 -18.752 -7.487 1 84.72 52 ASN B CA 1
ATOM 2351 C C . ASN B 1 52 ? -19.567 -19.44 -7.063 1 84.72 52 ASN B C 1
ATOM 2353 O O . ASN B 1 52 ? -19.107 -20.37 -7.729 1 84.72 52 ASN B O 1
ATOM 2357 N N . PHE B 1 53 ? -18.994 -18.999 -6.103 1 87.81 53 PHE B N 1
ATOM 2358 C CA . PHE B 1 53 ? -17.724 -19.484 -5.577 1 87.81 53 PHE B CA 1
ATOM 2359 C C . PHE B 1 53 ? -17.682 -19.355 -4.059 1 87.81 53 PHE B C 1
ATOM 2361 O O . PHE B 1 53 ? -17.918 -18.274 -3.515 1 87.81 53 PHE B O 1
ATOM 2368 N N . PRO B 1 54 ? -17.508 -20.387 -3.372 1 92.44 54 PRO B N 1
ATOM 2369 C CA . PRO B 1 54 ? -17.624 -20.368 -1.911 1 92.44 54 PRO B CA 1
ATOM 2370 C C . PRO B 1 54 ? -16.782 -19.269 -1.267 1 92.44 54 PRO B C 1
ATOM 2372 O O . PRO B 1 54 ? -17.23 -18.618 -0.32 1 92.44 54 PRO B O 1
ATOM 2375 N N . THR B 1 55 ? -15.608 -19.093 -1.768 1 94.98 55 THR B N 1
ATOM 2376 C CA . THR B 1 55 ? -14.73 -18.07 -1.21 1 94.98 55 THR B CA 1
ATOM 2377 C C . THR B 1 55 ? -15.389 -16.696 -1.278 1 94.98 55 THR B C 1
ATOM 2379 O O . THR B 1 55 ? -15.404 -15.96 -0.289 1 94.98 55 THR B O 1
ATOM 2382 N N . LEU B 1 56 ? -15.936 -16.364 -2.387 1 96.37 56 LEU B N 1
ATOM 2383 C CA . LEU B 1 56 ? -16.58 -15.069 -2.578 1 96.37 56 LEU B CA 1
ATOM 2384 C C . LEU B 1 56 ? -17.858 -14.97 -1.752 1 96.37 56 LEU B C 1
ATOM 2386 O O . LEU B 1 56 ? -18.165 -13.911 -1.2 1 96.37 56 LEU B O 1
ATOM 2390 N N . ASP B 1 57 ? -18.598 -16.056 -1.641 1 96.41 57 ASP B N 1
ATOM 2391 C CA . ASP B 1 57 ? -19.817 -16.083 -0.838 1 96.41 57 ASP B CA 1
ATOM 2392 C C . ASP B 1 57 ? -19.516 -15.775 0.627 1 96.41 57 ASP B C 1
ATOM 2394 O O . ASP B 1 57 ? -20.251 -15.025 1.273 1 96.41 57 ASP B O 1
ATOM 2398 N N . ASP B 1 58 ? -18.484 -16.361 1.093 1 97.49 58 ASP B N 1
ATOM 2399 C CA . ASP B 1 58 ? -18.071 -16.131 2.474 1 97.49 58 ASP B CA 1
ATOM 2400 C C . ASP B 1 58 ? -17.772 -14.654 2.718 1 97.49 58 ASP B C 1
ATOM 2402 O O . ASP B 1 58 ? -18.17 -14.095 3.743 1 97.49 58 ASP B O 1
ATOM 2406 N N . VAL B 1 59 ? -17.077 -14.042 1.773 1 98.07 59 VAL B N 1
ATOM 2407 C CA . VAL B 1 59 ? -16.703 -12.638 1.915 1 98.07 59 VAL B CA 1
ATOM 2408 C C . VAL B 1 59 ? -17.953 -11.763 1.859 1 98.07 59 VAL B C 1
ATOM 2410 O O . VAL B 1 59 ? -18.124 -10.861 2.683 1 98.07 59 VAL B O 1
ATOM 2413 N N . LEU B 1 60 ? -18.835 -12.04 0.904 1 97.83 60 LEU B N 1
ATOM 2414 C CA . LEU B 1 60 ? -20.067 -11.275 0.751 1 97.83 60 LEU B CA 1
ATOM 2415 C C . LEU B 1 60 ? -20.885 -11.298 2.038 1 97.83 60 LEU B C 1
ATOM 2417 O O . LEU B 1 60 ? -21.391 -10.262 2.475 1 97.83 60 LEU B O 1
ATOM 2421 N N . GLU B 1 61 ? -20.964 -12.411 2.627 1 97.07 61 GLU B N 1
ATOM 2422 C CA . GLU B 1 61 ? -21.706 -12.553 3.876 1 97.07 61 GLU B CA 1
ATOM 2423 C C . GLU B 1 61 ? -21.077 -11.721 4.99 1 97.07 61 GLU B C 1
ATOM 2425 O O . GLU B 1 61 ? -21.781 -11.032 5.731 1 97.07 61 GLU B O 1
ATOM 2430 N N . LYS B 1 62 ? -19.815 -11.759 5.103 1 97.49 62 LYS B N 1
ATOM 2431 C CA . LYS B 1 62 ? -19.104 -11.098 6.194 1 97.49 62 LYS B CA 1
ATOM 2432 C C . LYS B 1 62 ? -19.178 -9.58 6.059 1 97.49 62 LYS B C 1
ATOM 2434 O O . LYS B 1 62 ? -19.202 -8.862 7.061 1 97.49 62 LYS B O 1
ATOM 2439 N N . VAL B 1 63 ? -19.18 -9.083 4.797 1 97 63 VAL B N 1
ATOM 2440 C CA . VAL B 1 63 ? -19.104 -7.635 4.63 1 97 63 VAL B CA 1
ATOM 2441 C C . VAL B 1 63 ? -20.501 -7.07 4.38 1 97 63 VAL B C 1
ATOM 2443 O O . VAL B 1 63 ? -20.67 -5.856 4.242 1 97 63 VAL B O 1
ATOM 2446 N N . GLY B 1 64 ? -21.524 -7.932 4.247 1 95.91 64 GLY B N 1
ATOM 2447 C CA . GLY B 1 64 ? -22.914 -7.513 4.156 1 95.91 64 GLY B CA 1
ATOM 2448 C C . GLY B 1 64 ? -23.295 -7.005 2.779 1 95.91 64 GLY B C 1
ATOM 2449 O O . GLY B 1 64 ? -24.02 -6.015 2.655 1 95.91 64 GLY B O 1
ATOM 2450 N N . LEU B 1 65 ? -22.733 -7.618 1.758 1 96.8 65 LEU B N 1
ATOM 2451 C CA . LEU B 1 65 ? -23.096 -7.275 0.387 1 96.8 65 LEU B CA 1
ATOM 2452 C C . LEU B 1 65 ? -23.952 -8.371 -0.239 1 96.8 65 LEU B C 1
ATOM 2454 O O . LEU B 1 65 ? -23.717 -9.559 -0.004 1 96.8 65 LEU B O 1
ATOM 2458 N N . GLU B 1 66 ? -24.878 -8.041 -1.017 1 96.14 66 GLU B N 1
ATOM 2459 C CA . GLU B 1 66 ? -25.759 -9.001 -1.675 1 96.14 66 GLU B CA 1
ATOM 2460 C C . GLU B 1 66 ? -25.052 -9.693 -2.837 1 96.14 66 GLU B C 1
ATOM 2462 O O . GLU B 1 66 ? -25.319 -10.862 -3.125 1 96.14 66 GLU B O 1
ATOM 2467 N N . GLY B 1 67 ? -24.26 -8.93 -3.551 1 97.05 67 GLY B N 1
ATOM 2468 C CA . GLY B 1 67 ? -23.52 -9.423 -4.702 1 97.05 67 GLY B CA 1
ATOM 2469 C C . GLY B 1 67 ? -22.46 -8.453 -5.19 1 97.05 67 GLY B C 1
ATOM 2470 O O . GLY B 1 67 ? -22.34 -7.343 -4.668 1 97.05 67 GLY B O 1
ATOM 2471 N N . VAL B 1 68 ? -21.688 -8.967 -6.193 1 97.97 68 VAL B N 1
ATOM 2472 C CA . VAL B 1 68 ? -20.592 -8.162 -6.722 1 97.97 68 VAL B CA 1
ATOM 2473 C C . VAL B 1 68 ? -20.432 -8.426 -8.218 1 97.97 68 VAL B C 1
ATOM 2475 O O . VAL B 1 68 ? -20.59 -9.56 -8.675 1 97.97 68 VAL B O 1
ATOM 2478 N N . GLU B 1 69 ? -20.23 -7.348 -8.917 1 98.37 69 GLU B N 1
ATOM 2479 C CA . GLU B 1 69 ? -19.853 -7.457 -10.323 1 98.37 69 GLU B CA 1
ATOM 2480 C C . GLU B 1 69 ? -18.341 -7.356 -10.499 1 98.37 69 GLU B C 1
ATOM 2482 O O . GLU B 1 69 ? -17.729 -6.365 -10.095 1 98.37 69 GLU B O 1
ATOM 2487 N N . ILE B 1 70 ? -17.81 -8.346 -11.091 1 98.06 70 ILE B N 1
ATOM 2488 C CA . ILE B 1 70 ? -16.364 -8.397 -11.276 1 98.06 70 ILE B CA 1
ATOM 2489 C C . ILE B 1 70 ? -16.035 -8.409 -12.768 1 98.06 70 ILE B C 1
ATOM 2491 O O . ILE B 1 70 ? -16.625 -9.175 -13.534 1 98.06 70 ILE B O 1
ATOM 2495 N N . LYS B 1 71 ? -15.193 -7.542 -13.165 1 98.36 71 LYS B N 1
ATOM 2496 C CA . LYS B 1 71 ? -14.586 -7.546 -14.493 1 98.36 71 LYS B CA 1
ATOM 2497 C C . LYS B 1 71 ? -13.117 -7.952 -14.425 1 98.36 71 LYS B C 1
ATOM 2499 O O . LYS B 1 71 ? -12.273 -7.176 -13.973 1 98.36 71 LYS B O 1
ATOM 2504 N N . ALA B 1 72 ? -12.85 -9.138 -14.88 1 97.61 72 ALA B N 1
ATOM 2505 C CA . ALA B 1 72 ? -11.506 -9.702 -14.789 1 97.61 72 ALA B CA 1
ATOM 2506 C C . ALA B 1 72 ? -10.808 -9.676 -16.146 1 97.61 72 ALA B C 1
ATOM 2508 O O . ALA B 1 72 ? -11.429 -9.951 -17.176 1 97.61 72 ALA B O 1
ATOM 2509 N N . SER B 1 73 ? -9.542 -9.355 -16.164 1 97.17 73 SER B N 1
ATOM 2510 C CA . SER B 1 73 ? -8.779 -9.274 -17.406 1 97.17 73 SER B CA 1
ATOM 2511 C C . SER B 1 73 ? -7.925 -10.521 -17.612 1 97.17 73 SER B C 1
ATOM 2513 O O . SER B 1 73 ? -7.309 -10.69 -18.666 1 97.17 73 SER B O 1
ATOM 2515 N N . LEU B 1 74 ? -7.856 -11.39 -16.641 1 97.22 74 LEU B N 1
ATOM 2516 C CA . LEU B 1 74 ? -7.067 -12.616 -16.681 1 97.22 74 LEU B CA 1
ATOM 2517 C C . LEU B 1 74 ? -7.913 -13.821 -16.286 1 97.22 74 LEU B C 1
ATOM 2519 O O . LEU B 1 74 ? -8.915 -13.677 -15.581 1 97.22 74 LEU B O 1
ATOM 2523 N N . PRO B 1 75 ? -7.525 -14.946 -16.703 1 93.49 75 PRO B N 1
ATOM 2524 C CA . PRO B 1 75 ? -8.32 -16.135 -16.391 1 93.49 75 PRO B CA 1
ATOM 2525 C C . PRO B 1 75 ? -8.133 -16.609 -14.951 1 93.49 75 PRO B C 1
ATOM 2527 O O . PRO B 1 75 ? -7.079 -16.378 -14.353 1 93.49 75 PRO B O 1
ATOM 2530 N N . PHE B 1 76 ? -9.157 -17.266 -14.462 1 91.01 76 PHE B N 1
ATOM 2531 C CA . PHE B 1 76 ? -9.101 -17.92 -13.16 1 91.01 76 PHE B CA 1
ATOM 2532 C C . PHE B 1 76 ? -8.443 -19.29 -13.271 1 91.01 76 PHE B C 1
ATOM 2534 O O . PHE B 1 76 ? -8.528 -19.943 -14.314 1 91.01 76 PHE B O 1
ATOM 2541 N N . GLY B 1 77 ? -7.754 -19.671 -12.242 1 88.45 77 GLY B N 1
ATOM 2542 C CA . GLY B 1 77 ? -7.224 -21.023 -12.166 1 88.45 77 GLY B CA 1
ATOM 2543 C C . GLY B 1 77 ? -5.902 -21.187 -12.89 1 88.45 77 GLY B C 1
ATOM 2544 O O . GLY B 1 77 ? -5.426 -22.309 -13.078 1 88.45 77 GLY B O 1
ATOM 2545 N N . CYS B 1 78 ? -5.303 -20.059 -13.261 1 91.72 78 CYS B N 1
ATOM 2546 C CA . CYS B 1 78 ? -4.078 -20.151 -14.047 1 91.72 78 CYS B CA 1
ATOM 2547 C C . CYS B 1 78 ? -2.903 -19.533 -13.299 1 91.72 78 CYS B C 1
ATOM 2549 O O . CYS B 1 78 ? -1.888 -19.188 -13.907 1 91.72 78 CYS B O 1
ATOM 2551 N N . GLY B 1 79 ? -3.101 -19.321 -12.042 1 93.33 79 GLY B N 1
ATOM 2552 C CA . GLY B 1 79 ? -1.971 -18.904 -11.229 1 93.33 79 GLY B CA 1
ATOM 2553 C C . GLY B 1 79 ? -1.915 -17.404 -11.009 1 93.33 79 GLY B C 1
ATOM 2554 O O . GLY B 1 79 ? -0.961 -16.893 -10.419 1 93.33 79 GLY B O 1
ATOM 2555 N N . PHE B 1 80 ? -2.916 -16.679 -11.396 1 96.75 80 PHE B N 1
ATOM 2556 C CA . PHE B 1 80 ? -2.875 -15.224 -11.304 1 96.75 80 PHE B CA 1
ATOM 2557 C C . PHE B 1 80 ? -3.489 -14.747 -9.993 1 96.75 80 PHE B C 1
ATOM 2559 O O . PHE B 1 80 ? -3.683 -13.546 -9.793 1 96.75 80 PHE B O 1
ATOM 2566 N N . GLY B 1 81 ? -3.859 -15.662 -9.158 1 95.57 81 GLY B N 1
ATOM 2567 C CA . GLY B 1 81 ? -4.424 -15.287 -7.872 1 95.57 81 GLY B CA 1
ATOM 2568 C C . GLY B 1 81 ? -5.744 -14.549 -7.992 1 95.57 81 GLY B C 1
ATOM 2569 O O . GLY B 1 81 ? -6.04 -13.661 -7.189 1 95.57 81 GLY B O 1
ATOM 2570 N N . MET B 1 82 ? -6.525 -14.931 -8.969 1 95.71 82 MET B N 1
ATOM 2571 C CA . MET B 1 82 ? -7.751 -14.191 -9.254 1 95.71 82 MET B CA 1
ATOM 2572 C C . MET B 1 82 ? -8.793 -14.425 -8.165 1 95.71 82 MET B C 1
ATOM 2574 O O . MET B 1 82 ? -9.597 -13.539 -7.868 1 95.71 82 MET B O 1
ATOM 2578 N N . SER B 1 83 ? -8.786 -15.552 -7.576 1 94.31 83 SER B N 1
ATOM 2579 C CA . SER B 1 83 ? -9.686 -15.786 -6.452 1 94.31 83 SER B CA 1
ATOM 2580 C C . S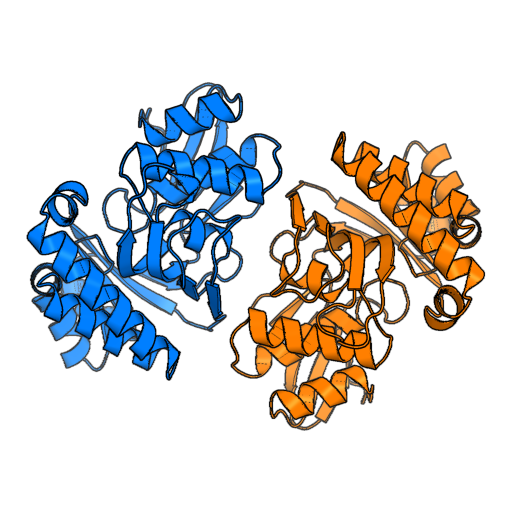ER B 1 83 ? -9.399 -14.823 -5.305 1 94.31 83 SER B C 1
ATOM 2582 O O . SER B 1 83 ? -10.322 -14.244 -4.728 1 94.31 83 SER B O 1
ATOM 2584 N N . GLY B 1 84 ? -8.134 -14.738 -4.967 1 96.63 84 GLY B N 1
ATOM 2585 C CA . GLY B 1 84 ? -7.731 -13.808 -3.924 1 96.63 84 GLY B CA 1
ATOM 2586 C C . GLY B 1 84 ? -8.056 -12.364 -4.254 1 96.63 84 GLY B C 1
ATOM 2587 O O . GLY B 1 84 ? -8.539 -11.62 -3.398 1 96.63 84 GLY B O 1
ATOM 2588 N N . ALA B 1 85 ? -7.791 -12.015 -5.503 1 98.14 85 ALA B N 1
ATOM 2589 C CA . ALA B 1 85 ? -8.105 -10.661 -5.95 1 98.14 85 ALA B CA 1
ATOM 2590 C C . ALA B 1 85 ? -9.597 -10.37 -5.814 1 98.14 85 ALA B C 1
ATOM 2592 O O . ALA B 1 85 ? -9.987 -9.295 -5.352 1 98.14 85 ALA B O 1
ATOM 2593 N N . ALA B 1 86 ? -10.406 -11.302 -6.218 1 97.86 86 ALA B N 1
ATOM 2594 C CA . ALA B 1 86 ? -11.855 -11.138 -6.136 1 97.86 86 ALA B CA 1
ATOM 2595 C C . ALA B 1 86 ? -12.31 -11.009 -4.685 1 97.86 86 ALA B C 1
ATOM 2597 O O . ALA B 1 86 ? -13.129 -10.146 -4.359 1 97.86 86 ALA B O 1
ATOM 2598 N N . ALA B 1 87 ? -11.799 -11.866 -3.875 1 97.8 87 ALA B N 1
ATOM 2599 C CA . ALA B 1 87 ? -12.143 -11.836 -2.456 1 97.8 87 ALA B CA 1
ATOM 2600 C C . ALA B 1 87 ? -11.751 -10.504 -1.824 1 97.8 87 ALA B C 1
ATOM 2602 O O . ALA B 1 87 ? -12.552 -9.885 -1.119 1 97.8 87 ALA B O 1
ATOM 2603 N N . LEU B 1 88 ? -10.565 -10.093 -2.117 1 98.13 88 LEU B N 1
ATOM 2604 C CA . LEU B 1 88 ? -10.022 -8.885 -1.506 1 98.13 88 LEU B CA 1
ATOM 2605 C C . LEU B 1 88 ? -10.763 -7.646 -1.997 1 98.13 88 LEU B C 1
ATOM 2607 O O . LEU B 1 88 ? -11.146 -6.789 -1.197 1 98.13 88 LEU B O 1
ATOM 2611 N N . ALA B 1 89 ? -10.958 -7.541 -3.293 1 97.94 89 ALA B N 1
ATOM 2612 C CA . ALA B 1 89 ? -11.684 -6.398 -3.84 1 97.94 89 ALA B CA 1
ATOM 2613 C C . ALA B 1 89 ? -13.089 -6.308 -3.253 1 97.94 89 ALA B C 1
ATOM 2615 O O . ALA B 1 89 ? -13.554 -5.221 -2.902 1 97.94 89 ALA B O 1
ATOM 2616 N N . THR B 1 90 ? -13.754 -7.399 -3.12 1 97.67 90 THR B N 1
ATOM 2617 C CA . THR B 1 90 ? -15.103 -7.442 -2.567 1 97.67 90 THR B CA 1
ATOM 2618 C C . THR B 1 90 ? -15.096 -7.046 -1.093 1 97.67 90 THR B C 1
ATOM 2620 O O . THR B 1 90 ? -15.964 -6.296 -0.642 1 97.67 90 THR B O 1
ATOM 2623 N N . ALA B 1 91 ? -14.121 -7.564 -0.388 1 97.88 91 ALA B N 1
ATOM 2624 C CA . ALA B 1 91 ? -14.021 -7.23 1.031 1 97.88 91 ALA B CA 1
ATOM 2625 C C . ALA B 1 91 ? -13.844 -5.727 1.229 1 97.88 91 ALA B C 1
ATOM 2627 O O . ALA B 1 91 ? -14.452 -5.137 2.126 1 97.88 91 ALA B O 1
ATOM 2628 N N . VAL B 1 92 ? -13.039 -5.137 0.404 1 96.38 92 VAL B N 1
ATOM 2629 C CA . VAL B 1 92 ? -12.732 -3.714 0.515 1 96.38 92 VAL B CA 1
ATOM 2630 C C . VAL B 1 92 ? -13.976 -2.89 0.192 1 96.38 92 VAL B C 1
ATOM 2632 O O . VAL B 1 92 ? -14.145 -1.782 0.707 1 96.38 92 VAL B O 1
ATOM 2635 N N . LEU B 1 93 ? -14.877 -3.424 -0.577 1 95.69 93 LEU B N 1
ATOM 2636 C CA . LEU B 1 93 ? -16.132 -2.752 -0.896 1 95.69 93 LEU B CA 1
ATOM 2637 C C . LEU B 1 93 ? -17.016 -2.636 0.341 1 95.69 93 LEU B C 1
ATOM 2639 O O . LEU B 1 93 ? -17.895 -1.773 0.402 1 95.69 93 LEU B O 1
ATOM 2643 N N . GLY B 1 94 ? -16.913 -3.448 1.42 1 91.37 94 GLY B N 1
ATOM 2644 C CA . GLY B 1 94 ? -17.765 -3.545 2.595 1 91.37 94 GLY B CA 1
ATOM 2645 C C . GLY B 1 94 ? -17.535 -2.426 3.593 1 91.37 94 GLY B C 1
ATOM 2646 O O . GLY B 1 94 ? -18.067 -2.459 4.704 1 91.37 94 GLY B O 1
ATOM 2647 N N . ASN B 1 95 ? -16.901 -1.393 3.333 1 82.52 95 ASN B N 1
ATOM 2648 C CA . ASN B 1 95 ? -16.692 -0.228 4.187 1 82.52 95 ASN B CA 1
ATOM 2649 C C . ASN B 1 95 ? -15.979 -0.605 5.482 1 82.52 95 ASN B C 1
ATOM 2651 O O . ASN B 1 95 ? -16.425 -0.237 6.571 1 82.52 95 ASN B O 1
ATOM 2655 N N . LEU B 1 96 ? -15.186 -1.458 5.554 1 91.14 96 LEU B N 1
ATOM 2656 C CA . LEU B 1 96 ? -14.32 -1.861 6.657 1 91.14 96 LEU B CA 1
ATOM 2657 C C . LEU B 1 96 ? -12.932 -1.247 6.511 1 91.14 96 LEU B C 1
ATOM 2659 O O . LEU B 1 96 ? -12.596 -0.706 5.454 1 91.14 96 LEU B O 1
ATOM 2663 N N . GLY B 1 97 ? -12.249 -1.296 7.649 1 93.6 97 GLY B N 1
ATOM 2664 C CA . GLY B 1 97 ? -10.832 -1.004 7.502 1 93.6 97 GLY B CA 1
ATOM 2665 C C . GLY B 1 97 ? -10.134 -1.917 6.511 1 93.6 97 GLY B C 1
ATOM 2666 O O . GLY B 1 97 ? -10.492 -3.089 6.381 1 93.6 97 GLY B O 1
ATOM 2667 N N . TYR B 1 98 ? -9.225 -1.404 5.849 1 94.93 98 TYR B N 1
ATOM 2668 C CA . TYR B 1 98 ? -8.564 -2.111 4.758 1 94.93 98 TYR B CA 1
ATOM 2669 C C . TYR B 1 98 ? -7.914 -3.397 5.256 1 94.93 98 TYR B C 1
ATOM 2671 O O . TYR B 1 98 ? -8.031 -4.446 4.619 1 94.93 98 TYR B O 1
ATOM 2679 N N . ILE B 1 99 ? -7.169 -3.288 6.369 1 94.42 99 ILE B N 1
ATOM 2680 C CA . ILE B 1 99 ? -6.463 -4.456 6.883 1 94.42 99 ILE B CA 1
ATOM 2681 C C . ILE B 1 99 ? -7.47 -5.511 7.335 1 94.42 99 ILE B C 1
ATOM 2683 O O . ILE B 1 99 ? -7.265 -6.708 7.118 1 94.42 99 ILE B O 1
ATOM 2687 N N . GLU B 1 1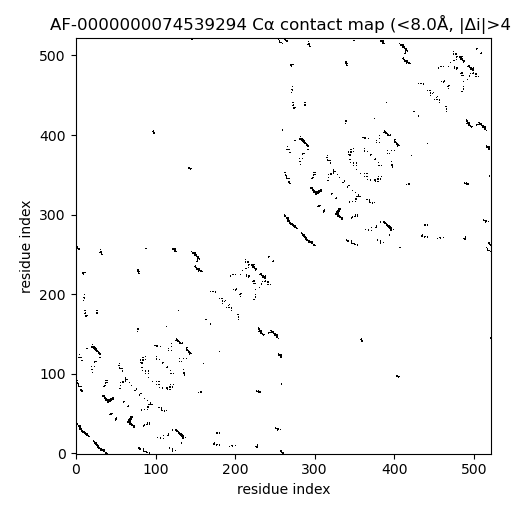00 ? -8.556 -5.062 7.945 1 95.68 100 GLU B N 1
ATOM 2688 C CA . GLU B 1 100 ? -9.623 -5.979 8.335 1 95.68 100 GLU B CA 1
ATOM 2689 C C . GLU B 1 100 ? -10.239 -6.66 7.116 1 95.68 100 GLU B C 1
ATOM 2691 O O . GLU B 1 100 ? -10.492 -7.866 7.134 1 95.68 100 GLU B O 1
ATOM 2696 N N . ALA B 1 101 ? -10.493 -5.896 6.141 1 97.3 101 ALA B N 1
ATOM 2697 C CA . ALA B 1 101 ? -11.029 -6.44 4.896 1 97.3 101 ALA B CA 1
ATOM 2698 C C . ALA B 1 101 ? -10.078 -7.47 4.293 1 97.3 101 ALA B C 1
ATOM 2700 O O . ALA B 1 101 ? -10.51 -8.529 3.833 1 97.3 101 ALA B O 1
ATOM 2701 N N . ALA B 1 102 ? -8.826 -7.154 4.328 1 97.7 102 ALA B N 1
ATOM 2702 C CA . ALA B 1 102 ? -7.817 -8.06 3.787 1 97.7 102 ALA B CA 1
ATOM 2703 C C . ALA B 1 102 ? -7.77 -9.364 4.578 1 97.7 102 ALA B C 1
ATOM 2705 O O . ALA B 1 102 ? -7.619 -10.443 4.001 1 97.7 102 ALA B O 1
ATOM 2706 N N . ASP B 1 103 ? -7.901 -9.228 5.906 1 98.09 103 ASP B N 1
ATOM 2707 C CA . ASP B 1 103 ? -7.932 -10.429 6.736 1 98.09 103 ASP B CA 1
ATOM 2708 C C . ASP B 1 103 ? -9.143 -11.297 6.401 1 98.09 103 ASP B C 1
ATOM 2710 O O . ASP B 1 103 ? -9.042 -12.525 6.36 1 98.09 103 ASP B O 1
ATOM 2714 N N . ILE B 1 104 ? -10.244 -10.66 6.223 1 98.45 104 ILE B N 1
ATOM 2715 C CA . ILE B 1 104 ? -11.464 -11.383 5.883 1 98.45 104 ILE B CA 1
ATOM 2716 C C . ILE B 1 104 ? -11.263 -12.15 4.578 1 98.45 104 ILE B C 1
ATOM 2718 O O . ILE B 1 104 ? -11.608 -13.331 4.485 1 98.45 104 ILE B O 1
ATOM 2722 N N . ALA B 1 105 ? -10.699 -11.478 3.591 1 98.4 105 ALA B N 1
ATOM 2723 C CA . ALA B 1 105 ? -10.434 -12.12 2.306 1 98.4 105 ALA B CA 1
ATOM 2724 C C . ALA B 1 105 ? -9.47 -13.292 2.467 1 98.4 105 ALA B C 1
ATOM 2726 O O . ALA B 1 105 ? -9.689 -14.366 1.901 1 98.4 105 ALA B O 1
ATOM 2727 N N . HIS B 1 106 ? -8.438 -13.064 3.24 1 98.39 106 HIS B N 1
ATOM 2728 C CA . HIS B 1 106 ? -7.448 -14.108 3.481 1 98.39 106 HIS B CA 1
ATOM 2729 C C . HIS B 1 106 ? -8.083 -15.327 4.144 1 98.39 106 HIS B C 1
ATOM 2731 O O . HIS B 1 106 ? -7.863 -16.46 3.709 1 98.39 106 HIS B O 1
ATOM 2737 N N . VAL B 1 107 ? -8.813 -15.111 5.163 1 98.32 107 VAL B N 1
ATOM 2738 C CA . VAL B 1 107 ? -9.447 -16.196 5.905 1 98.32 107 VAL B CA 1
ATOM 2739 C C . VAL B 1 107 ? -10.374 -16.981 4.98 1 98.32 107 VAL B C 1
ATOM 2741 O O . VAL B 1 107 ? -10.408 -18.213 5.026 1 98.32 107 VAL B O 1
ATOM 2744 N N . ALA B 1 108 ? -11.089 -16.281 4.152 1 97.51 108 ALA B N 1
ATOM 2745 C CA . ALA B 1 108 ? -11.983 -16.948 3.209 1 97.51 108 ALA B CA 1
ATOM 2746 C C . ALA B 1 108 ? -11.205 -17.864 2.269 1 97.51 108 ALA B C 1
ATOM 2748 O O . ALA B 1 108 ? -11.635 -18.985 1.988 1 97.51 108 ALA B O 1
ATOM 2749 N N . GLU B 1 109 ? -10.083 -17.404 1.757 1 95.62 109 GLU B N 1
ATOM 2750 C CA . GLU B 1 109 ? -9.253 -18.223 0.878 1 95.62 109 GLU B CA 1
ATOM 2751 C C . GLU B 1 109 ? -8.744 -19.467 1.601 1 95.62 109 GLU B C 1
ATOM 2753 O O . GLU B 1 109 ? -8.797 -20.572 1.058 1 95.62 109 GLU B O 1
ATOM 2758 N N . VAL B 1 110 ? -8.265 -19.247 2.807 1 94.98 110 VAL B N 1
ATOM 2759 C CA . VAL B 1 110 ? -7.679 -20.336 3.581 1 94.98 110 VAL B CA 1
ATOM 2760 C C . VAL B 1 110 ? -8.742 -21.392 3.875 1 94.98 110 VAL B C 1
ATOM 2762 O O . VAL B 1 110 ? -8.508 -22.588 3.682 1 94.98 110 VAL B O 1
ATOM 2765 N N . GLU B 1 111 ? -9.849 -20.947 4.262 1 95.03 111 GLU B N 1
ATOM 2766 C CA . GLU B 1 111 ? -10.91 -21.863 4.67 1 95.03 111 GLU B CA 1
ATOM 2767 C C . GLU B 1 111 ? -11.458 -22.64 3.476 1 95.03 111 GLU B C 1
ATOM 2769 O O . GLU B 1 111 ? -11.888 -23.787 3.62 1 95.03 111 GLU B O 1
ATOM 2774 N N . ASN B 1 112 ? -11.363 -22.061 2.326 1 91.95 112 ASN B N 1
ATOM 2775 C CA . ASN B 1 112 ? -11.883 -22.724 1.135 1 91.95 112 ASN B CA 1
ATOM 2776 C C . ASN B 1 112 ? -10.76 -23.319 0.29 1 91.95 112 ASN B C 1
ATOM 2778 O O . ASN B 1 112 ? -10.998 -23.787 -0.825 1 91.95 112 ASN B O 1
ATOM 2782 N N . PHE B 1 113 ? -9.525 -23.14 0.747 1 87.78 113 PHE B N 1
ATOM 2783 C CA . PHE B 1 113 ? -8.341 -23.745 0.149 1 87.78 113 PHE B CA 1
ATOM 2784 C C . PHE B 1 113 ? -8.136 -23.242 -1.275 1 87.78 113 PHE B C 1
ATOM 2786 O O . PHE B 1 113 ? -7.897 -24.033 -2.19 1 87.78 113 PHE B O 1
ATOM 2793 N N . THR B 1 114 ? -8.29 -21.967 -1.429 1 87.9 114 THR B N 1
ATOM 2794 C CA . THR B 1 114 ? -8.133 -21.389 -2.759 1 87.9 114 THR B CA 1
ATOM 2795 C C . THR B 1 114 ? -6.865 -20.543 -2.834 1 87.9 114 THR B C 1
ATOM 2797 O O . THR B 1 114 ? -6.449 -20.134 -3.92 1 87.9 114 THR B O 1
ATOM 2800 N N . GLY B 1 115 ? -6.3 -20.296 -1.723 1 89.02 115 GLY B N 1
ATOM 2801 C CA . GLY B 1 115 ? -5.063 -19.531 -1.702 1 89.02 115 GLY B CA 1
ATOM 2802 C C . GLY B 1 115 ? -4.464 -19.404 -0.314 1 89.02 115 GLY B C 1
ATOM 2803 O O . GLY B 1 115 ? -5.192 -19.362 0.681 1 89.02 115 GLY B O 1
ATOM 2804 N N . LEU B 1 116 ? -3.15 -19.224 -0.295 1 90.94 116 LEU B N 1
ATOM 2805 C CA . LEU B 1 116 ? -2.461 -19.134 0.988 1 90.94 116 LEU B CA 1
ATOM 2806 C C . LEU B 1 116 ? -1.55 -17.911 1.031 1 90.94 116 LEU B C 1
ATOM 2808 O O . LEU B 1 116 ? -0.959 -17.609 2.07 1 90.94 116 LEU B O 1
ATOM 2812 N N . GLY B 1 117 ? -1.434 -17.243 -0.062 1 94.01 117 GLY B N 1
ATOM 2813 C CA . GLY B 1 117 ? -0.486 -16.141 -0.036 1 94.01 117 GLY B CA 1
ATOM 2814 C C . GLY B 1 117 ? -0.882 -14.991 -0.943 1 94.01 117 GLY B C 1
ATOM 2815 O O . GLY B 1 117 ? -0.374 -13.877 -0.8 1 94.01 117 GLY B O 1
ATOM 2816 N N . ASP B 1 118 ? -1.816 -15.19 -1.784 1 96.63 118 ASP B N 1
ATOM 2817 C CA . ASP B 1 118 ? -2.162 -14.211 -2.811 1 96.63 118 ASP B CA 1
ATOM 2818 C C . ASP B 1 118 ? -2.704 -12.928 -2.186 1 96.63 118 ASP B C 1
ATOM 2820 O O . ASP B 1 118 ? -2.327 -11.827 -2.591 1 96.63 118 ASP B O 1
ATOM 2824 N N . VAL B 1 119 ? -3.533 -13.09 -1.228 1 98.4 119 VAL B N 1
ATOM 2825 C CA . VAL B 1 119 ? -4.17 -11.917 -0.638 1 98.4 119 VAL B CA 1
ATOM 2826 C C . VAL B 1 119 ? -3.115 -11.036 0.027 1 98.4 119 VAL B C 1
ATOM 2828 O O . VAL B 1 119 ? -3.183 -9.807 -0.054 1 98.4 119 VAL B O 1
ATOM 2831 N N . VAL B 1 120 ? -2.133 -11.67 0.679 1 98.07 120 VAL B N 1
ATOM 2832 C CA . VAL B 1 120 ? -1.061 -10.89 1.289 1 98.07 120 VAL B CA 1
ATOM 2833 C C . VAL B 1 120 ? -0.297 -10.127 0.208 1 98.07 120 VAL B C 1
ATOM 2835 O O . VAL B 1 120 ? -0.05 -8.927 0.344 1 98.07 120 VAL B O 1
ATOM 2838 N N . THR B 1 121 ? 0.043 -10.771 -0.842 1 98.28 121 THR B N 1
ATOM 2839 C CA . THR B 1 121 ? 0.772 -10.143 -1.939 1 98.28 121 THR B CA 1
ATOM 2840 C C . THR B 1 121 ? -0.058 -9.03 -2.572 1 98.28 121 THR B C 1
ATOM 2842 O O . THR B 1 121 ? 0.463 -7.953 -2.869 1 98.28 121 THR B O 1
ATOM 2845 N N . GLN B 1 122 ? -1.288 -9.247 -2.731 1 98.29 122 GLN B N 1
ATOM 2846 C CA . GLN B 1 122 ? -2.184 -8.283 -3.36 1 98.29 122 GLN B CA 1
ATOM 2847 C C . GLN B 1 122 ? -2.456 -7.1 -2.435 1 98.29 122 GLN B C 1
ATOM 2849 O O . GLN B 1 122 ? -2.651 -5.975 -2.899 1 98.29 122 GLN B O 1
ATOM 2854 N N . THR B 1 123 ? -2.482 -7.331 -1.159 1 96.66 123 THR B N 1
ATOM 2855 C CA . THR B 1 123 ? -2.723 -6.297 -0.159 1 96.66 123 THR B CA 1
ATOM 2856 C C . THR B 1 123 ? -1.611 -5.252 -0.183 1 96.66 123 THR B C 1
ATOM 2858 O O . THR B 1 123 ? -1.873 -4.056 -0.042 1 96.66 123 THR B O 1
ATOM 2861 N N . PHE B 1 124 ? -0.442 -5.681 -0.435 1 94.92 124 PHE B N 1
ATOM 2862 C CA . PHE B 1 124 ? 0.683 -4.779 -0.219 1 94.92 124 PHE B CA 1
ATOM 2863 C C . PHE B 1 124 ? 1.269 -4.316 -1.547 1 94.92 124 PHE B C 1
ATOM 2865 O O . PHE B 1 124 ? 1.801 -3.208 -1.644 1 94.92 124 PHE B O 1
ATOM 2872 N N . GLY B 1 125 ? 1.214 -5.229 -2.599 1 94.61 125 GLY B N 1
ATOM 2873 C CA . GLY B 1 125 ? 1.651 -4.834 -3.928 1 94.61 125 GLY B CA 1
ATOM 2874 C C . GLY B 1 125 ? 3.159 -4.861 -4.093 1 94.61 125 GLY B C 1
ATOM 2875 O O . GLY B 1 125 ? 3.898 -4.788 -3.108 1 94.61 125 GLY B O 1
ATOM 2876 N N . GLY B 1 126 ? 3.617 -4.88 -5.38 1 95.71 126 GLY B N 1
ATOM 2877 C CA . GLY B 1 126 ? 5.04 -4.983 -5.663 1 95.71 126 GLY B CA 1
ATOM 2878 C C . GLY B 1 126 ? 5.555 -6.409 -5.622 1 95.71 126 GLY B C 1
ATOM 2879 O O . GLY B 1 126 ? 4.807 -7.352 -5.89 1 95.71 126 GLY B O 1
ATOM 2880 N N . VAL B 1 127 ? 6.873 -6.469 -5.405 1 97.48 127 VAL B N 1
ATOM 2881 C CA . VAL B 1 127 ? 7.467 -7.76 -5.075 1 97.48 127 VAL B CA 1
ATOM 2882 C C . VAL B 1 127 ? 7.405 -7.987 -3.566 1 97.48 127 VAL B C 1
ATOM 2884 O O . VAL B 1 127 ? 8.023 -7.249 -2.795 1 97.48 127 VAL B O 1
ATOM 2887 N N . VAL B 1 128 ? 6.689 -8.945 -3.217 1 98.02 128 VAL B N 1
ATOM 2888 C CA . VAL B 1 128 ? 6.441 -9.183 -1.799 1 98.02 128 VAL B CA 1
ATOM 2889 C C . VAL B 1 128 ? 7.13 -10.474 -1.363 1 98.02 128 VAL B C 1
ATOM 2891 O O . VAL B 1 128 ? 6.929 -11.528 -1.972 1 98.02 128 VAL B O 1
ATOM 2894 N N . VAL B 1 129 ? 7.919 -10.324 -0.352 1 98.35 129 VAL B N 1
ATOM 2895 C CA . VAL B 1 129 ? 8.479 -11.49 0.323 1 98.35 129 VAL B CA 1
ATOM 2896 C C . VAL B 1 129 ? 7.728 -11.741 1.628 1 98.35 129 VAL B C 1
ATOM 2898 O O . VAL B 1 129 ? 7.86 -10.974 2.585 1 98.35 129 VAL B O 1
ATOM 2901 N N . ARG B 1 130 ? 6.971 -12.76 1.622 1 98.02 130 ARG B N 1
ATOM 2902 C CA . ARG B 1 130 ? 6.295 -13.177 2.845 1 98.02 130 ARG B CA 1
ATOM 2903 C C . ARG B 1 130 ? 7.228 -13.99 3.737 1 98.02 130 ARG B C 1
ATOM 2905 O O . ARG B 1 130 ? 7.541 -15.141 3.43 1 98.02 130 ARG B O 1
ATOM 2912 N N . LYS B 1 131 ? 7.603 -13.443 4.824 1 96.96 131 LYS B N 1
ATOM 2913 C CA . LYS B 1 131 ? 8.546 -14.077 5.74 1 96.96 131 LYS B CA 1
ATOM 2914 C C . LYS B 1 131 ? 7.818 -14.934 6.772 1 96.96 131 LYS B C 1
ATOM 2916 O O . LYS B 1 131 ? 8.44 -15.738 7.469 1 96.96 131 LYS B O 1
ATOM 2921 N N . SER B 1 132 ? 6.542 -14.757 6.844 1 96.33 132 SER B N 1
ATOM 2922 C CA . SER B 1 132 ? 5.691 -15.569 7.708 1 96.33 132 SER B CA 1
ATOM 2923 C C . SER B 1 132 ? 4.414 -15.991 6.989 1 96.33 132 SER B C 1
ATOM 2925 O O . SER B 1 132 ? 3.979 -15.327 6.046 1 96.33 132 SER B O 1
ATOM 2927 N N . ALA B 1 133 ? 3.941 -17.142 7.453 1 96.28 133 ALA B N 1
ATOM 2928 C CA . ALA B 1 133 ? 2.636 -17.597 6.979 1 96.28 133 ALA B CA 1
ATOM 2929 C C . ALA B 1 133 ? 1.514 -17.059 7.862 1 96.28 133 ALA B C 1
ATOM 2931 O O . ALA B 1 133 ? 1.246 -17.602 8.936 1 96.28 133 ALA B O 1
ATOM 2932 N N . ALA B 1 134 ? 0.85 -16.013 7.413 1 97.27 134 ALA B N 1
ATOM 2933 C CA . ALA B 1 134 ? -0.196 -15.377 8.209 1 97.27 134 ALA B CA 1
ATOM 2934 C C . ALA B 1 134 ? -1.086 -14.492 7.34 1 97.27 134 ALA B C 1
ATOM 2936 O O . ALA B 1 134 ? -0.791 -14.269 6.164 1 97.27 134 ALA B O 1
ATOM 2937 N N . CYS B 1 135 ? -2.135 -14.061 7.961 1 97.66 135 CYS B N 1
ATOM 2938 C CA . CYS B 1 135 ? -3.005 -13.091 7.305 1 97.66 135 CYS B CA 1
ATOM 2939 C C . CYS B 1 135 ? -2.333 -11.726 7.221 1 97.66 135 CYS B C 1
ATOM 2941 O O . CYS B 1 135 ? -1.315 -11.489 7.873 1 97.66 135 CYS B O 1
ATOM 2943 N N . PRO B 1 136 ? -2.889 -10.817 6.484 1 96.43 136 PRO B N 1
ATOM 2944 C CA . PRO B 1 136 ? -2.241 -9.529 6.226 1 96.43 136 PRO B CA 1
ATOM 2945 C C . PRO B 1 136 ? -1.957 -8.745 7.506 1 96.43 136 PRO B C 1
ATOM 2947 O O . PRO B 1 136 ? -0.914 -8.096 7.617 1 96.43 136 PRO B O 1
ATOM 2950 N N . SER B 1 137 ? -2.798 -8.766 8.514 1 94.97 137 SER B N 1
ATOM 2951 C CA . SER B 1 137 ? -2.606 -7.969 9.721 1 94.97 137 SER B CA 1
ATOM 2952 C C . SER B 1 137 ? -1.443 -8.499 10.555 1 94.97 137 SER B C 1
ATOM 2954 O O . SER B 1 137 ? -0.932 -7.799 11.431 1 94.97 137 SER B O 1
ATOM 2956 N N . ARG B 1 138 ? -0.961 -9.68 10.242 1 94.73 138 ARG B N 1
ATOM 2957 C CA . ARG B 1 138 ? 0.048 -10.328 11.074 1 94.73 138 ARG B CA 1
ATOM 2958 C C . ARG B 1 138 ? 1.287 -10.681 10.258 1 94.73 138 ARG B C 1
ATOM 2960 O O . ARG B 1 138 ? 2.303 -11.103 10.814 1 94.73 138 ARG B O 1
ATOM 2967 N N . ALA B 1 139 ? 1.19 -10.484 9.007 1 94.25 139 ALA B N 1
ATOM 2968 C CA . ALA B 1 139 ? 2.244 -10.94 8.105 1 94.25 139 ALA B CA 1
ATOM 2969 C C . ALA B 1 139 ? 3.534 -10.156 8.329 1 94.25 139 ALA B C 1
ATOM 2971 O O . ALA B 1 139 ? 3.505 -8.934 8.493 1 94.25 139 ALA B O 1
ATOM 2972 N N . GLU B 1 140 ? 4.572 -10.863 8.472 1 93.66 140 GLU B N 1
ATOM 2973 C CA . GLU B 1 140 ? 5.902 -10.275 8.351 1 93.66 140 GLU B CA 1
ATOM 2974 C C . GLU B 1 140 ? 6.403 -10.333 6.91 1 93.66 140 GLU B C 1
ATOM 2976 O O . GLU B 1 140 ? 6.403 -11.399 6.29 1 93.66 140 GLU B O 1
ATOM 2981 N N . LEU B 1 141 ? 6.752 -9.135 6.386 1 94.51 141 LEU B N 1
ATOM 2982 C CA . LEU B 1 141 ? 7.113 -9.183 4.974 1 94.51 141 LEU B CA 1
ATOM 2983 C C . LEU B 1 141 ? 8.123 -8.093 4.633 1 94.51 141 LEU B C 1
ATOM 2985 O O . LEU B 1 141 ? 8.395 -7.215 5.455 1 94.51 141 LEU B O 1
ATOM 2989 N N . GLU B 1 142 ? 8.782 -8.237 3.566 1 95.03 142 GLU B N 1
ATOM 2990 C CA . GLU B 1 142 ? 9.533 -7.209 2.852 1 95.03 142 GLU B CA 1
ATOM 2991 C C . GLU B 1 142 ? 8.971 -6.988 1.45 1 95.03 142 GLU B C 1
ATOM 2993 O O . GLU B 1 142 ? 8.25 -7.838 0.924 1 95.03 142 GLU B O 1
ATOM 2998 N N . ARG B 1 143 ? 9.235 -5.84 0.915 1 95.11 143 ARG B N 1
ATOM 2999 C CA . ARG B 1 143 ? 8.734 -5.502 -0.414 1 95.11 143 ARG B CA 1
ATOM 3000 C C . ARG B 1 143 ? 9.811 -4.813 -1.246 1 95.11 143 ARG B C 1
ATOM 3002 O O . ARG B 1 143 ? 10.674 -4.119 -0.703 1 95.11 143 ARG B O 1
ATOM 3009 N N . PHE B 1 144 ? 9.708 -4.965 -2.529 1 94.81 144 PHE B N 1
ATOM 3010 C CA . PHE B 1 144 ? 10.59 -4.283 -3.469 1 94.81 144 PHE B CA 1
ATOM 3011 C C . PHE B 1 144 ? 9.787 -3.64 -4.594 1 94.81 144 PHE B C 1
ATOM 3013 O O . PHE B 1 144 ? 8.812 -4.219 -5.078 1 94.81 144 PHE B O 1
ATOM 3020 N N . PHE B 1 145 ? 10.181 -2.435 -4.995 1 91.96 145 PHE B N 1
ATOM 3021 C CA . PHE B 1 145 ? 9.512 -1.67 -6.041 1 91.96 145 PHE B CA 1
ATOM 3022 C C . PHE B 1 145 ? 10.385 -1.577 -7.287 1 91.96 145 PHE B C 1
ATOM 3024 O O . PHE B 1 145 ? 10.93 -0.514 -7.592 1 91.96 145 PHE B O 1
ATOM 3031 N N . TRP B 1 146 ? 10.414 -2.619 -8.031 1 92.58 146 TRP B N 1
ATOM 3032 C CA . TRP B 1 146 ? 11.235 -2.665 -9.235 1 92.58 146 TRP B CA 1
ATOM 3033 C C . TRP B 1 146 ? 10.499 -2.049 -10.42 1 92.58 146 TRP B C 1
ATOM 3035 O O . TRP B 1 146 ? 9.27 -1.95 -10.412 1 92.58 146 TRP B O 1
ATOM 3045 N N . ASN B 1 147 ? 11.268 -1.483 -11.331 1 91.27 147 ASN B N 1
ATOM 3046 C CA . ASN B 1 147 ? 10.752 -1.157 -12.657 1 91.27 147 ASN B CA 1
ATOM 3047 C C . ASN B 1 147 ? 10.889 -2.335 -13.617 1 91.27 147 ASN B C 1
ATOM 3049 O O . ASN B 1 147 ? 11.928 -2.501 -14.258 1 91.27 147 ASN B O 1
ATOM 3053 N N . ALA B 1 148 ? 9.796 -3.089 -13.695 1 94.81 148 ALA B N 1
ATOM 3054 C CA . ALA B 1 148 ? 9.891 -4.318 -14.478 1 94.81 148 ALA B CA 1
ATOM 3055 C C . ALA B 1 148 ? 8.615 -4.557 -15.28 1 94.81 148 ALA B C 1
ATOM 3057 O O . ALA B 1 148 ? 7.52 -4.201 -14.837 1 94.81 148 ALA B O 1
ATOM 3058 N N . GLU B 1 149 ? 8.774 -5.084 -16.457 1 97.53 149 GLU B N 1
ATOM 3059 C CA . GLU B 1 149 ? 7.711 -5.586 -17.322 1 97.53 149 GLU B CA 1
ATOM 3060 C C . GLU B 1 149 ? 7.945 -7.048 -17.692 1 97.53 149 GLU B C 1
ATOM 3062 O O . GLU B 1 149 ? 9.073 -7.447 -17.987 1 97.53 149 GLU B O 1
ATOM 3067 N N . PHE B 1 150 ? 6.912 -7.822 -17.655 1 98.66 150 PHE B N 1
ATOM 3068 C CA . PHE B 1 150 ? 7.047 -9.255 -17.886 1 98.66 150 PHE B CA 1
ATOM 3069 C C . PHE B 1 150 ? 6.209 -9.692 -19.081 1 98.66 150 PHE B C 1
ATOM 3071 O O . PHE B 1 150 ? 5.173 -9.091 -19.372 1 98.66 150 PHE B O 1
ATOM 3078 N N . ASP B 1 151 ? 6.674 -10.723 -19.721 1 98.77 151 ASP B N 1
ATOM 3079 C CA . ASP B 1 151 ? 5.911 -11.468 -20.717 1 98.77 151 ASP B CA 1
ATOM 3080 C C . ASP B 1 151 ? 5.243 -12.692 -20.095 1 98.77 151 ASP B C 1
ATOM 3082 O O . ASP B 1 151 ? 5.86 -13.408 -19.305 1 98.77 151 ASP B O 1
ATOM 3086 N N . PHE B 1 152 ? 3.985 -12.894 -20.464 1 98.72 152 PHE B N 1
ATOM 3087 C CA . PHE B 1 152 ? 3.255 -14.036 -19.924 1 98.72 152 PHE B CA 1
ATOM 3088 C C . PHE B 1 152 ? 2.677 -14.889 -21.047 1 98.72 152 PHE B C 1
ATOM 3090 O O . PHE B 1 152 ? 2.279 -14.365 -22.089 1 98.72 152 PHE B O 1
ATOM 3097 N N . VAL B 1 153 ? 2.627 -16.158 -20.781 1 98.38 153 VAL B N 1
ATOM 3098 C CA . VAL B 1 153 ? 1.834 -17.04 -21.632 1 98.38 153 VAL B CA 1
ATOM 3099 C C . VAL B 1 153 ? 1.11 -18.073 -20.773 1 98.38 153 VAL B C 1
ATOM 3101 O O . VAL B 1 153 ? 1.709 -18.677 -19.88 1 98.38 153 VAL B O 1
ATOM 3104 N N . VAL B 1 154 ? -0.152 -18.18 -20.976 1 97.2 154 VAL B N 1
ATOM 3105 C CA . VAL B 1 154 ? -0.98 -19.159 -20.279 1 97.2 154 VAL B CA 1
ATOM 3106 C C . VAL B 1 154 ? -1.065 -20.442 -21.102 1 97.2 154 VAL B C 1
ATOM 3108 O O . VAL B 1 154 ? -1.494 -20.419 -22.258 1 97.2 154 VAL B O 1
ATOM 3111 N N . MET B 1 155 ? -0.741 -21.538 -20.502 1 94.85 155 MET B N 1
ATOM 3112 C CA . MET B 1 155 ? -0.717 -22.805 -21.227 1 94.85 155 MET B CA 1
ATOM 3113 C C . MET B 1 155 ? -1.764 -23.767 -20.677 1 94.85 155 MET B C 1
ATOM 3115 O O . MET B 1 155 ? -2.071 -24.782 -21.305 1 94.85 155 MET B O 1
ATOM 3119 N N . GLY B 1 156 ? -2.307 -23.472 -19.515 1 88.3 156 GLY B N 1
ATOM 3120 C CA . GLY B 1 156 ? -3.336 -24.336 -18.959 1 88.3 156 GLY B CA 1
ATOM 3121 C C . GLY B 1 156 ? -3.568 -24.111 -17.476 1 88.3 156 GLY B C 1
ATOM 3122 O O . GLY B 1 156 ? -2.965 -23.218 -16.877 1 88.3 156 GLY B O 1
ATOM 3123 N N . GLU B 1 157 ? -4.474 -24.897 -16.93 1 82.86 157 GLU B N 1
ATOM 3124 C CA . GLU B 1 157 ? -4.848 -24.81 -15.521 1 82.86 157 GLU B CA 1
ATOM 3125 C C . GLU B 1 157 ? -4.163 -25.899 -14.7 1 82.86 157 GLU B C 1
ATOM 3127 O O . GLU B 1 157 ? -3.825 -26.96 -15.227 1 82.86 157 GLU B O 1
ATOM 3132 N N . ILE B 1 158 ? -3.787 -25.58 -13.532 1 75.77 158 ILE B N 1
ATOM 3133 C CA . ILE B 1 158 ? -3.365 -26.58 -12.556 1 75.77 158 ILE B CA 1
ATOM 3134 C C . ILE B 1 158 ? -4.247 -26.492 -11.313 1 75.77 158 ILE B C 1
ATOM 3136 O O . ILE B 1 158 ? -4.509 -25.399 -10.806 1 75.77 158 ILE B O 1
ATOM 3140 N N . SER B 1 159 ? -4.74 -27.611 -10.949 1 67.87 159 SER B N 1
ATOM 3141 C CA . SER B 1 159 ? -5.515 -27.613 -9.713 1 67.87 159 SER B CA 1
ATOM 3142 C C . SER B 1 159 ? -4.607 -27.511 -8.492 1 67.87 159 SER B C 1
ATOM 3144 O O . SER B 1 159 ? -3.774 -28.389 -8.256 1 67.87 159 SER B O 1
ATOM 3146 N N . THR B 1 160 ? -4.676 -26.607 -7.742 1 63.06 160 THR B N 1
ATOM 3147 C CA . THR B 1 160 ? -3.916 -26.391 -6.516 1 63.06 160 THR B CA 1
ATOM 3148 C C . THR B 1 160 ? -4.14 -27.536 -5.533 1 63.06 160 THR B C 1
ATOM 3150 O O . THR B 1 160 ? -3.198 -27.998 -4.884 1 63.06 160 THR B O 1
ATOM 3153 N N . LYS B 1 161 ? -5.304 -27.94 -5.536 1 63.99 161 LYS B N 1
ATOM 3154 C CA . LYS B 1 161 ? -5.703 -29.013 -4.63 1 63.99 161 LYS B CA 1
ATOM 3155 C C . LYS B 1 161 ? -4.897 -30.282 -4.893 1 63.99 161 LYS B C 1
ATOM 3157 O O . LYS B 1 161 ? -4.499 -30.977 -3.955 1 63.99 161 LYS B O 1
ATOM 3162 N N . ASP B 1 162 ? -4.603 -30.452 -6.073 1 65.01 162 ASP B N 1
ATOM 3163 C CA . ASP B 1 162 ? -3.899 -31.678 -6.433 1 65.01 162 ASP B CA 1
ATOM 3164 C C . ASP B 1 162 ? -2.432 -31.613 -6.011 1 65.01 162 ASP B C 1
ATOM 3166 O O . ASP B 1 162 ? -1.849 -32.624 -5.615 1 65.01 162 ASP B O 1
ATOM 3170 N N . VAL B 1 163 ? -1.962 -30.49 -6.006 1 67.05 163 VAL B N 1
ATOM 3171 C CA . VAL B 1 163 ? -0.545 -30.335 -5.692 1 67.05 163 VAL B CA 1
ATOM 3172 C C . VAL B 1 163 ? -0.356 -30.268 -4.178 1 67.05 163 VAL B C 1
ATOM 3174 O O . VAL B 1 163 ? 0.536 -30.92 -3.629 1 67.05 163 VAL B O 1
ATOM 3177 N N . ILE B 1 164 ? -1.225 -29.613 -3.467 1 66.25 164 ILE B N 1
ATOM 3178 C CA . ILE B 1 164 ? -1.051 -29.354 -2.042 1 66.25 164 ILE B CA 1
ATOM 3179 C C . ILE B 1 164 ? -1.671 -30.489 -1.231 1 66.25 164 ILE B C 1
ATOM 3181 O O . ILE B 1 164 ? -1.296 -30.714 -0.078 1 66.25 164 ILE B O 1
ATOM 3185 N N . GLY B 1 165 ? -2.51 -31.12 -1.874 1 64.85 165 GLY B N 1
ATOM 3186 C CA . GLY B 1 165 ? -3.194 -32.197 -1.175 1 64.85 165 GLY B CA 1
ATOM 3187 C C . GLY B 1 165 ? -2.307 -33.402 -0.924 1 64.85 165 GLY B C 1
ATOM 3188 O O . GLY B 1 165 ? -2.592 -34.215 -0.042 1 64.85 165 GLY B O 1
ATOM 3189 N N . ASP B 1 166 ? -1.233 -33.491 -1.668 1 69.03 166 ASP B N 1
ATOM 3190 C CA . ASP B 1 166 ? -0.268 -34.562 -1.44 1 69.03 166 ASP B CA 1
ATOM 3191 C C . ASP B 1 166 ? 0.706 -34.195 -0.323 1 69.03 166 ASP B C 1
ATOM 3193 O O . ASP B 1 166 ? 1.514 -33.276 -0.473 1 69.03 166 ASP B O 1
ATOM 3197 N N . GLU B 1 167 ? 0.586 -34.948 0.695 1 72.27 167 GLU B N 1
ATOM 3198 C CA . GLU B 1 167 ? 1.348 -34.621 1.896 1 72.27 167 GLU B CA 1
ATOM 3199 C C . GLU B 1 167 ? 2.846 -34.577 1.604 1 72.27 167 GLU B C 1
ATOM 3201 O O . GLU B 1 167 ? 3.552 -33.691 2.09 1 72.27 167 GLU B O 1
ATOM 3206 N N . LEU B 1 168 ? 3.318 -35.72 0.968 1 69.54 168 LEU B N 1
ATOM 3207 C CA . LEU B 1 168 ? 4.742 -35.772 0.658 1 69.54 168 LEU B CA 1
ATOM 3208 C C . LEU B 1 168 ? 5.153 -34.589 -0.212 1 69.54 168 LEU B C 1
ATOM 3210 O O . LEU B 1 168 ? 6.192 -33.968 0.027 1 69.54 168 LEU B O 1
ATOM 3214 N N . LYS B 1 169 ? 4.381 -34.313 -1.115 1 76.49 169 LYS B N 1
ATOM 3215 C CA . LYS B 1 169 ? 4.645 -33.167 -1.981 1 76.49 169 LYS B CA 1
ATOM 3216 C C . LYS B 1 169 ? 4.57 -31.859 -1.199 1 76.49 169 LYS B C 1
ATOM 3218 O O . LYS B 1 169 ? 5.395 -30.965 -1.395 1 76.49 169 LYS B O 1
ATOM 3223 N N . ARG B 1 170 ? 3.682 -31.901 -0.344 1 80.97 170 ARG B N 1
ATOM 3224 C CA . ARG B 1 170 ? 3.509 -30.697 0.462 1 80.97 170 ARG B CA 1
ATOM 3225 C C . ARG B 1 170 ? 4.732 -30.443 1.337 1 80.97 170 ARG B C 1
ATOM 3227 O O . ARG B 1 170 ? 5.145 -29.296 1.516 1 80.97 170 ARG B O 1
ATOM 3234 N N . ARG B 1 171 ? 5.264 -31.477 1.877 1 85.37 171 ARG B N 1
ATOM 3235 C CA . ARG B 1 171 ? 6.453 -31.347 2.713 1 85.37 171 ARG B CA 1
ATOM 3236 C C . ARG B 1 171 ? 7.649 -30.872 1.894 1 85.37 171 ARG B C 1
ATOM 3238 O O . ARG B 1 171 ? 8.409 -30.009 2.339 1 85.37 171 ARG B O 1
ATOM 3245 N N . ARG B 1 172 ? 7.789 -31.475 0.783 1 87.34 172 ARG B N 1
ATOM 3246 C CA . ARG B 1 172 ? 8.883 -31.083 -0.099 1 87.34 172 ARG B CA 1
ATOM 3247 C C . ARG B 1 172 ? 8.748 -29.625 -0.525 1 87.34 172 ARG B C 1
ATOM 3249 O O . ARG B 1 172 ? 9.731 -28.881 -0.535 1 87.34 172 ARG B O 1
ATOM 3256 N N . ILE B 1 173 ? 7.609 -29.305 -0.821 1 91.72 173 ILE B N 1
ATOM 3257 C CA . ILE B 1 173 ? 7.315 -27.938 -1.237 1 91.72 173 ILE B CA 1
ATOM 3258 C C . ILE B 1 173 ? 7.586 -26.978 -0.081 1 91.72 173 ILE B C 1
ATOM 3260 O O . ILE B 1 173 ? 8.176 -25.913 -0.276 1 91.72 173 ILE B O 1
ATOM 3264 N N . GLY B 1 174 ? 7.212 -27.383 1.061 1 93.9 174 GLY B N 1
ATOM 3265 C CA . GLY B 1 174 ? 7.421 -26.566 2.246 1 93.9 174 GLY B CA 1
ATOM 3266 C C . GLY B 1 174 ? 8.884 -26.279 2.522 1 93.9 174 GLY B C 1
ATOM 3267 O O . GLY B 1 174 ? 9.27 -25.125 2.72 1 93.9 174 GLY B O 1
ATOM 3268 N N . GLU B 1 175 ? 9.669 -27.27 2.516 1 95.28 175 GLU B N 1
ATOM 3269 C CA . GLU B 1 175 ? 11.094 -27.133 2.801 1 95.28 175 GLU B CA 1
ATOM 3270 C C . GLU B 1 175 ? 11.805 -26.355 1.697 1 95.28 175 GLU B C 1
ATOM 3272 O O . GLU B 1 175 ? 12.608 -25.462 1.978 1 95.28 175 GLU B O 1
ATOM 3277 N N . ALA B 1 176 ? 11.52 -26.708 0.534 1 96.37 176 ALA B N 1
ATOM 3278 C CA . ALA B 1 176 ? 12.124 -26.017 -0.602 1 96.37 176 ALA B CA 1
ATOM 3279 C C . ALA B 1 176 ? 11.742 -24.54 -0.612 1 96.37 176 ALA B C 1
ATOM 3281 O O . ALA B 1 176 ? 12.584 -23.676 -0.871 1 96.37 176 ALA B O 1
ATOM 3282 N N . GLY B 1 177 ? 10.48 -24.296 -0.362 1 97.38 177 GLY B N 1
ATOM 3283 C CA . GLY B 1 177 ? 10.006 -22.922 -0.341 1 97.38 177 GLY B CA 1
ATOM 3284 C C . GLY B 1 177 ? 10.748 -22.049 0.653 1 97.38 177 GLY B C 1
ATOM 3285 O O . GLY B 1 177 ? 11.137 -20.925 0.331 1 97.38 177 GLY B O 1
ATOM 3286 N N . LYS B 1 178 ? 10.981 -22.556 1.832 1 97.52 178 LYS B N 1
ATOM 3287 C CA . LYS B 1 178 ? 11.721 -21.814 2.849 1 97.52 178 LYS B CA 1
ATOM 3288 C C . LYS B 1 178 ? 13.159 -21.56 2.406 1 97.52 178 LYS B C 1
ATOM 3290 O O . LYS B 1 178 ? 13.669 -20.446 2.545 1 97.52 178 LYS B O 1
ATOM 3295 N N . ARG B 1 179 ? 13.73 -22.553 1.902 1 97.8 179 ARG B N 1
ATOM 3296 C CA . ARG B 1 179 ? 15.13 -22.463 1.501 1 97.8 179 ARG B CA 1
ATOM 3297 C C . ARG B 1 179 ? 15.313 -21.451 0.375 1 97.8 179 ARG B C 1
ATOM 3299 O O . ARG B 1 179 ? 16.194 -20.591 0.444 1 97.8 179 ARG B O 1
ATOM 3306 N N . TRP B 1 180 ? 14.514 -21.521 -0.602 1 98.39 180 TRP B N 1
ATOM 3307 C CA . TRP B 1 180 ? 14.689 -20.669 -1.774 1 98.39 180 TRP B CA 1
ATOM 3308 C C . TRP B 1 180 ? 14.275 -19.233 -1.47 1 98.39 180 TRP B C 1
ATOM 3310 O O . TRP B 1 180 ? 14.801 -18.29 -2.064 1 98.39 180 TRP B O 1
ATOM 3320 N N . THR B 1 181 ? 13.296 -19.058 -0.56 1 98.46 181 THR B N 1
ATOM 3321 C CA . THR B 1 181 ? 12.972 -17.708 -0.114 1 98.46 181 THR B CA 1
ATOM 3322 C C . THR B 1 181 ? 14.174 -17.059 0.566 1 98.46 181 THR B C 1
ATOM 3324 O O . THR B 1 181 ? 14.477 -15.89 0.321 1 98.46 181 THR B O 1
ATOM 3327 N N . LYS B 1 182 ? 14.866 -17.815 1.402 1 97.92 182 LYS B N 1
ATOM 3328 C CA . LYS B 1 182 ? 16.068 -17.32 2.066 1 97.92 182 LYS B CA 1
ATOM 3329 C C . LYS B 1 182 ? 17.156 -16.98 1.052 1 97.92 182 LYS B C 1
ATOM 3331 O O . LYS B 1 182 ? 17.843 -15.966 1.187 1 97.92 182 LYS B O 1
ATOM 3336 N N . GLU B 1 183 ? 17.304 -17.853 0.098 1 98.31 183 GLU B N 1
ATOM 3337 C CA . GLU B 1 183 ? 18.293 -17.621 -0.95 1 98.31 183 GLU B CA 1
ATOM 3338 C C . GLU B 1 183 ? 17.993 -16.336 -1.717 1 98.31 183 GLU B C 1
ATOM 3340 O O . GLU B 1 183 ? 18.904 -15.568 -2.033 1 98.31 183 GLU B O 1
ATOM 3345 N N . PHE B 1 184 ? 16.774 -16.07 -2.043 1 98.29 184 PHE B N 1
ATOM 3346 C CA . PHE B 1 184 ? 16.37 -14.864 -2.756 1 98.29 184 PHE B CA 1
ATOM 3347 C C . PHE B 1 184 ? 16.711 -13.618 -1.948 1 98.29 184 PHE B C 1
ATOM 3349 O O . PHE B 1 184 ? 17.19 -12.625 -2.5 1 98.29 184 PHE B O 1
ATOM 3356 N N . LEU B 1 185 ? 16.454 -13.686 -0.675 1 96.78 185 LEU B N 1
ATOM 3357 C CA . LEU B 1 185 ? 16.621 -12.531 0.199 1 96.78 185 LEU B CA 1
ATOM 3358 C C . LEU B 1 185 ? 18.093 -12.147 0.317 1 96.78 185 LEU B C 1
ATOM 3360 O O . LEU B 1 185 ? 18.416 -11.014 0.68 1 96.78 185 LEU B O 1
ATOM 3364 N N . LYS B 1 186 ? 19.008 -13.09 0.03 1 96.45 186 LYS B N 1
ATOM 3365 C CA . LYS B 1 186 ? 20.433 -12.774 0.057 1 96.45 186 LYS B CA 1
ATOM 3366 C C . LYS B 1 186 ? 20.784 -11.728 -0.997 1 96.45 186 LYS B C 1
ATOM 3368 O O . LYS B 1 186 ? 21.697 -10.923 -0.801 1 96.45 186 LYS B O 1
ATOM 3373 N N . LYS B 1 187 ? 20.146 -11.741 -2.094 1 96.06 187 LYS B N 1
ATOM 3374 C CA . LYS B 1 187 ? 20.333 -10.802 -3.196 1 96.06 187 LYS B CA 1
ATOM 3375 C C . LYS B 1 187 ? 19.027 -10.576 -3.953 1 96.06 187 LYS B C 1
ATOM 3377 O O . LYS B 1 187 ? 18.853 -11.079 -5.065 1 96.06 187 LYS B O 1
ATOM 3382 N N . PRO B 1 188 ? 18.166 -9.815 -3.397 1 95.8 188 PRO B N 1
ATOM 3383 C CA . PRO B 1 188 ? 16.828 -9.635 -3.967 1 95.8 188 PRO B CA 1
ATOM 3384 C C . PRO B 1 188 ? 16.838 -8.796 -5.242 1 95.8 188 PRO B C 1
ATOM 3386 O O . PRO B 1 188 ? 16.458 -7.622 -5.216 1 95.8 188 PRO B O 1
ATOM 3389 N N . THR B 1 189 ? 17.18 -9.351 -6.316 1 95.62 189 THR B N 1
ATOM 3390 C CA . THR B 1 189 ? 17.192 -8.744 -7.642 1 95.62 189 THR B CA 1
ATOM 3391 C C . THR B 1 189 ? 16.294 -9.521 -8.601 1 95.62 189 THR B C 1
ATOM 3393 O O . THR B 1 189 ? 15.912 -10.658 -8.318 1 95.62 189 THR B O 1
ATOM 3396 N N . LEU B 1 190 ? 16.019 -8.896 -9.688 1 96.41 190 LEU B N 1
ATOM 3397 C CA . LEU B 1 190 ? 15.197 -9.54 -10.707 1 96.41 190 LEU B CA 1
ATOM 3398 C C . LEU B 1 190 ? 15.866 -10.81 -11.222 1 96.41 190 LEU B C 1
ATOM 3400 O O . LEU B 1 190 ? 15.206 -11.836 -11.401 1 96.41 190 LEU B O 1
ATOM 3404 N N . GLU B 1 191 ? 17.134 -10.737 -11.47 1 96.59 191 GLU B N 1
ATOM 3405 C CA . GLU B 1 191 ? 17.886 -11.897 -11.94 1 96.59 191 GLU B CA 1
ATOM 3406 C C . GLU B 1 191 ? 17.813 -13.045 -10.938 1 96.59 191 GLU B C 1
ATOM 3408 O O . GLU B 1 191 ? 17.579 -14.194 -11.318 1 96.59 191 GLU B O 1
ATOM 3413 N N . ASN B 1 192 ? 18.009 -12.662 -9.738 1 97.96 192 ASN B N 1
ATOM 3414 C CA . ASN B 1 192 ? 17.981 -13.685 -8.697 1 97.96 192 ASN B CA 1
ATOM 3415 C C . ASN B 1 192 ? 16.577 -14.25 -8.504 1 97.96 192 ASN B C 1
ATOM 3417 O O . ASN B 1 192 ? 16.417 -15.399 -8.09 1 97.96 192 ASN B O 1
ATOM 3421 N N . LEU B 1 193 ? 15.555 -13.496 -8.806 1 98.52 193 LEU B N 1
ATOM 3422 C CA . LEU B 1 193 ? 14.185 -13.992 -8.738 1 98.52 193 LEU B CA 1
ATOM 3423 C C . LEU B 1 193 ? 13.985 -15.171 -9.685 1 98.52 193 LEU B C 1
ATOM 3425 O O . LEU B 1 193 ? 13.417 -16.195 -9.298 1 98.52 193 LEU B O 1
ATOM 3429 N N . PHE B 1 194 ? 14.468 -15.034 -10.896 1 98.6 194 PHE B N 1
ATOM 3430 C CA . PHE B 1 194 ? 14.332 -16.111 -11.87 1 98.6 194 PHE B CA 1
ATOM 3431 C C . PHE B 1 194 ? 15.138 -17.332 -11.444 1 98.6 194 PHE B C 1
ATOM 3433 O O . PHE B 1 194 ? 14.664 -18.464 -11.555 1 98.6 194 PHE B O 1
ATOM 3440 N N . HIS B 1 195 ? 16.3 -17.039 -10.962 1 98.19 195 HIS B N 1
ATOM 3441 C CA . HIS B 1 195 ? 17.16 -18.13 -10.517 1 98.19 195 HIS B CA 1
ATOM 3442 C C . HIS B 1 195 ? 16.505 -18.926 -9.394 1 98.19 195 HIS B C 1
ATOM 3444 O O . HIS B 1 195 ? 16.406 -20.153 -9.473 1 98.19 195 HIS B O 1
ATOM 3450 N N . CYS B 1 196 ? 16.021 -18.255 -8.397 1 98.73 196 CYS B N 1
ATOM 3451 C CA . CYS B 1 196 ? 15.453 -18.905 -7.221 1 98.73 196 CYS B CA 1
ATOM 3452 C C . CYS B 1 196 ? 14.113 -19.553 -7.551 1 98.73 196 CYS B C 1
ATOM 3454 O O . CYS B 1 196 ? 13.807 -20.641 -7.06 1 98.73 196 CYS B O 1
ATOM 3456 N N . SER B 1 197 ? 13.3 -18.873 -8.366 1 98.62 197 SER B N 1
ATOM 3457 C CA . SER B 1 197 ? 12.016 -19.438 -8.771 1 98.62 197 SER B CA 1
ATOM 3458 C C . SER B 1 197 ? 12.203 -20.747 -9.531 1 98.62 197 SER B C 1
ATOM 3460 O O . SER B 1 197 ? 11.513 -21.732 -9.261 1 98.62 197 SER B O 1
ATOM 3462 N N . ASN B 1 198 ? 13.134 -20.741 -10.467 1 98.26 198 ASN B N 1
ATOM 3463 C CA . ASN B 1 198 ? 13.415 -21.948 -11.238 1 98.26 198 ASN B CA 1
ATOM 3464 C C . ASN B 1 198 ? 14.019 -23.043 -10.363 1 98.26 198 ASN B C 1
ATOM 3466 O O . ASN B 1 198 ? 13.743 -24.227 -10.565 1 98.26 198 ASN B O 1
ATOM 3470 N N . GLY B 1 199 ? 14.915 -22.608 -9.496 1 97.85 199 GLY B N 1
ATOM 3471 C CA . GLY B 1 199 ? 15.449 -23.581 -8.555 1 97.85 199 GLY B CA 1
ATOM 3472 C C . GLY B 1 199 ? 14.373 -24.275 -7.741 1 97.85 199 GLY B C 1
ATOM 3473 O O . GLY B 1 199 ? 14.38 -25.501 -7.612 1 97.85 199 GLY B O 1
ATOM 3474 N N . PHE B 1 200 ? 13.465 -23.57 -7.205 1 98.01 200 PHE B N 1
ATOM 3475 C CA . PHE B 1 200 ? 12.335 -24.096 -6.449 1 98.01 200 PHE B CA 1
ATOM 3476 C C . PHE B 1 200 ? 11.499 -25.0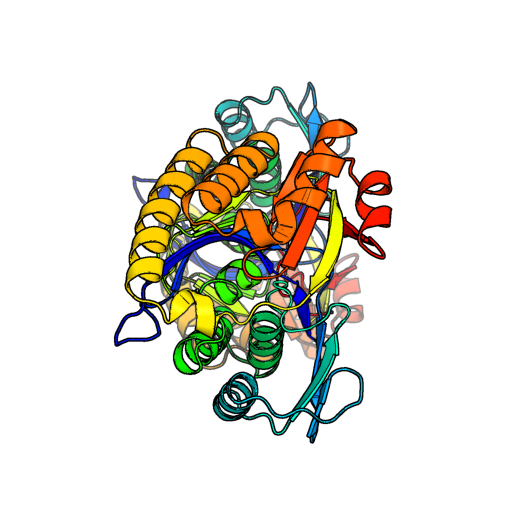37 -7.309 1 98.01 200 PHE B C 1
ATOM 3478 O O . PHE B 1 200 ? 11.174 -26.148 -6.886 1 98.01 200 PHE B O 1
ATOM 3485 N N . ALA B 1 201 ? 11.134 -24.577 -8.509 1 95.84 201 ALA B N 1
ATOM 3486 C CA . ALA B 1 201 ? 10.286 -25.364 -9.4 1 95.84 201 ALA B CA 1
ATOM 3487 C C . ALA B 1 201 ? 10.956 -26.685 -9.77 1 95.84 201 ALA B C 1
ATOM 3489 O O . ALA B 1 201 ? 10.295 -27.723 -9.845 1 95.84 201 ALA B O 1
ATOM 3490 N N . ARG B 1 202 ? 12.211 -26.622 -10.021 1 95.62 202 ARG B N 1
ATOM 3491 C CA . ARG B 1 202 ? 12.957 -27.828 -10.366 1 95.62 202 ARG B CA 1
ATOM 3492 C C . ARG B 1 202 ? 12.983 -28.809 -9.199 1 95.62 202 ARG B C 1
ATOM 3494 O O . ARG B 1 202 ? 12.735 -30.003 -9.38 1 95.62 202 ARG B O 1
ATOM 3501 N N . GLU B 1 203 ? 13.259 -28.308 -8.072 1 94.81 203 GLU B N 1
ATOM 3502 C CA . GLU B 1 203 ? 13.381 -29.147 -6.884 1 94.81 203 GLU B CA 1
ATOM 3503 C C . GLU B 1 203 ? 12.045 -29.791 -6.523 1 94.81 203 GLU B C 1
ATOM 3505 O O . GLU B 1 203 ? 12.009 -30.905 -5.996 1 94.81 203 GLU B O 1
ATOM 3510 N N . THR B 1 204 ? 10.95 -29.183 -6.789 1 92.59 204 THR B N 1
ATOM 3511 C CA . THR B 1 204 ? 9.634 -29.68 -6.404 1 92.59 204 THR B CA 1
ATOM 3512 C C . THR B 1 204 ? 8.986 -30.443 -7.556 1 92.59 204 THR B C 1
ATOM 3514 O O . THR B 1 204 ? 7.891 -30.988 -7.407 1 92.59 204 THR B O 1
ATOM 3517 N N . GLY B 1 205 ? 9.623 -30.411 -8.743 1 89.44 205 GLY B N 1
ATOM 3518 C CA . GLY B 1 205 ? 9.122 -31.153 -9.889 1 89.44 205 GLY B CA 1
ATOM 3519 C C . GLY B 1 205 ? 8.071 -30.396 -10.678 1 89.44 205 GLY B C 1
ATOM 3520 O O . GLY B 1 205 ? 7.484 -30.935 -11.618 1 89.44 205 GLY B O 1
ATOM 3521 N N . LEU B 1 206 ? 7.857 -29.179 -10.328 1 90.01 206 LEU B N 1
ATOM 3522 C CA . LEU B 1 206 ? 6.804 -28.395 -10.962 1 90.01 206 LEU B CA 1
ATOM 3523 C C . LEU B 1 206 ? 7.264 -27.86 -12.314 1 90.01 206 LEU B C 1
ATOM 3525 O O . LEU B 1 206 ? 6.443 -27.619 -13.203 1 90.01 206 LEU B O 1
ATOM 3529 N N . LEU B 1 207 ? 8.53 -27.72 -12.48 1 92.79 207 LEU B N 1
ATOM 3530 C CA . LEU B 1 207 ? 9.078 -27.096 -13.679 1 92.79 207 LEU B CA 1
ATOM 3531 C C . LEU B 1 207 ? 8.741 -27.914 -14.921 1 92.79 207 LEU B C 1
ATOM 3533 O O . LEU B 1 207 ? 8.655 -27.37 -16.024 1 92.79 207 LEU B O 1
ATOM 3537 N N . GLU B 1 208 ? 8.547 -29.148 -14.768 1 91.29 208 GLU B N 1
ATOM 3538 C CA . GLU B 1 208 ? 8.276 -30.046 -15.887 1 91.29 208 GLU B CA 1
ATOM 3539 C C . GLU B 1 208 ? 6.988 -29.658 -16.608 1 91.29 208 GLU B C 1
ATOM 3541 O O . GLU B 1 208 ? 6.849 -29.89 -17.81 1 91.29 208 GLU B O 1
ATOM 3546 N N . LEU B 1 209 ? 6.125 -29.047 -15.9 1 89.91 209 LEU B N 1
ATOM 3547 C CA . LEU B 1 209 ? 4.827 -28.673 -16.451 1 89.91 209 LEU B CA 1
ATOM 3548 C C . LEU B 1 209 ? 4.979 -27.585 -17.509 1 89.91 209 LEU B C 1
ATOM 3550 O O . LEU B 1 209 ? 4.114 -27.429 -18.374 1 89.91 209 LEU B O 1
ATOM 3554 N N . VAL B 1 210 ? 6.128 -26.789 -17.419 1 94.96 210 VAL B N 1
ATOM 3555 C CA . VAL B 1 210 ? 6.287 -25.667 -18.338 1 94.96 210 VAL B CA 1
ATOM 3556 C C . VAL B 1 210 ? 7.704 -25.661 -18.906 1 94.96 210 VAL B C 1
ATOM 3558 O O . VAL B 1 210 ? 8.158 -24.65 -19.447 1 94.96 210 VAL B O 1
ATOM 3561 N N . GLY B 1 211 ? 8.411 -26.708 -18.807 1 96.37 211 GLY B N 1
ATOM 3562 C CA . GLY B 1 211 ? 9.829 -26.803 -19.115 1 96.37 211 GLY B CA 1
ATOM 3563 C C . GLY B 1 211 ? 10.162 -26.378 -20.532 1 96.37 211 GLY B C 1
ATOM 3564 O O . GLY B 1 211 ? 11.135 -25.657 -20.757 1 96.37 211 GLY B O 1
ATOM 3565 N N . ASP B 1 212 ? 9.396 -26.806 -21.482 1 97.06 212 ASP B N 1
ATOM 3566 C CA . ASP B 1 212 ? 9.655 -26.495 -22.884 1 97.06 212 ASP B CA 1
ATOM 3567 C C . ASP B 1 212 ? 9.621 -24.988 -23.128 1 97.06 212 ASP B C 1
ATOM 3569 O O . ASP B 1 212 ? 10.455 -24.454 -23.862 1 97.06 212 ASP B O 1
ATOM 3573 N N . ALA B 1 213 ? 8.659 -24.351 -22.547 1 97.75 213 ALA B N 1
ATOM 3574 C CA . ALA B 1 213 ? 8.523 -22.907 -22.724 1 97.75 213 ALA B CA 1
ATOM 3575 C C . ALA B 1 213 ? 9.687 -22.163 -22.075 1 97.75 213 ALA B C 1
ATOM 3577 O O . ALA B 1 213 ? 10.215 -21.206 -22.646 1 97.75 213 ALA B O 1
ATOM 3578 N N . VAL B 1 214 ? 10.086 -22.585 -20.9 1 98.28 214 VAL B N 1
ATOM 3579 C CA . VAL B 1 214 ? 11.196 -21.962 -20.186 1 98.28 214 VAL B CA 1
ATOM 3580 C C . VAL B 1 214 ? 12.481 -22.111 -20.996 1 98.28 214 VAL B C 1
ATOM 3582 O O . VAL B 1 214 ? 13.231 -21.147 -21.167 1 98.28 214 VAL B O 1
ATOM 3585 N N . GLU B 1 215 ? 12.697 -23.27 -21.493 1 97.89 215 GLU B N 1
ATOM 3586 C CA . GLU B 1 215 ? 13.891 -23.533 -22.291 1 97.89 215 GLU B CA 1
ATOM 3587 C C . GLU B 1 215 ? 13.903 -22.688 -23.562 1 97.89 215 GLU B C 1
ATOM 3589 O O . GLU B 1 215 ? 14.954 -22.194 -23.975 1 97.89 215 GLU B O 1
ATOM 3594 N N . ALA B 1 216 ? 12.8 -22.61 -24.178 1 98.22 216 ALA B N 1
ATOM 3595 C CA . ALA B 1 216 ? 12.701 -21.823 -25.404 1 98.22 216 ALA B CA 1
ATOM 3596 C C . ALA B 1 216 ? 13.093 -20.369 -25.155 1 98.22 216 ALA B C 1
ATOM 3598 O O . ALA B 1 216 ? 13.815 -19.769 -25.956 1 98.22 216 ALA B O 1
ATOM 3599 N N . VAL B 1 217 ? 12.623 -19.781 -24.085 1 98.48 217 VAL B N 1
ATOM 3600 C CA . VAL B 1 217 ? 12.927 -18.392 -23.754 1 98.48 217 VAL B CA 1
ATOM 3601 C C . VAL B 1 217 ? 14.418 -18.245 -23.46 1 98.48 217 VAL B C 1
ATOM 3603 O O . VAL B 1 217 ? 15.061 -17.307 -23.936 1 98.48 217 VAL B O 1
ATOM 3606 N N . GLU B 1 218 ? 14.909 -19.141 -22.672 1 97.88 218 GLU B N 1
ATOM 3607 C CA . GLU B 1 218 ? 16.317 -19.072 -22.293 1 97.88 218 GLU B CA 1
ATOM 3608 C C . GLU B 1 218 ? 17.225 -19.223 -23.51 1 97.88 218 GLU B C 1
ATOM 3610 O O . GLU B 1 218 ? 18.26 -18.56 -23.606 1 97.88 218 GLU B O 1
ATOM 3615 N N . SER B 1 219 ? 16.874 -20.112 -24.393 1 97.62 219 SER B N 1
ATOM 3616 C CA . SER B 1 219 ? 17.642 -20.312 -25.618 1 97.62 219 SER B CA 1
ATOM 3617 C C . SER B 1 219 ? 17.658 -19.049 -26.472 1 97.62 219 SER B C 1
ATOM 3619 O O . SER B 1 219 ? 18.603 -18.817 -27.229 1 97.62 219 SER B O 1
ATOM 3621 N N . ALA B 1 220 ? 16.671 -18.27 -26.335 1 97.61 220 ALA B N 1
ATOM 3622 C CA . ALA B 1 220 ? 16.566 -17.033 -27.105 1 97.61 220 ALA B CA 1
ATOM 3623 C C . ALA B 1 220 ? 17.222 -15.871 -26.366 1 97.61 220 ALA B C 1
ATOM 3625 O O . ALA B 1 220 ? 17.168 -14.726 -26.823 1 97.61 220 ALA B O 1
ATOM 3626 N N . GLY B 1 221 ? 17.753 -16.118 -25.173 1 97.36 221 GLY B N 1
ATOM 3627 C CA . GLY B 1 221 ? 18.507 -15.098 -24.462 1 97.36 221 GLY B CA 1
ATOM 3628 C C . GLY B 1 221 ? 17.707 -14.419 -23.366 1 97.36 221 GLY B C 1
ATOM 3629 O O . GLY B 1 221 ? 18.182 -13.469 -22.741 1 97.36 221 GLY B O 1
ATOM 3630 N N . GLY B 1 222 ? 16.469 -14.924 -23.193 1 98.17 222 GLY B N 1
ATOM 3631 C CA . GLY B 1 222 ? 15.636 -14.36 -22.143 1 98.17 222 GLY B CA 1
ATOM 3632 C C . GLY B 1 222 ? 15.706 -15.14 -20.843 1 98.17 222 GLY B C 1
ATOM 3633 O O . GLY B 1 222 ? 16.573 -16 -20.675 1 98.17 222 GLY B O 1
ATOM 3634 N N . LYS B 1 223 ? 14.932 -14.739 -19.858 1 98.56 223 LYS B N 1
ATOM 3635 C CA . LYS B 1 223 ? 14.721 -15.441 -18.595 1 98.56 223 LYS B CA 1
ATOM 3636 C C . LYS B 1 223 ? 13.248 -15.787 -18.397 1 98.56 223 LYS B C 1
ATOM 3638 O O . LYS B 1 223 ? 12.368 -14.993 -18.735 1 98.56 223 LYS B O 1
ATOM 3643 N N . ALA B 1 224 ? 12.999 -16.992 -17.922 1 98.54 224 ALA B N 1
ATOM 3644 C CA . ALA B 1 224 ? 11.614 -17.423 -17.75 1 98.54 224 ALA B CA 1
ATOM 3645 C C . ALA B 1 224 ? 11.456 -18.269 -16.49 1 98.54 224 ALA B C 1
ATOM 3647 O O . ALA B 1 224 ? 12.405 -18.922 -16.05 1 98.54 224 ALA B O 1
ATOM 3648 N N . ALA B 1 225 ? 10.316 -18.237 -15.94 1 98.49 225 ALA B N 1
ATOM 3649 C CA . ALA B 1 225 ? 9.961 -19.05 -14.779 1 98.49 225 ALA B CA 1
ATOM 3650 C C . ALA B 1 225 ? 8.47 -19.374 -14.771 1 98.49 225 ALA B C 1
ATOM 3652 O O . ALA B 1 225 ? 7.695 -18.777 -15.522 1 98.49 225 ALA B O 1
ATOM 3653 N N . MET B 1 226 ? 8.136 -20.291 -13.967 1 97.44 226 MET B N 1
ATOM 3654 C CA . MET B 1 226 ? 6.758 -20.756 -13.845 1 97.44 226 MET B CA 1
ATOM 3655 C C . MET B 1 226 ? 5.967 -19.87 -12.888 1 97.44 226 MET B C 1
ATOM 3657 O O . MET B 1 226 ? 6.501 -19.409 -11.877 1 97.44 226 MET B O 1
ATOM 3661 N N . VAL B 1 227 ? 4.669 -19.562 -13.222 1 96.58 227 VAL B N 1
ATOM 3662 C CA . VAL B 1 227 ? 3.72 -18.998 -12.268 1 96.58 227 VAL B CA 1
ATOM 3663 C C . VAL B 1 227 ? 3.152 -20.108 -11.386 1 96.58 227 VAL B C 1
ATOM 3665 O O . VAL B 1 227 ? 2.468 -21.01 -11.876 1 96.58 227 VAL B O 1
ATOM 3668 N N . MET B 1 228 ? 3.354 -20.001 -10.106 1 91.66 228 MET B N 1
ATOM 3669 C CA . MET B 1 228 ? 2.943 -21.069 -9.198 1 91.66 228 MET B CA 1
ATOM 3670 C C . MET B 1 228 ? 1.605 -20.741 -8.544 1 91.66 228 MET B C 1
ATOM 3672 O O . MET B 1 228 ? 1.489 -19.75 -7.821 1 91.66 228 MET B O 1
ATOM 3676 N N . LEU B 1 229 ? 0.468 -21.38 -8.698 1 86.56 229 LEU B N 1
ATOM 3677 C CA . LEU B 1 229 ? 0.415 -22.663 -9.392 1 86.56 229 LEU B CA 1
ATOM 3678 C C . LEU B 1 229 ? -0.482 -22.579 -10.622 1 86.56 229 LEU B C 1
ATOM 3680 O O . LEU B 1 229 ? -1.707 -22.511 -10.499 1 86.56 229 LEU B O 1
ATOM 3684 N N . GLY B 1 230 ? 0.109 -22.421 -11.716 1 88.88 230 GLY B N 1
ATOM 3685 C CA . GLY B 1 230 ? -0.525 -22.494 -13.023 1 88.88 230 GLY B CA 1
ATOM 3686 C C . GLY B 1 230 ? 0.421 -22.944 -14.121 1 88.88 230 GLY B C 1
ATOM 3687 O O . GLY B 1 230 ? 1.641 -22.864 -13.968 1 88.88 230 GLY B O 1
ATOM 3688 N N . LYS B 1 231 ? -0.19 -23.578 -15.079 1 93.87 231 LYS B N 1
ATOM 3689 C CA . LYS B 1 231 ? 0.621 -23.828 -16.267 1 93.87 231 LYS B CA 1
ATOM 3690 C C . LYS B 1 231 ? 0.839 -22.546 -17.064 1 93.87 231 LYS B C 1
ATOM 3692 O O . LYS B 1 231 ? 0.396 -22.437 -18.209 1 93.87 231 LYS B O 1
ATOM 3697 N N . THR B 1 232 ? 1.486 -21.681 -16.472 1 97 232 THR B N 1
ATOM 3698 C CA . THR B 1 232 ? 1.749 -20.333 -16.965 1 97 232 THR B CA 1
ATOM 3699 C C . THR B 1 232 ? 3.218 -19.964 -16.775 1 97 232 THR B C 1
ATOM 3701 O O . THR B 1 232 ? 3.832 -20.338 -15.774 1 97 232 THR B O 1
ATOM 3704 N N . VAL B 1 233 ? 3.766 -19.287 -17.776 1 98.36 233 VAL B N 1
ATOM 3705 C CA . VAL B 1 233 ? 5.158 -18.849 -17.737 1 98.36 233 VAL B CA 1
ATOM 3706 C C . VAL B 1 233 ? 5.219 -17.323 -17.736 1 98.36 233 VAL B C 1
ATOM 3708 O O . VAL B 1 233 ? 4.458 -16.664 -18.448 1 98.36 233 VAL B O 1
ATOM 3711 N N . PHE B 1 234 ? 6.04 -16.768 -16.9 1 98.74 234 PHE B N 1
ATOM 3712 C CA . PHE B 1 234 ? 6.403 -15.362 -17.033 1 98.74 234 PHE B CA 1
ATOM 3713 C C . PHE B 1 234 ? 7.873 -15.216 -17.411 1 98.74 234 PHE B C 1
ATOM 3715 O O . PHE B 1 234 ? 8.701 -16.048 -17.035 1 98.74 234 PHE B O 1
ATOM 3722 N N . ALA B 1 235 ? 8.209 -14.133 -18.169 1 98.83 235 ALA B N 1
ATOM 3723 C CA . ALA B 1 235 ? 9.554 -14.003 -18.721 1 98.83 235 ALA B CA 1
ATOM 3724 C C . ALA B 1 235 ? 9.919 -12.537 -18.938 1 98.83 235 ALA B C 1
ATOM 3726 O O . ALA B 1 235 ? 9.049 -11.663 -18.902 1 98.83 235 ALA B O 1
ATOM 3727 N N . VAL B 1 236 ? 11.16 -12.311 -18.978 1 98.54 236 VAL B N 1
ATOM 3728 C CA . VAL B 1 236 ? 11.718 -11.083 -19.534 1 98.54 236 VAL B CA 1
ATOM 3729 C C . VAL B 1 236 ? 12.469 -11.396 -20.827 1 98.54 236 VAL B C 1
ATOM 3731 O O . VAL B 1 236 ? 13.158 -12.414 -20.921 1 98.54 236 VAL B O 1
ATOM 3734 N N . ASN B 1 237 ? 12.212 -10.545 -21.826 1 97.7 237 ASN B N 1
ATOM 3735 C CA . ASN B 1 237 ? 12.799 -10.75 -23.146 1 97.7 237 ASN B CA 1
ATOM 3736 C C . ASN B 1 237 ? 12.429 -12.115 -23.718 1 97.7 237 ASN B C 1
ATOM 3738 O O . ASN B 1 237 ? 13.293 -12.839 -24.217 1 97.7 237 ASN B O 1
ATOM 3742 N N . GLY B 1 238 ? 11.24 -12.544 -23.523 1 97.97 238 GLY B N 1
ATOM 3743 C CA . GLY B 1 238 ? 10.814 -13.865 -23.958 1 97.97 238 GLY B CA 1
ATOM 3744 C C . GLY B 1 238 ? 9.591 -13.832 -24.855 1 97.97 238 GLY B C 1
ATOM 3745 O O . GLY B 1 238 ? 9.081 -14.879 -25.257 1 97.97 238 GLY B O 1
ATOM 3746 N N . PHE B 1 239 ? 9.099 -12.65 -25.181 1 98.34 239 PHE B N 1
ATOM 3747 C CA . PHE B 1 239 ? 7.805 -12.49 -25.834 1 98.34 239 PHE B CA 1
ATOM 3748 C C . PHE B 1 239 ? 7.735 -13.321 -27.109 1 98.34 239 PHE B C 1
ATOM 3750 O O . PHE B 1 239 ? 6.793 -14.092 -27.304 1 98.34 239 PHE B O 1
ATOM 3757 N N . GLU B 1 240 ? 8.748 -13.282 -27.966 1 98.41 240 GLU B N 1
ATOM 3758 C CA . GLU B 1 240 ? 8.743 -13.978 -29.25 1 98.41 240 GLU B CA 1
ATOM 3759 C C . GLU B 1 240 ? 8.809 -15.49 -29.058 1 98.41 240 GLU B C 1
ATOM 3761 O O . GLU B 1 240 ? 8.098 -16.238 -29.731 1 98.41 240 GLU B O 1
ATOM 3766 N N . ALA B 1 241 ? 9.613 -15.936 -28.13 1 98.37 241 ALA B N 1
ATOM 3767 C CA . ALA B 1 241 ? 9.756 -17.366 -27.873 1 98.37 241 ALA B CA 1
ATOM 3768 C C . ALA B 1 241 ? 8.46 -17.957 -27.325 1 98.37 241 ALA B C 1
ATOM 3770 O O . ALA B 1 241 ? 8.125 -19.109 -27.613 1 98.37 241 ALA B O 1
ATOM 3771 N N . LEU B 1 242 ? 7.71 -17.174 -26.593 1 98.5 242 LEU B N 1
ATOM 3772 C CA . LEU B 1 242 ? 6.506 -17.66 -25.927 1 98.5 242 LEU B CA 1
ATOM 3773 C C . LEU B 1 242 ? 5.359 -17.812 -26.921 1 98.5 242 LEU B C 1
ATOM 3775 O O . LEU B 1 242 ? 4.375 -18.5 -26.64 1 98.5 242 LEU B O 1
ATOM 3779 N N . LYS B 1 243 ? 5.464 -17.246 -28.093 1 98.26 243 LYS B N 1
ATOM 3780 C CA . LYS B 1 243 ? 4.423 -17.321 -29.114 1 98.26 243 LYS B CA 1
ATOM 3781 C C . LYS B 1 243 ? 4.195 -18.763 -29.56 1 98.26 243 LYS B C 1
ATOM 3783 O O . LYS B 1 243 ? 3.114 -19.104 -30.046 1 98.26 243 LYS B O 1
ATOM 3788 N N . GLU B 1 244 ? 5.19 -19.576 -29.38 1 97.24 244 GLU B N 1
ATOM 3789 C CA . GLU B 1 244 ? 5.09 -20.983 -29.756 1 97.24 244 GLU B CA 1
ATOM 3790 C C . GLU B 1 244 ? 4.154 -21.74 -28.818 1 97.24 244 GLU B C 1
ATOM 3792 O O . GLU B 1 244 ? 3.706 -22.843 -29.136 1 97.24 244 GLU B O 1
ATOM 3797 N N . PHE B 1 245 ? 3.883 -21.156 -27.76 1 97.57 245 PHE B N 1
ATOM 3798 C CA . PHE B 1 245 ? 3.185 -21.905 -26.722 1 97.57 245 PHE B CA 1
ATOM 3799 C C . PHE B 1 245 ? 1.81 -21.305 -26.453 1 97.57 245 PHE B C 1
ATOM 3801 O O . PHE B 1 245 ? 1.057 -21.814 -25.62 1 97.57 245 PHE B O 1
ATOM 3808 N N . GLY B 1 246 ? 1.473 -20.214 -27.078 1 96.87 246 GLY B N 1
ATOM 3809 C CA . GLY B 1 246 ? 0.196 -19.537 -26.918 1 96.87 246 GLY B CA 1
ATOM 3810 C C . GLY B 1 246 ? 0.239 -18.078 -27.331 1 96.87 246 GLY B C 1
ATOM 3811 O O . GLY B 1 246 ? 1.056 -17.687 -28.166 1 96.87 246 GLY B O 1
ATOM 3812 N N . GLU B 1 247 ? -0.693 -17.311 -26.832 1 97.42 247 GLU B N 1
ATOM 3813 C CA . GLU B 1 247 ? -0.758 -15.875 -27.085 1 97.42 247 GLU B CA 1
ATOM 3814 C C . GLU B 1 247 ? -0.207 -15.081 -25.904 1 97.42 247 GLU B C 1
ATOM 3816 O O . GLU B 1 247 ? -0.936 -14.783 -24.955 1 97.42 247 GLU B O 1
ATOM 3821 N N . PRO B 1 248 ? 1.01 -14.745 -26.036 1 98.41 248 PRO B N 1
ATOM 3822 C CA . PRO B 1 248 ? 1.608 -14.036 -24.903 1 98.41 248 PRO B CA 1
ATOM 3823 C C . PRO B 1 248 ? 1.082 -12.61 -24.756 1 98.41 248 PRO B C 1
ATOM 3825 O O . PRO B 1 248 ? 0.527 -12.051 -25.706 1 98.41 248 PRO B O 1
ATOM 3828 N N . PHE B 1 249 ? 1.198 -12.014 -23.572 1 98.54 249 PHE B N 1
ATOM 3829 C CA . PHE B 1 249 ? 0.909 -10.612 -23.293 1 98.54 249 PHE B CA 1
ATOM 3830 C C . PHE B 1 249 ? 1.931 -10.031 -22.324 1 98.54 249 PHE B C 1
ATOM 3832 O O . PHE B 1 249 ? 2.656 -10.773 -21.658 1 98.54 249 PHE B O 1
ATOM 3839 N N . LYS B 1 250 ? 2.012 -8.741 -22.343 1 98.57 250 LYS B N 1
ATOM 3840 C CA . LYS B 1 250 ? 2.92 -8.031 -21.447 1 98.57 250 LYS B CA 1
ATOM 3841 C C . LYS B 1 250 ? 2.164 -7.418 -20.271 1 98.57 250 LYS B C 1
ATOM 3843 O O . LYS B 1 250 ? 1.002 -7.028 -20.409 1 98.57 250 LYS B O 1
ATOM 3848 N N . ALA B 1 251 ? 2.779 -7.367 -19.144 1 98.25 251 ALA B N 1
ATOM 3849 C CA . ALA B 1 251 ? 2.237 -6.665 -17.983 1 98.25 251 ALA B CA 1
ATOM 3850 C C . ALA B 1 251 ? 3.356 -6.104 -17.11 1 98.25 251 ALA B C 1
ATOM 3852 O O . ALA B 1 251 ? 4.379 -6.761 -16.904 1 98.25 251 ALA B O 1
ATOM 3853 N N . ARG B 1 252 ? 3.132 -4.958 -16.574 1 97.18 252 ARG B N 1
ATOM 3854 C CA . ARG B 1 252 ? 4.112 -4.295 -15.72 1 97.18 252 ARG B CA 1
ATOM 3855 C C . ARG B 1 252 ? 3.882 -4.641 -14.253 1 97.18 252 ARG B C 1
ATOM 3857 O O . ARG B 1 252 ? 2.75 -4.902 -13.84 1 97.18 252 ARG B O 1
ATOM 3864 N N . LEU B 1 253 ? 4.956 -4.631 -13.538 1 96.9 253 LEU B N 1
ATOM 3865 C CA . LEU B 1 253 ? 4.865 -4.745 -12.087 1 96.9 253 LEU B CA 1
ATOM 3866 C C . LEU B 1 253 ? 4.008 -3.626 -11.506 1 96.9 253 LEU B C 1
ATOM 3868 O O . LEU B 1 253 ? 4.131 -2.469 -11.913 1 96.9 253 LEU B O 1
ATOM 3872 N N . ASP B 1 254 ? 3.094 -3.984 -10.642 1 94.99 254 ASP B N 1
ATOM 3873 C CA . ASP B 1 254 ? 2.224 -3.035 -9.954 1 94.99 254 ASP B CA 1
ATOM 3874 C C . ASP B 1 254 ? 2.631 -2.88 -8.49 1 94.99 254 ASP B C 1
ATOM 3876 O O . ASP B 1 254 ? 2.445 -3.797 -7.688 1 94.99 254 ASP B O 1
ATOM 3880 N N . CYS B 1 255 ? 2.996 -1.715 -8.015 1 91.76 255 CYS B N 1
ATOM 3881 C CA . CYS B 1 255 ? 3.548 -1.531 -6.678 1 91.76 255 CYS B CA 1
ATOM 3882 C C . CYS B 1 255 ? 2.491 -0.99 -5.721 1 91.76 255 CYS B C 1
ATOM 3884 O O . CYS B 1 255 ? 2.771 -0.766 -4.543 1 91.76 255 CYS B O 1
ATOM 3886 N N . CYS B 1 256 ? 1.286 -0.799 -6.069 1 89.96 256 CYS B N 1
ATOM 3887 C CA . CYS B 1 256 ? 0.273 -0.147 -5.247 1 89.96 256 CYS B CA 1
ATOM 3888 C C . CYS B 1 256 ? -0.598 -1.176 -4.537 1 89.96 256 CYS B C 1
ATOM 3890 O O . CYS B 1 256 ? -1.05 -0.944 -3.414 1 89.96 256 CYS B O 1
ATOM 3892 N N . GLY B 1 257 ? -0.872 -2.295 -5.165 1 90.88 257 GLY B N 1
ATOM 3893 C CA . GLY B 1 257 ? -1.855 -3.231 -4.642 1 90.88 257 GLY B CA 1
ATOM 3894 C C . GLY B 1 257 ? -3.285 -2.817 -4.931 1 90.88 257 GLY B C 1
ATOM 3895 O O . GLY B 1 257 ? -3.574 -2.261 -5.993 1 90.88 257 GLY B O 1
ATOM 3896 N N . VAL B 1 258 ? -4.146 -3.128 -4.038 1 93.88 258 VAL B N 1
ATOM 3897 C CA . VAL B 1 258 ? -5.569 -2.84 -4.185 1 93.88 258 VAL B CA 1
ATOM 3898 C C . VAL B 1 258 ? -5.812 -1.341 -4.026 1 93.88 258 VAL B C 1
ATOM 3900 O O . VAL B 1 258 ? -5.177 -0.688 -3.195 1 93.88 258 VAL B O 1
ATOM 3903 N N . ARG B 1 259 ? -6.713 -0.859 -4.852 1 90.83 259 ARG B N 1
ATOM 3904 C CA . ARG B 1 259 ? -6.977 0.573 -4.771 1 90.83 259 ARG B CA 1
ATOM 3905 C C . ARG B 1 259 ? -8.376 0.902 -5.282 1 90.83 259 ARG B C 1
ATOM 3907 O O . ARG B 1 259 ? -8.985 0.102 -5.997 1 90.83 259 ARG B O 1
ATOM 3914 N N . ARG B 1 260 ? -8.791 2.02 -4.908 1 88.99 260 ARG B N 1
ATOM 3915 C CA . ARG B 1 260 ? -10.05 2.535 -5.437 1 88.99 260 ARG B CA 1
ATOM 3916 C C . ARG B 1 260 ? -9.827 3.295 -6.74 1 88.99 260 ARG B C 1
ATOM 3918 O O . ARG B 1 260 ? -8.86 4.048 -6.867 1 88.99 260 ARG B O 1
ATOM 3925 N N . LEU B 1 261 ? -10.657 3.008 -7.73 1 85.12 261 LEU B N 1
ATOM 3926 C CA . LEU B 1 261 ? -10.592 3.707 -9.009 1 85.12 261 LEU B CA 1
ATOM 3927 C C . LEU B 1 261 ? -11.521 4.916 -9.015 1 85.12 261 LEU B C 1
ATOM 3929 O O . LEU B 1 261 ? -12.589 4.887 -8.399 1 85.12 261 LEU B O 1
#

Nearest PDB structures (foldseek):
  6jbc-assembly1_A  TM=8.738E-01  e=1.192E-23  Thermococcus kodakarensis KOD1
  3hul-assembly1_B-2  TM=6.184E-01  e=2.985E-10  Listeria monocytogenes
  4emd-assembly1_A  TM=6.883E-01  e=1.523E-08  Mycobacteroides abscessus ATCC 19977
  2v8p-assembly2_B  TM=6.467E-01  e=1.125E-08  Aquifex aeolicus
  3pyf-assembly1_A  TM=6.730E-01  e=9.933E-08  Mycobacterium tuberculosis